Protein AF-A0A5T2INI8-F1 (afdb_monomer)

Secondary structure (DSSP, 8-state):
-B-SEEE-PPPSSS-PPPPEEE--SSB--B-SEEE---SSS----EEEPPBPEEEESSS--BSEEEE-SSS-EEEEESSSSEEEEHHHHHHHHHTT--EEEE-BS--BSS----EEE-S-EEE-SSS-EEEEEE-SS-EEE-TT-EEEESSS-EEEEEEE-SS-TEEEEEEPTT-EEE-TT--EEEEESSTTSEEEEEESSS-EEEESSEEEE-TTEEEEBS-EEEESS-EEEES-EEEE--TT-EEEEEESSEEEEEESS-EEEEE---STT--EEEEEETTEEEEEETTS-EEEEES-TTT-EEEEEESSSEEEEEEE--SSS-SEEEESEEEEESSEEEEEEEESSSEEEEEES-EEEESSEEEEEEEEB-TTT-PBPPTT-EEEEEES-EEEESSS-EE-

Sequence (404 aa):
NFRGTVLAKGGAKSGDGGRVETSSHRNLQASGAVDASARAGHGGEWLLDPTDVTIVGAGADTGIDSATADGTDIFTPTASGGQILNSSIVNQLNAGTSVTVKTSGTDTDGETGNITVNANIIKTAGTDAKLTLLADNNISTGDNVSIGATTGKLNLDLLAGNTTNNASISLGKFINISLNGGDLLADAGNSASGVSLTFMNNGKIKGGNVTLNLSRGLGGYAYNVNADNDLTINGSVTGSTGWGAVLGFTAGGKLAMNSPGSISLQANDPGNGGGRVLISGDKGVTLNAAAGTVTLNAAKAATNGVNITSGNGAVSITNMVQDGSNGMTLTNANISSKDGIVLNGTTFWGQAVVMSGVNLTTGGDVDITGLAKNLTTGGLGAASSSGVQLSGSNISSTGGNITL

Radius of gyration: 24.48 Å; Cα contacts (8 Å, |Δi|>4): 1497; chains: 1; bounding box: 72×41×67 Å

Foldseek 3Di:
DAAEEAEQEADPVGGFFEEAEDADQAWDDHNHYYFRYYPHYHGYYYHAQWAEEEEDADDAQDQWDQCPDPLAGETEGNEHPGYDYLVVVLVCVQQVRAHEYFIGDHHHNRHRFEYEYEAENEHEHDEEYEYEYATLAEYEYEALYEYEYDPYFYAYEAAHNLPHQEHEYEYYHAYHYYGPQHEYEYYHNDPNHAYEYEYAEEYEHEHAEYAAQHQVEYEYELYEYEHQAEYEHEEEYEYEYFQAGEPYYEHQAEYEYHYCEEHAYEQAYQPNQTYEYYAEHQAEYEAEGPEYAYHDYGNDLVRYEYEYEHNAYEYEYEFEYEDQDEHYAAESYEHEYAAEYHAYFEYAHEEGEEYYNYEYEYQEEYAHWFAHADPVPRDGHDPHYYGYHYYNYYHDYPHYYYHD

Solvent-accessible surface area (backbone atoms only — not comparable to full-atom values): 17055 Å² total; per-residue (Å²): 102,44,67,55,77,48,78,33,52,17,38,90,83,43,45,48,18,36,76,43,77,58,73,50,79,30,63,34,46,78,75,40,50,78,43,21,51,26,82,61,36,54,63,31,47,78,47,56,34,18,15,28,35,35,33,29,78,73,89,66,71,35,37,51,44,73,51,79,81,80,84,58,41,41,41,31,28,73,39,54,75,8,28,40,35,27,64,63,56,27,52,42,29,26,72,31,40,48,40,33,44,35,37,30,54,50,12,34,67,58,37,62,2,32,33,37,36,63,33,54,38,60,26,66,37,48,50,56,25,37,44,34,43,41,11,27,18,30,32,38,36,34,65,63,26,36,42,30,25,81,30,42,30,27,28,39,36,45,20,17,3,45,78,28,58,79,17,35,36,41,37,20,36,50,22,39,34,37,11,56,62,12,36,35,41,36,34,34,51,24,90,90,26,32,15,26,37,35,31,68,32,39,26,38,41,37,20,15,37,31,40,38,47,16,74,66,14,38,40,36,31,26,32,32,45,36,12,62,29,37,24,40,34,38,22,25,37,41,37,37,22,32,63,58,32,50,26,34,38,36,13,58,22,38,25,38,37,47,11,66,30,34,34,39,44,33,6,61,37,68,54,72,61,0,4,28,35,40,38,33,4,30,56,13,31,38,42,36,9,69,54,14,28,34,38,41,38,16,66,38,68,93,44,10,28,30,39,38,39,10,72,68,11,34,31,38,40,36,20,25,33,73,86,54,53,55,2,26,39,38,24,25,26,42,40,36,18,37,52,15,39,38,40,40,14,29,5,16,42,14,34,0,26,37,35,36,44,25,38,40,41,24,41,15,37,35,42,42,44,33,40,30,34,32,85,89,77,69,40,75,30,44,98,81,29,36,24,71,46,82,38,81,52,49,81,46,51,78,68,39,53,81,47,114

Mean predicted aligned error: 7.31 Å

Organism: Salmonella enterica (NCBI:txid28901)

Structure (mmCIF, N/CA/C/O backbone):
data_AF-A0A5T2INI8-F1
#
_entry.id   AF-A0A5T2INI8-F1
#
loop_
_atom_site.group_PDB
_atom_site.id
_atom_site.type_symbol
_atom_site.label_atom_id
_atom_site.label_alt_id
_atom_site.label_comp_id
_atom_site.label_asym_id
_atom_site.label_entity_id
_atom_site.label_seq_id
_atom_site.pdbx_PDB_ins_code
_atom_site.Cartn_x
_atom_site.Cartn_y
_atom_site.Cartn_z
_atom_site.occupancy
_atom_site.B_iso_or_equiv
_atom_site.auth_seq_id
_atom_site.auth_comp_id
_atom_site.auth_asym_id
_atom_site.auth_atom_id
_atom_site.pdbx_PDB_model_num
ATOM 1 N N . ASN A 1 1 ? 29.746 19.424 -16.973 1.00 63.38 1 ASN A N 1
ATOM 2 C CA . ASN A 1 1 ? 30.992 18.636 -17.142 1.00 63.38 1 ASN A CA 1
ATOM 3 C C . ASN A 1 1 ? 31.840 18.659 -15.889 1.00 63.38 1 ASN A C 1
ATOM 5 O O . ASN A 1 1 ? 32.485 19.662 -15.617 1.00 63.38 1 ASN A O 1
ATOM 9 N N . PHE A 1 2 ? 31.866 17.550 -15.157 1.00 71.94 2 PHE A N 1
ATOM 10 C CA . PHE A 1 2 ? 32.804 17.287 -14.075 1.00 71.94 2 PHE A CA 1
ATOM 11 C C . PHE A 1 2 ? 33.940 16.397 -14.601 1.00 71.94 2 PHE A C 1
ATOM 13 O O . PHE A 1 2 ? 33.707 15.276 -15.043 1.00 71.94 2 PHE A O 1
ATOM 20 N N . ARG A 1 3 ? 35.173 16.910 -14.586 1.00 82.06 3 ARG A N 1
ATOM 21 C CA . ARG A 1 3 ? 36.396 16.174 -14.976 1.00 82.06 3 ARG A CA 1
ATOM 22 C C . ARG A 1 3 ? 37.491 16.228 -13.905 1.00 82.06 3 ARG A C 1
ATOM 24 O O . ARG A 1 3 ? 38.622 15.836 -14.164 1.00 82.06 3 ARG A O 1
ATOM 31 N N . GLY A 1 4 ? 37.171 16.802 -12.746 1.00 76.38 4 GLY A N 1
ATOM 32 C CA . GLY A 1 4 ? 38.117 17.014 -11.655 1.00 76.38 4 GLY A CA 1
ATOM 33 C C . GLY A 1 4 ? 38.231 15.800 -10.738 1.00 76.38 4 GLY A C 1
ATOM 34 O O . GLY A 1 4 ? 37.638 14.756 -10.997 1.00 76.38 4 GLY A O 1
ATOM 35 N N . THR A 1 5 ? 38.964 15.969 -9.642 1.00 86.19 5 THR A N 1
ATOM 36 C CA . THR A 1 5 ? 39.042 14.972 -8.571 1.00 86.19 5 THR A CA 1
ATOM 37 C C . THR A 1 5 ? 38.392 15.524 -7.309 1.00 86.19 5 THR A C 1
ATOM 39 O O . THR A 1 5 ? 38.742 16.625 -6.885 1.00 86.19 5 THR A O 1
ATOM 42 N N . VAL A 1 6 ? 37.481 14.770 -6.691 1.00 84.00 6 VAL A N 1
ATOM 43 C CA . VAL A 1 6 ? 36.931 15.074 -5.360 1.00 84.00 6 VAL A CA 1
ATOM 44 C C . VAL A 1 6 ? 37.390 14.004 -4.377 1.00 84.00 6 VAL A C 1
ATOM 46 O O . VAL A 1 6 ? 37.266 12.812 -4.645 1.00 84.00 6 VAL A O 1
ATOM 49 N N . LEU A 1 7 ? 37.923 14.429 -3.232 1.00 90.31 7 LEU A N 1
ATOM 50 C CA . LEU A 1 7 ? 38.338 13.545 -2.145 1.00 90.31 7 LEU A CA 1
ATOM 51 C C . LEU A 1 7 ? 37.466 13.845 -0.922 1.00 90.31 7 LEU A C 1
ATOM 53 O O . LEU A 1 7 ? 37.620 14.891 -0.296 1.00 90.31 7 LEU A O 1
ATOM 57 N N . ALA A 1 8 ? 36.570 12.926 -0.581 1.00 87.25 8 ALA A N 1
ATOM 58 C CA . ALA A 1 8 ? 35.713 12.987 0.601 1.00 87.25 8 ALA A CA 1
ATOM 59 C C . ALA A 1 8 ? 36.031 11.800 1.519 1.00 87.25 8 ALA A C 1
ATOM 61 O O . ALA A 1 8 ? 35.170 11.000 1.865 1.00 87.25 8 ALA A O 1
ATOM 62 N N . LYS A 1 9 ? 37.310 11.623 1.851 1.00 89.19 9 LYS A N 1
ATOM 63 C CA . LYS A 1 9 ? 37.784 10.425 2.547 1.00 89.19 9 LYS A CA 1
ATOM 64 C C . LYS A 1 9 ? 37.523 10.480 4.047 1.00 89.19 9 LYS A C 1
ATOM 66 O O . LYS A 1 9 ? 37.694 11.527 4.671 1.00 89.19 9 LYS A O 1
ATOM 71 N N . GLY A 1 10 ? 37.240 9.318 4.628 1.00 85.44 10 GLY A N 1
ATOM 72 C CA . GLY A 1 10 ? 37.276 9.133 6.075 1.00 85.44 10 GLY A CA 1
ATOM 73 C C . GLY A 1 10 ? 38.692 9.318 6.629 1.00 85.44 10 GLY A C 1
ATOM 74 O O . GLY A 1 10 ? 39.694 9.073 5.945 1.00 85.44 10 GLY A O 1
ATOM 75 N N . GLY A 1 11 ? 38.792 9.762 7.883 1.00 87.06 11 GLY A N 1
ATOM 76 C CA . GLY A 1 11 ? 40.072 10.017 8.537 1.00 87.06 11 GLY A CA 1
ATOM 77 C C . GLY A 1 11 ? 40.933 8.755 8.669 1.00 87.06 11 GLY A C 1
ATOM 78 O O . GLY A 1 11 ? 40.449 7.632 8.789 1.00 87.06 11 GLY A O 1
ATOM 79 N N . ALA A 1 12 ? 42.259 8.926 8.698 1.00 83.69 12 ALA A N 1
ATOM 80 C CA . ALA A 1 12 ? 43.192 7.793 8.714 1.00 83.69 12 ALA A CA 1
ATOM 81 C C . ALA A 1 12 ? 43.083 6.898 9.969 1.00 83.69 12 ALA A C 1
ATOM 83 O O . ALA A 1 12 ? 43.508 5.739 9.928 1.00 83.69 12 ALA A O 1
ATOM 84 N N . LYS A 1 13 ? 42.571 7.440 11.082 1.00 84.88 13 LYS A N 1
ATOM 85 C CA . LYS A 1 13 ? 42.410 6.737 12.367 1.00 84.88 13 LYS A CA 1
ATOM 86 C C . LYS A 1 13 ? 40.954 6.371 12.680 1.00 84.88 13 LYS A C 1
ATOM 88 O O . LYS A 1 13 ? 40.739 5.385 13.372 1.00 84.88 13 LYS A O 1
ATOM 93 N N . SER A 1 14 ? 39.990 7.154 12.201 1.00 84.38 14 SER A N 1
ATOM 94 C CA . SER A 1 14 ? 38.549 6.964 12.403 1.00 84.38 14 SER A CA 1
ATOM 95 C C . SER A 1 14 ? 37.756 7.885 11.463 1.00 84.38 14 SER A C 1
ATOM 97 O O . SER A 1 14 ? 38.319 8.838 10.917 1.00 84.38 14 SER A O 1
ATOM 99 N N . GLY A 1 15 ? 36.455 7.622 11.319 1.00 83.44 15 GLY A N 1
ATOM 100 C CA . GLY A 1 15 ? 35.514 8.430 10.537 1.00 83.44 15 GLY A CA 1
ATOM 101 C C . GLY A 1 15 ? 35.145 7.793 9.197 1.00 83.44 15 GLY A C 1
ATOM 102 O O . GLY A 1 15 ? 35.990 7.177 8.545 1.00 83.44 15 GLY A O 1
ATOM 103 N N . ASP A 1 16 ? 33.883 7.964 8.811 1.00 82.56 16 ASP A N 1
ATOM 104 C CA . ASP A 1 16 ? 33.320 7.480 7.550 1.00 82.56 16 ASP A CA 1
ATOM 105 C C . ASP A 1 16 ? 33.692 8.403 6.385 1.00 82.56 16 ASP A C 1
ATOM 107 O O . ASP A 1 16 ? 34.094 9.556 6.571 1.00 82.56 16 ASP A O 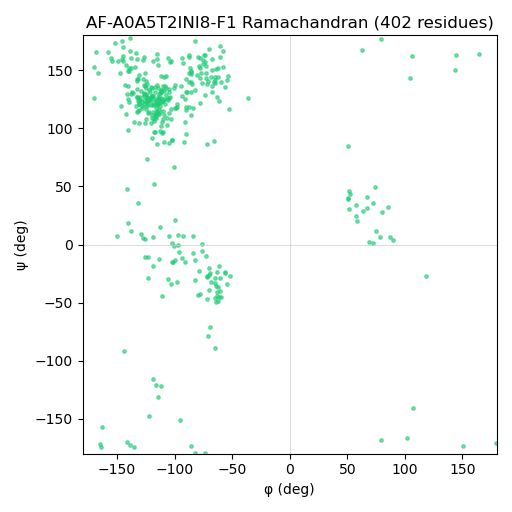1
ATOM 111 N N . GLY A 1 17 ? 33.581 7.881 5.169 1.00 84.12 17 GLY A N 1
ATOM 112 C CA . GLY A 1 17 ? 33.712 8.665 3.955 1.00 84.12 17 GLY A CA 1
ATOM 113 C C . GLY A 1 17 ? 32.540 9.626 3.807 1.00 84.12 17 GLY A C 1
ATOM 114 O O . GLY A 1 17 ? 31.408 9.316 4.169 1.00 84.12 17 GLY A O 1
ATOM 115 N N . GLY A 1 18 ? 32.815 10.813 3.281 1.00 78.38 18 GLY A N 1
ATOM 116 C CA . GLY A 1 18 ? 31.804 11.823 3.006 1.00 78.38 18 GLY A CA 1
ATOM 117 C C . GLY A 1 18 ? 31.013 11.524 1.736 1.00 78.38 18 GLY A C 1
ATOM 118 O O . GLY A 1 18 ? 31.456 10.788 0.857 1.00 78.38 18 GLY A O 1
ATOM 119 N N . ARG A 1 19 ? 29.840 12.144 1.623 1.00 82.38 19 ARG A N 1
ATOM 120 C CA . ARG A 1 19 ? 29.010 12.100 0.419 1.00 82.38 19 ARG A CA 1
ATOM 121 C C . ARG A 1 19 ? 29.448 13.182 -0.566 1.00 82.38 19 ARG A C 1
ATOM 123 O O . ARG A 1 19 ? 29.603 14.344 -0.193 1.00 82.38 19 ARG A O 1
ATOM 130 N N . VAL A 1 20 ? 29.629 12.795 -1.821 1.00 69.25 20 VAL A N 1
ATOM 131 C CA . VAL A 1 20 ? 29.893 13.678 -2.957 1.00 69.25 20 VAL A CA 1
ATOM 132 C C . VAL A 1 20 ? 28.682 13.632 -3.866 1.00 69.25 20 VAL A C 1
ATOM 134 O O . VAL A 1 20 ? 28.215 12.558 -4.219 1.00 69.25 20 VAL A O 1
ATOM 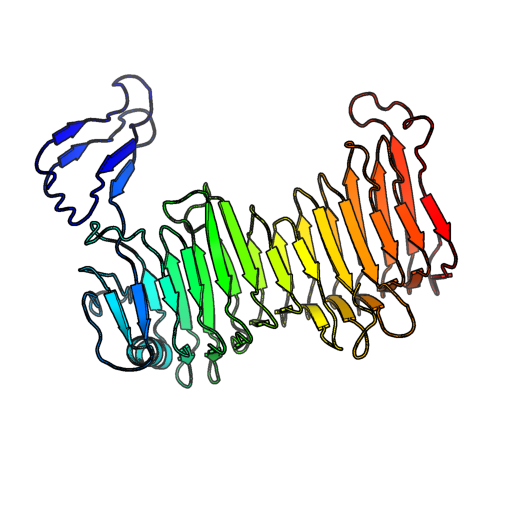137 N N . GLU A 1 21 ? 28.181 14.791 -4.262 1.00 73.06 21 GLU A N 1
ATOM 138 C CA . GLU A 1 21 ? 27.075 14.897 -5.206 1.00 73.06 21 GLU A CA 1
ATOM 139 C C . GLU A 1 21 ? 27.538 15.756 -6.374 1.00 73.06 21 GLU A C 1
ATOM 141 O O . GLU A 1 21 ? 28.037 16.869 -6.182 1.00 73.06 21 GLU A O 1
ATOM 146 N N . THR A 1 22 ? 27.449 15.209 -7.582 1.00 67.19 22 THR A N 1
ATOM 147 C CA . THR A 1 22 ? 27.710 15.967 -8.803 1.00 67.19 22 THR A CA 1
ATOM 148 C C . THR A 1 22 ? 26.433 16.018 -9.610 1.00 67.19 22 THR A C 1
ATOM 150 O O . THR A 1 22 ? 26.007 15.000 -10.148 1.00 67.19 22 THR A O 1
ATOM 153 N N . SER A 1 23 ? 25.880 17.220 -9.693 1.00 65.31 23 SER A N 1
ATOM 154 C CA . SER A 1 23 ? 24.626 17.533 -10.361 1.00 65.31 23 SER A CA 1
ATOM 155 C C . SER A 1 23 ? 24.831 18.464 -11.556 1.00 65.31 23 SER A C 1
ATOM 157 O O . SER A 1 23 ? 25.891 19.088 -11.720 1.00 65.31 23 SER A O 1
ATOM 159 N N . SER A 1 24 ? 23.829 18.553 -12.426 1.00 58.59 24 SER A N 1
ATOM 160 C CA . SER A 1 24 ? 23.754 19.555 -13.492 1.00 58.59 24 SER A CA 1
ATOM 161 C C . SER A 1 24 ? 22.359 20.172 -13.524 1.00 58.59 24 SER A C 1
ATOM 163 O O . SER A 1 24 ? 21.434 19.705 -12.886 1.00 58.59 24 SER A O 1
ATOM 165 N N . HIS A 1 25 ? 22.215 21.297 -14.221 1.00 46.22 25 HIS A N 1
ATOM 166 C CA . HIS A 1 25 ? 20.890 21.842 -14.545 1.00 46.22 25 HIS A CA 1
ATOM 167 C C . HIS A 1 25 ? 20.395 21.300 -15.901 1.00 46.22 25 HIS A C 1
ATOM 169 O O . HIS A 1 25 ? 19.252 21.520 -16.298 1.00 46.22 25 HIS A O 1
ATOM 175 N N . ARG A 1 26 ? 21.303 20.719 -16.693 1.00 52.56 26 ARG A N 1
ATOM 176 C CA . ARG A 1 26 ? 21.019 20.205 -18.032 1.00 52.56 26 ARG A CA 1
ATOM 177 C C . ARG A 1 26 ? 21.843 18.956 -18.261 1.00 52.56 26 ARG A C 1
ATOM 179 O O . ARG A 1 26 ? 21.432 17.885 -17.896 1.00 52.56 26 ARG A O 1
ATOM 186 N N . ASN A 1 27 ? 23.036 19.069 -18.825 1.00 51.56 27 ASN A N 1
ATOM 187 C CA . ASN A 1 27 ? 23.853 17.899 -19.130 1.00 51.56 27 ASN A CA 1
ATOM 188 C C . ASN A 1 27 ? 24.979 17.744 -18.099 1.00 51.56 27 ASN A C 1
ATOM 190 O O . ASN A 1 27 ? 25.852 18.616 -17.972 1.00 51.56 27 ASN A O 1
ATOM 194 N N . LEU A 1 28 ? 24.959 16.659 -17.339 1.00 59.94 28 LEU A N 1
ATOM 195 C CA . LEU A 1 28 ? 26.044 16.186 -16.508 1.00 59.94 28 LEU A CA 1
ATOM 196 C C . LEU A 1 28 ? 26.910 15.246 -17.356 1.00 59.94 28 LEU A C 1
ATOM 198 O O . LEU A 1 28 ? 26.498 14.173 -17.755 1.00 59.94 28 LEU A O 1
ATOM 202 N N . GLN A 1 29 ? 28.163 15.620 -17.604 1.00 62.94 29 GLN A N 1
ATOM 203 C CA . GLN A 1 29 ? 29.185 14.662 -18.042 1.00 62.94 29 GLN A CA 1
ATOM 204 C C . GLN A 1 29 ? 30.189 14.536 -16.908 1.00 62.94 29 GLN A C 1
ATOM 206 O O . GLN A 1 29 ? 30.992 15.452 -16.702 1.00 62.94 29 GLN A O 1
ATOM 211 N N . ALA A 1 30 ? 30.100 13.454 -16.141 1.00 64.06 30 ALA A N 1
ATOM 212 C CA . ALA A 1 30 ? 30.966 13.179 -15.003 1.00 64.06 30 ALA A CA 1
ATOM 213 C C . ALA A 1 30 ? 32.034 12.146 -15.391 1.00 64.06 30 ALA A C 1
ATOM 215 O O . ALA A 1 30 ? 31.837 10.947 -15.264 1.00 64.06 30 ALA A O 1
ATOM 216 N N . SER A 1 31 ? 33.178 12.622 -15.884 1.00 72.88 31 SER A N 1
ATOM 217 C CA . SER A 1 31 ? 34.347 11.792 -16.215 1.00 72.88 31 SER A CA 1
ATOM 218 C C . SER A 1 31 ? 35.539 12.062 -15.285 1.00 72.88 31 SER A C 1
ATOM 220 O O . SER A 1 31 ? 36.681 11.771 -15.637 1.00 72.88 31 SER A O 1
ATOM 222 N N . GLY A 1 32 ? 35.293 12.735 -14.159 1.00 66.94 32 GLY A N 1
ATOM 223 C CA . GLY A 1 32 ? 36.270 12.969 -13.099 1.00 66.94 32 GLY A CA 1
ATOM 224 C C . GLY A 1 32 ? 36.396 11.773 -12.152 1.00 66.94 32 GLY A C 1
ATOM 225 O O . GLY A 1 32 ? 35.721 10.763 -12.326 1.00 66.94 32 GLY A O 1
ATOM 226 N N . ALA A 1 33 ? 37.247 11.893 -11.136 1.00 72.38 33 ALA A N 1
ATOM 227 C CA . ALA A 1 33 ? 37.454 10.856 -10.126 1.00 72.38 33 ALA A CA 1
ATOM 228 C C . ALA A 1 33 ? 36.893 11.294 -8.768 1.00 72.38 33 ALA A C 1
ATOM 230 O O . ALA A 1 33 ? 37.129 12.418 -8.328 1.00 72.38 33 ALA A O 1
ATOM 231 N N . VAL A 1 34 ? 36.194 10.402 -8.071 1.00 74.56 34 VAL A N 1
ATOM 232 C CA . VAL A 1 34 ? 35.739 10.643 -6.697 1.00 74.56 34 VAL A CA 1
ATOM 233 C C . VAL A 1 34 ? 36.268 9.547 -5.782 1.00 74.56 34 VAL A C 1
ATOM 235 O O . VAL A 1 34 ? 36.074 8.365 -6.048 1.00 74.56 34 VAL A O 1
ATOM 238 N N . ASP A 1 35 ? 36.946 9.943 -4.705 1.00 80.94 35 ASP A N 1
ATOM 239 C CA . ASP A 1 35 ? 37.414 9.046 -3.646 1.00 80.94 35 ASP A CA 1
ATOM 240 C C . ASP A 1 35 ? 36.737 9.429 -2.327 1.00 80.94 35 ASP A C 1
ATOM 242 O O . ASP A 1 35 ? 37.168 10.342 -1.617 1.00 80.94 35 ASP A O 1
ATOM 246 N N . ALA A 1 36 ? 35.660 8.713 -2.019 1.00 83.94 36 ALA A N 1
ATOM 247 C CA . ALA A 1 36 ? 34.943 8.786 -0.753 1.00 83.94 36 ALA A CA 1
ATOM 248 C C . ALA A 1 36 ? 35.331 7.632 0.193 1.00 83.94 36 ALA A C 1
ATOM 250 O O . ALA A 1 36 ? 34.578 7.267 1.086 1.00 83.94 36 ALA A O 1
ATOM 251 N N . SER A 1 37 ? 36.487 6.988 0.002 1.00 76.62 37 SER A N 1
ATOM 252 C CA . SER A 1 37 ? 36.865 5.828 0.818 1.00 76.62 37 SER A CA 1
ATOM 253 C C . SER A 1 37 ? 37.140 6.195 2.280 1.00 76.62 37 SER A C 1
ATOM 255 O O . SER A 1 37 ? 37.652 7.269 2.596 1.00 76.62 37 SER A O 1
ATOM 257 N N . ALA A 1 38 ? 36.880 5.257 3.188 1.00 85.38 38 ALA A N 1
ATOM 258 C CA . ALA A 1 38 ? 37.316 5.328 4.577 1.00 85.38 38 ALA A CA 1
ATOM 259 C C . ALA A 1 38 ? 38.102 4.071 4.937 1.00 85.38 38 ALA A C 1
ATOM 261 O O . ALA A 1 38 ? 37.720 2.961 4.581 1.00 85.38 38 ALA A O 1
ATOM 262 N N . ARG A 1 39 ? 39.224 4.242 5.645 1.00 82.88 39 ARG A N 1
ATOM 263 C CA . ARG A 1 39 ? 40.089 3.114 6.030 1.00 82.88 39 ARG A CA 1
ATOM 264 C C . ARG A 1 39 ? 39.600 2.386 7.284 1.00 82.88 39 ARG A C 1
ATOM 266 O O . ARG A 1 39 ? 39.884 1.206 7.445 1.00 82.88 39 ARG A O 1
ATOM 273 N N . ALA A 1 40 ? 38.939 3.108 8.187 1.00 77.12 40 ALA A N 1
ATOM 274 C CA . ALA A 1 40 ? 38.518 2.622 9.503 1.00 77.12 40 ALA A CA 1
ATOM 275 C C . ALA A 1 40 ? 37.024 2.880 9.795 1.00 77.12 40 ALA A C 1
ATOM 277 O O . ALA A 1 40 ? 36.592 2.696 10.928 1.00 77.12 40 ALA A O 1
ATOM 278 N N . GLY A 1 41 ? 36.264 3.323 8.789 1.00 75.19 41 GLY A N 1
ATOM 279 C CA . GLY A 1 41 ? 34.823 3.584 8.834 1.00 75.19 41 GLY A CA 1
ATOM 280 C C . GLY A 1 41 ? 34.147 3.085 7.554 1.00 75.19 41 GLY A C 1
ATOM 281 O O . GLY A 1 41 ? 34.794 2.442 6.723 1.00 75.19 41 GLY A O 1
ATOM 282 N N . HIS A 1 42 ? 32.867 3.383 7.374 1.00 73.12 42 HIS A N 1
ATOM 283 C CA . HIS A 1 42 ? 32.129 3.079 6.151 1.00 73.12 42 HIS A CA 1
ATOM 284 C C . HIS A 1 42 ? 32.583 3.982 4.998 1.00 73.12 42 HIS A C 1
ATOM 286 O O . HIS A 1 42 ? 32.866 5.163 5.192 1.00 73.12 42 HIS A O 1
ATOM 292 N N . GLY A 1 43 ? 32.684 3.429 3.786 1.00 70.19 43 GLY A N 1
ATOM 293 C CA . GLY A 1 43 ? 32.910 4.242 2.589 1.00 70.19 43 GLY A CA 1
ATOM 294 C C . GLY A 1 43 ? 31.749 5.213 2.365 1.00 70.19 43 GLY A C 1
ATOM 295 O O . GLY A 1 43 ? 30.604 4.875 2.649 1.00 70.19 43 GLY A O 1
ATOM 296 N N . GLY A 1 44 ? 32.060 6.412 1.884 1.00 72.81 44 GLY A N 1
ATOM 297 C CA . GLY A 1 44 ? 31.079 7.420 1.506 1.00 72.81 44 GLY A CA 1
ATOM 298 C C . GLY A 1 44 ? 30.517 7.188 0.106 1.00 72.81 44 GLY A C 1
ATOM 299 O O . GLY A 1 44 ? 30.948 6.297 -0.627 1.00 72.81 44 GLY A O 1
ATOM 300 N N . GLU A 1 45 ? 29.548 8.014 -0.270 1.00 69.31 45 GLU A N 1
ATOM 301 C CA . GLU A 1 45 ? 28.758 7.851 -1.491 1.00 69.31 45 GLU A CA 1
ATOM 302 C C . GLU A 1 45 ? 29.140 8.897 -2.540 1.00 69.31 45 GLU A C 1
ATOM 304 O O . GLU A 1 45 ? 29.412 10.048 -2.202 1.00 69.31 45 GLU A O 1
ATOM 309 N N . TRP A 1 46 ? 29.116 8.522 -3.819 1.00 74.25 46 TRP A N 1
ATOM 310 C CA . TRP A 1 46 ? 29.122 9.478 -4.922 1.00 74.25 46 TRP A CA 1
ATOM 311 C C . TRP A 1 46 ? 27.799 9.379 -5.671 1.00 74.25 46 TRP A C 1
ATOM 313 O O . TRP A 1 46 ? 27.516 8.359 -6.298 1.00 74.25 46 TRP A O 1
ATOM 323 N N . LEU A 1 47 ? 26.991 10.431 -5.581 1.00 66.31 47 LEU A N 1
ATOM 324 C CA . LEU A 1 47 ? 25.702 10.522 -6.243 1.00 66.31 47 LEU A CA 1
ATOM 325 C C . LEU A 1 47 ? 25.803 11.367 -7.510 1.00 66.31 47 LEU A C 1
ATOM 327 O O . LEU A 1 47 ? 26.397 12.451 -7.526 1.00 66.31 47 LEU A O 1
ATOM 331 N N . LEU A 1 48 ? 25.200 10.830 -8.561 1.00 63.62 48 LEU A N 1
ATOM 332 C CA . LEU A 1 48 ? 24.949 11.497 -9.827 1.00 63.62 48 LEU A CA 1
ATOM 333 C C . LEU A 1 48 ? 23.449 11.749 -9.926 1.00 63.62 48 LEU A C 1
ATOM 335 O O . LEU A 1 48 ? 22.659 10.912 -9.485 1.00 63.62 48 LEU A O 1
ATOM 339 N N . ASP A 1 49 ? 23.079 12.882 -10.513 1.00 64.75 49 ASP A N 1
ATOM 340 C CA . ASP A 1 49 ? 21.691 13.145 -10.878 1.00 64.75 49 ASP A CA 1
ATOM 341 C C . ASP A 1 49 ? 21.211 12.089 -11.898 1.00 64.75 49 ASP A C 1
ATOM 343 O O . ASP A 1 49 ? 21.846 11.947 -12.948 1.00 64.75 49 ASP A O 1
ATOM 347 N N . PRO A 1 50 ? 20.130 11.346 -11.615 1.00 70.94 50 PRO A N 1
ATOM 348 C CA . PRO A 1 50 ? 19.672 10.246 -12.457 1.00 70.94 50 PRO A CA 1
ATOM 349 C C . PRO A 1 50 ? 18.747 10.687 -13.597 1.00 70.94 50 PRO A C 1
ATOM 351 O O . PRO A 1 50 ? 17.999 11.653 -13.477 1.00 70.94 50 PRO A O 1
ATOM 354 N N . THR A 1 51 ? 18.764 9.926 -14.691 1.00 84.12 51 THR A N 1
ATOM 355 C CA . THR A 1 51 ? 17.941 10.138 -15.892 1.00 84.12 51 THR A CA 1
ATOM 356 C C . THR A 1 51 ? 16.566 9.469 -15.729 1.00 84.12 51 THR A C 1
ATOM 358 O O . THR A 1 51 ? 16.456 8.368 -15.174 1.00 84.12 51 THR A O 1
ATOM 361 N N . ASP A 1 52 ? 15.507 10.133 -16.193 1.00 89.50 52 ASP A N 1
ATOM 362 C CA . ASP A 1 52 ? 14.118 9.670 -16.138 1.00 89.50 52 ASP A CA 1
ATOM 363 C C . ASP A 1 52 ? 13.870 8.533 -17.154 1.00 89.50 52 ASP A C 1
ATOM 365 O O . ASP A 1 52 ? 14.503 8.436 -18.207 1.00 89.50 52 ASP A O 1
ATOM 369 N N . VAL A 1 53 ? 12.892 7.672 -16.858 1.00 91.06 53 VAL A N 1
ATOM 370 C CA . VAL A 1 53 ? 12.436 6.596 -17.748 1.00 91.06 53 VAL A CA 1
ATOM 371 C C . VAL A 1 53 ? 10.930 6.676 -17.945 1.00 91.06 53 VAL A C 1
ATOM 373 O O . VAL A 1 53 ? 10.161 6.695 -16.984 1.00 91.06 53 VAL A O 1
ATOM 376 N N . THR A 1 54 ? 10.481 6.638 -19.197 1.00 94.62 54 THR A N 1
ATOM 377 C CA . THR A 1 54 ? 9.061 6.538 -19.545 1.00 94.62 54 THR A CA 1
ATOM 378 C C . THR A 1 54 ? 8.769 5.231 -20.273 1.00 94.62 54 THR A C 1
ATOM 380 O O . THR A 1 54 ? 9.310 4.964 -21.342 1.00 94.62 54 THR A O 1
ATOM 383 N N . ILE A 1 55 ? 7.854 4.428 -19.734 1.00 95.06 55 ILE A N 1
ATOM 384 C CA . ILE A 1 55 ? 7.326 3.244 -20.411 1.00 95.06 55 ILE A CA 1
ATOM 385 C C . ILE A 1 55 ? 6.137 3.664 -21.279 1.00 95.06 55 ILE A C 1
ATOM 387 O O . ILE A 1 55 ? 5.128 4.160 -20.768 1.00 95.06 55 ILE A O 1
ATOM 391 N N . VAL A 1 56 ? 6.249 3.458 -22.589 1.00 96.19 56 VAL A N 1
ATOM 392 C CA . VAL A 1 56 ? 5.296 3.913 -23.611 1.00 96.19 56 VAL A CA 1
ATOM 393 C C . VAL A 1 56 ? 4.685 2.742 -24.382 1.00 96.19 56 VAL A C 1
ATOM 395 O O . VAL A 1 56 ? 5.218 1.636 -24.401 1.00 96.19 56 VAL A O 1
ATOM 398 N N . GLY A 1 57 ? 3.522 2.969 -24.996 1.00 93.00 57 GLY A N 1
ATOM 399 C CA . GLY A 1 57 ? 2.759 1.925 -25.699 1.00 93.00 57 GLY A CA 1
ATOM 400 C C . GLY A 1 57 ? 2.991 1.870 -27.210 1.00 93.00 57 GLY A C 1
ATOM 401 O O . GLY A 1 57 ? 2.449 0.994 -27.877 1.00 93.00 57 GLY A O 1
ATOM 402 N N . ALA A 1 58 ? 3.732 2.831 -27.761 1.00 90.62 58 ALA A N 1
ATOM 403 C CA . ALA A 1 58 ? 4.028 2.956 -29.184 1.00 90.62 58 ALA A CA 1
ATOM 404 C C . ALA A 1 58 ? 5.332 3.741 -29.381 1.00 90.62 58 ALA A C 1
ATOM 406 O O . ALA A 1 58 ? 5.745 4.480 -28.488 1.00 90.62 58 ALA A O 1
ATOM 407 N N . GLY A 1 59 ? 5.945 3.609 -30.559 1.00 89.50 59 GLY A N 1
ATOM 408 C CA . GLY A 1 59 ? 7.238 4.218 -30.876 1.00 89.50 59 GLY A CA 1
ATOM 409 C C . GLY A 1 59 ? 8.352 3.176 -30.920 1.00 89.50 59 GLY A C 1
ATOM 410 O O . GLY A 1 59 ? 8.137 2.076 -31.424 1.00 89.50 59 GLY A O 1
ATOM 411 N N . ALA A 1 60 ? 9.525 3.536 -30.410 1.00 81.75 60 ALA A N 1
ATOM 412 C CA . ALA A 1 60 ? 10.693 2.671 -30.298 1.00 81.75 60 ALA A CA 1
ATOM 413 C C . ALA A 1 60 ? 11.358 2.881 -28.934 1.00 81.75 60 ALA A C 1
ATOM 415 O O . ALA A 1 60 ? 11.154 3.921 -28.309 1.00 81.75 60 ALA A O 1
ATOM 416 N N . ASP A 1 61 ? 12.169 1.916 -28.505 1.00 82.56 61 ASP A N 1
ATOM 417 C CA . ASP A 1 61 ? 13.087 2.125 -27.387 1.00 82.56 61 ASP A CA 1
ATOM 418 C C . ASP A 1 61 ? 14.097 3.221 -27.778 1.00 82.56 61 ASP A C 1
ATOM 420 O O . ASP A 1 61 ? 14.723 3.144 -28.841 1.00 82.56 61 ASP A O 1
ATOM 424 N N . THR A 1 62 ? 14.250 4.261 -26.955 1.00 84.19 62 THR A N 1
ATOM 425 C CA . THR A 1 62 ? 15.169 5.382 -27.227 1.00 84.19 62 THR A CA 1
ATOM 426 C C . THR A 1 62 ? 15.878 5.827 -25.965 1.00 84.19 62 THR A C 1
ATOM 428 O O . THR A 1 62 ? 15.236 5.985 -24.935 1.00 84.19 62 THR A O 1
ATOM 431 N N . GLY A 1 63 ? 17.185 6.088 -26.038 1.00 78.75 63 GLY A N 1
ATOM 432 C CA . GLY A 1 63 ? 17.938 6.571 -24.876 1.00 78.75 63 GLY A CA 1
ATOM 433 C C . GLY A 1 63 ? 17.982 5.564 -23.725 1.00 78.75 63 GLY A C 1
ATOM 434 O O . GLY A 1 63 ? 18.061 5.973 -22.575 1.00 78.75 63 GLY A O 1
ATOM 435 N N . ILE A 1 64 ? 17.909 4.263 -24.026 1.00 78.12 64 ILE A N 1
ATOM 436 C CA . ILE A 1 64 ? 17.973 3.155 -23.067 1.00 78.12 64 ILE A CA 1
ATOM 437 C C . ILE A 1 64 ? 19.062 2.180 -23.526 1.00 78.12 64 ILE A C 1
ATOM 439 O O . ILE A 1 64 ? 19.154 1.881 -24.716 1.00 78.12 64 ILE A O 1
ATOM 443 N N . ASP A 1 65 ? 19.878 1.692 -22.595 1.00 72.69 65 ASP A N 1
ATOM 444 C CA . ASP A 1 65 ? 20.681 0.487 -22.793 1.00 72.69 65 ASP A CA 1
ATOM 445 C C . ASP A 1 65 ? 19.871 -0.732 -22.354 1.00 72.69 65 ASP A C 1
ATOM 447 O O . ASP A 1 65 ? 19.280 -0.756 -21.268 1.00 72.69 65 ASP A O 1
ATOM 451 N N . SER A 1 66 ? 19.848 -1.739 -23.217 1.00 62.28 66 SER A N 1
ATOM 452 C CA . SER A 1 66 ? 19.307 -3.056 -22.923 1.00 62.28 66 SER A CA 1
ATOM 453 C C . SER A 1 66 ? 20.488 -4.016 -22.839 1.00 62.28 66 SER A C 1
ATOM 455 O O . SER A 1 66 ? 20.875 -4.626 -23.840 1.00 62.28 66 SER A O 1
ATOM 457 N N . ALA A 1 67 ? 21.085 -4.152 -21.657 1.00 52.72 67 ALA A N 1
ATOM 458 C CA . ALA A 1 67 ? 22.071 -5.197 -21.430 1.00 52.72 67 ALA A CA 1
ATOM 459 C C . ALA A 1 67 ? 21.338 -6.548 -21.371 1.00 52.72 67 ALA A C 1
ATOM 461 O O . ALA A 1 67 ? 20.936 -7.017 -20.317 1.00 52.72 67 ALA A O 1
ATOM 462 N N . THR A 1 68 ? 21.127 -7.180 -22.527 1.00 45.88 68 THR A N 1
ATOM 463 C CA . THR A 1 68 ? 20.529 -8.525 -22.630 1.00 45.88 68 THR A CA 1
ATOM 464 C C . THR A 1 68 ? 21.568 -9.643 -22.445 1.00 45.88 68 THR A C 1
ATOM 466 O O . THR A 1 68 ? 21.284 -10.803 -22.734 1.00 45.88 68 THR A O 1
ATOM 469 N N . ALA A 1 69 ? 22.812 -9.309 -22.080 1.00 34.50 69 ALA A N 1
ATOM 470 C CA . ALA A 1 69 ? 23.973 -10.181 -22.288 1.00 34.50 69 ALA A CA 1
ATOM 471 C C . ALA A 1 69 ? 24.473 -10.932 -21.038 1.00 34.50 69 ALA A C 1
ATOM 473 O O . ALA A 1 69 ? 25.223 -11.893 -21.194 1.00 34.50 69 ALA A O 1
ATOM 474 N N . ASP A 1 70 ? 24.071 -10.550 -19.823 1.00 37.19 70 ASP A N 1
ATOM 475 C CA . ASP A 1 70 ? 24.586 -11.136 -18.571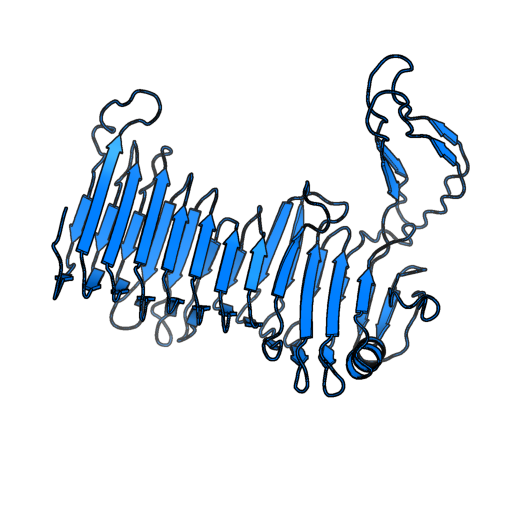 1.00 37.19 70 ASP A CA 1
ATOM 476 C C . ASP A 1 70 ? 23.522 -11.834 -17.703 1.00 37.19 70 ASP A C 1
ATOM 478 O O . ASP A 1 70 ? 23.820 -12.301 -16.603 1.00 37.19 70 ASP A O 1
ATOM 482 N N . GLY A 1 71 ? 22.292 -11.972 -18.208 1.00 39.47 71 GLY A N 1
ATOM 483 C CA . GLY A 1 71 ? 21.201 -12.634 -17.487 1.00 39.47 71 GLY A CA 1
ATOM 484 C C . GLY A 1 71 ? 20.600 -11.788 -16.359 1.00 39.47 71 GLY A C 1
ATOM 485 O O . GLY A 1 71 ? 19.811 -12.308 -15.568 1.00 39.47 71 GLY A O 1
ATOM 486 N N . THR A 1 72 ? 20.943 -10.498 -16.295 1.00 46.06 72 THR A N 1
ATOM 487 C CA . THR A 1 72 ? 20.287 -9.505 -15.443 1.00 46.06 72 THR A CA 1
ATOM 488 C C . THR A 1 72 ? 19.609 -8.464 -16.330 1.00 46.06 72 THR A C 1
ATOM 490 O O . THR A 1 72 ? 20.204 -7.456 -16.680 1.00 46.06 72 THR A O 1
ATOM 493 N N . ASP A 1 73 ? 18.368 -8.718 -16.755 1.00 52.50 73 ASP A N 1
ATOM 494 C CA . ASP A 1 73 ? 17.633 -7.829 -17.669 1.00 52.50 73 ASP A CA 1
ATOM 495 C C . ASP A 1 73 ? 17.336 -6.470 -17.001 1.00 52.50 73 ASP A C 1
ATOM 497 O O . ASP A 1 73 ? 16.296 -6.282 -16.358 1.00 52.50 73 ASP A O 1
ATOM 501 N N . ILE A 1 74 ? 18.272 -5.526 -17.140 1.00 66.06 74 ILE A N 1
ATOM 502 C CA . ILE A 1 74 ? 18.201 -4.160 -16.620 1.00 66.06 74 ILE A CA 1
ATOM 503 C C . ILE A 1 74 ? 18.011 -3.201 -17.803 1.00 66.06 74 ILE A C 1
ATOM 505 O O . ILE A 1 74 ? 18.928 -2.994 -18.597 1.00 66.06 74 ILE A O 1
ATOM 509 N N . PHE A 1 75 ? 16.837 -2.573 -17.895 1.00 70.00 75 PHE A N 1
ATOM 510 C CA . PHE A 1 75 ? 16.647 -1.397 -18.744 1.00 70.00 75 PHE A CA 1
ATOM 511 C C . PHE A 1 75 ? 17.099 -0.161 -17.978 1.00 70.00 75 PHE A C 1
ATOM 513 O O . PHE A 1 75 ? 16.522 0.174 -16.939 1.00 70.00 75 PHE A O 1
ATOM 520 N N . THR A 1 76 ? 18.119 0.506 -18.508 1.00 76.88 76 THR A N 1
ATOM 521 C CA . THR A 1 76 ? 18.725 1.684 -17.888 1.00 76.88 76 THR A CA 1
ATOM 522 C C . THR A 1 76 ? 18.811 2.819 -18.898 1.00 76.88 76 THR A C 1
ATOM 524 O O . THR A 1 76 ? 19.293 2.588 -20.007 1.00 76.88 76 THR A O 1
ATOM 527 N N . PRO A 1 77 ? 18.396 4.048 -18.561 1.00 75.69 77 PRO A N 1
ATOM 528 C CA . PRO A 1 77 ? 18.539 5.168 -19.472 1.00 75.69 77 PRO A CA 1
ATOM 529 C C . PRO A 1 77 ? 20.013 5.518 -19.719 1.00 75.69 77 PRO A C 1
ATOM 531 O O . PRO A 1 77 ? 20.844 5.481 -18.813 1.00 75.69 77 PRO A O 1
ATOM 534 N N . THR A 1 78 ? 20.330 5.843 -20.971 1.00 74.62 78 THR A N 1
ATOM 535 C CA . THR A 1 78 ? 21.654 6.284 -21.450 1.00 74.62 78 THR A CA 1
ATOM 536 C C . THR A 1 78 ? 21.673 7.734 -21.922 1.00 74.62 78 THR A C 1
ATOM 538 O O . THR A 1 78 ? 22.750 8.285 -22.151 1.00 74.62 78 THR A O 1
ATOM 541 N N . ALA A 1 79 ? 20.501 8.346 -22.091 1.00 73.50 79 ALA A N 1
ATOM 542 C CA . ALA A 1 79 ? 20.321 9.736 -22.487 1.00 73.50 79 ALA A CA 1
ATOM 543 C C . ALA A 1 79 ? 18.933 10.235 -22.051 1.00 73.50 79 ALA A C 1
ATOM 545 O O . ALA A 1 79 ? 18.058 9.425 -21.745 1.00 73.50 79 ALA A O 1
ATOM 546 N N . SER A 1 80 ? 18.739 11.557 -22.084 1.00 79.56 80 SER A N 1
ATOM 547 C CA . SER A 1 80 ? 17.480 12.228 -21.731 1.00 79.56 80 SER A CA 1
ATOM 548 C C . SER A 1 80 ? 16.312 11.661 -22.512 1.00 79.56 80 SER A C 1
ATOM 550 O O . SER A 1 80 ? 16.441 11.326 -23.695 1.00 79.56 80 SER A O 1
ATOM 552 N N . GLY A 1 81 ? 15.159 11.608 -21.852 1.00 77.19 81 GLY A N 1
ATOM 553 C CA . GLY A 1 81 ? 13.938 11.105 -22.448 1.00 77.19 81 GLY A CA 1
ATOM 554 C C . GLY A 1 81 ? 14.040 9.615 -22.740 1.00 77.19 81 GLY A C 1
ATOM 555 O O . GLY A 1 81 ? 13.586 9.175 -23.794 1.00 77.19 81 GLY A O 1
ATOM 556 N N . GLY A 1 82 ? 14.635 8.845 -21.823 1.00 85.81 82 GLY A N 1
ATOM 557 C CA . GLY A 1 82 ? 14.674 7.392 -21.902 1.00 85.81 82 GLY A CA 1
ATOM 558 C C . GLY A 1 82 ? 13.264 6.829 -22.084 1.00 85.81 82 GLY A C 1
ATOM 559 O O . GLY A 1 82 ? 12.403 6.993 -21.217 1.00 85.81 82 GLY A O 1
ATOM 560 N N . GLN A 1 83 ? 13.008 6.172 -23.213 1.00 89.44 83 GLN A N 1
ATOM 561 C CA . GLN A 1 83 ? 11.731 5.533 -23.521 1.00 89.44 83 GLN A CA 1
ATOM 562 C C . GLN A 1 83 ? 11.916 4.034 -23.673 1.00 89.44 83 GLN A C 1
ATOM 564 O O . GLN A 1 83 ? 12.790 3.583 -24.411 1.00 89.44 83 GLN A O 1
ATOM 569 N N . ILE A 1 84 ? 11.051 3.279 -22.999 1.00 87.69 84 ILE A N 1
ATOM 570 C CA . ILE A 1 84 ? 10.957 1.827 -23.129 1.00 87.69 84 ILE A CA 1
ATOM 571 C C . ILE A 1 84 ? 9.564 1.488 -23.644 1.00 87.69 84 ILE A C 1
ATOM 573 O O . ILE A 1 84 ? 8.556 1.883 -23.059 1.00 87.69 84 ILE A O 1
ATOM 577 N N . LEU A 1 85 ? 9.478 0.712 -24.708 1.00 89.56 85 LEU A N 1
ATOM 578 C CA . LEU A 1 85 ? 8.238 0.111 -25.150 1.00 89.56 85 LEU A CA 1
ATOM 579 C C . LEU A 1 85 ? 7.778 -0.938 -24.143 1.00 89.56 85 LEU A C 1
ATOM 581 O O . LEU A 1 85 ? 8.507 -1.864 -23.778 1.00 89.56 85 LEU A O 1
ATOM 585 N N . ASN A 1 86 ? 6.506 -0.865 -23.763 1.00 90.56 86 ASN A N 1
ATOM 586 C CA . ASN A 1 86 ? 5.875 -1.891 -22.941 1.00 90.56 86 ASN A CA 1
ATOM 587 C C . ASN A 1 86 ? 6.014 -3.296 -23.557 1.00 90.56 86 ASN A C 1
ATOM 589 O O . ASN A 1 86 ? 6.162 -4.269 -22.822 1.00 90.56 86 ASN A O 1
ATOM 593 N N . SER A 1 87 ? 6.007 -3.411 -24.890 1.00 88.06 87 SER A N 1
ATOM 594 C CA . SER A 1 87 ? 6.208 -4.677 -25.597 1.00 88.06 87 SER A CA 1
ATOM 595 C C . SER A 1 87 ? 7.596 -5.266 -25.363 1.00 88.06 87 SER A C 1
ATOM 597 O O . SER A 1 87 ? 7.704 -6.482 -25.239 1.00 88.06 87 SER A O 1
ATOM 599 N N . SER A 1 88 ? 8.639 -4.437 -25.250 1.00 85.56 88 SER A N 1
ATOM 600 C CA . SER A 1 88 ? 9.999 -4.902 -24.949 1.00 85.56 88 SER A CA 1
ATOM 601 C C . SER A 1 88 ? 10.041 -5.563 -23.568 1.00 85.56 88 SER A C 1
ATOM 603 O O . SER A 1 88 ? 10.529 -6.681 -23.431 1.00 85.56 88 SER A O 1
ATOM 605 N N . ILE A 1 89 ? 9.401 -4.948 -22.569 1.00 86.44 89 ILE A N 1
ATOM 606 C CA . ILE A 1 89 ? 9.256 -5.523 -21.221 1.00 86.44 89 ILE A CA 1
ATOM 607 C C . ILE A 1 89 ? 8.428 -6.814 -21.260 1.00 86.44 89 ILE A C 1
ATOM 609 O O . ILE A 1 89 ? 8.834 -7.839 -20.715 1.00 86.44 89 ILE A O 1
ATOM 613 N N . VAL A 1 90 ? 7.263 -6.785 -21.914 1.00 88.94 90 VAL A N 1
ATOM 614 C CA . VAL A 1 90 ? 6.347 -7.935 -21.982 1.00 88.94 90 VAL A CA 1
ATOM 615 C C . VAL A 1 90 ? 6.990 -9.132 -22.682 1.00 88.94 90 VAL A C 1
ATOM 617 O O . VAL A 1 90 ? 6.766 -10.260 -22.250 1.00 88.94 90 VAL A O 1
ATOM 620 N N . ASN A 1 91 ? 7.810 -8.918 -23.713 1.00 83.00 91 ASN A N 1
ATOM 621 C CA . ASN A 1 91 ? 8.527 -9.993 -24.400 1.00 83.00 91 ASN A CA 1
ATOM 622 C C . ASN A 1 91 ? 9.491 -10.726 -23.458 1.00 83.00 91 ASN A C 1
ATOM 624 O O . ASN A 1 91 ? 9.460 -11.957 -23.412 1.00 83.00 91 ASN A O 1
ATOM 628 N N . GLN A 1 92 ? 10.265 -9.991 -22.653 1.00 83.81 92 GLN A N 1
ATOM 629 C CA . GLN A 1 92 ? 11.172 -10.590 -21.667 1.00 83.81 92 GLN A CA 1
ATOM 630 C C . GLN A 1 92 ? 10.401 -11.347 -20.580 1.00 83.81 92 GLN A C 1
ATOM 632 O O . GLN A 1 92 ? 10.695 -12.510 -20.299 1.00 83.81 92 GLN A O 1
ATOM 637 N N . LEU A 1 93 ? 9.338 -10.741 -20.039 1.00 85.69 93 LEU A N 1
ATOM 638 C CA . LEU A 1 93 ? 8.480 -11.396 -19.047 1.00 85.69 93 LEU A CA 1
ATOM 639 C C . LEU A 1 93 ? 7.830 -12.672 -19.610 1.00 85.69 93 LEU A C 1
ATOM 641 O O . LEU A 1 93 ? 7.738 -13.683 -18.916 1.00 85.69 93 LEU A O 1
ATOM 645 N N . ASN A 1 94 ? 7.397 -12.655 -20.874 1.00 82.88 94 ASN A N 1
ATOM 646 C CA . ASN A 1 94 ? 6.807 -13.812 -21.550 1.00 82.88 94 ASN A CA 1
ATOM 647 C C . ASN A 1 94 ? 7.819 -14.928 -21.839 1.00 82.88 94 ASN A C 1
ATOM 649 O O . ASN A 1 94 ? 7.421 -16.090 -21.931 1.00 82.88 94 ASN A O 1
ATOM 653 N N . ALA A 1 95 ? 9.108 -14.596 -21.942 1.00 80.81 95 ALA A N 1
ATOM 654 C CA . ALA A 1 95 ? 10.197 -15.568 -22.004 1.00 80.81 95 ALA A CA 1
ATOM 655 C C . ALA A 1 95 ? 10.528 -16.185 -20.629 1.00 80.81 95 ALA A C 1
ATOM 657 O O . ALA A 1 95 ? 11.317 -17.124 -20.556 1.00 80.81 95 ALA A O 1
ATOM 658 N N . GLY A 1 96 ? 9.899 -15.701 -19.550 1.00 78.69 96 GLY A N 1
ATOM 659 C CA . GLY A 1 96 ? 10.166 -16.121 -18.174 1.00 78.69 96 GLY A CA 1
ATOM 660 C C . GLY A 1 96 ? 11.301 -15.346 -17.504 1.00 78.69 96 GLY A C 1
ATOM 661 O O . GLY A 1 96 ? 11.676 -15.678 -16.381 1.00 78.69 96 GLY A O 1
ATOM 662 N N . THR A 1 97 ? 11.841 -14.312 -18.155 1.00 82.25 97 THR A N 1
ATOM 663 C CA . THR A 1 97 ? 12.907 -13.493 -17.578 1.00 82.25 97 THR A CA 1
ATOM 664 C C . THR A 1 97 ? 12.326 -12.403 -16.689 1.00 82.25 97 THR A C 1
ATOM 666 O O . THR A 1 97 ? 11.315 -11.779 -17.013 1.00 82.25 97 THR A O 1
ATOM 669 N N . SER A 1 98 ? 12.959 -12.176 -15.540 1.00 85.81 98 SER A N 1
ATOM 670 C CA . SER A 1 98 ? 12.597 -11.070 -14.655 1.00 85.81 98 SER A CA 1
ATOM 671 C C . SER A 1 98 ? 13.253 -9.782 -15.130 1.00 85.81 98 SER A C 1
ATOM 673 O O . SER A 1 98 ? 14.449 -9.770 -15.393 1.00 85.81 98 SER A O 1
ATOM 675 N N . VAL A 1 99 ? 12.476 -8.707 -15.196 1.00 83.38 99 VAL A N 1
ATOM 676 C CA . VAL A 1 99 ? 12.884 -7.408 -15.729 1.00 83.38 99 VAL A CA 1
ATOM 677 C C . VAL A 1 99 ? 13.056 -6.410 -14.595 1.00 83.38 99 VAL A C 1
ATOM 679 O O . VAL A 1 99 ? 12.182 -6.280 -13.739 1.00 83.38 99 VAL A O 1
ATOM 682 N N . THR A 1 100 ? 14.143 -5.649 -14.626 1.00 88.75 100 THR A N 1
ATOM 683 C CA . THR A 1 100 ? 14.316 -4.448 -13.808 1.00 88.75 100 THR A CA 1
ATOM 684 C C . THR A 1 100 ? 14.381 -3.224 -14.710 1.00 88.75 100 THR A C 1
ATOM 686 O O . THR A 1 100 ? 15.251 -3.117 -15.565 1.00 88.75 100 THR A O 1
ATOM 689 N N . VAL A 1 101 ? 13.468 -2.279 -14.515 1.00 87.44 101 VAL A N 1
ATOM 690 C CA . VAL A 1 101 ? 13.564 -0.935 -15.085 1.00 87.44 101 VAL A CA 1
ATOM 691 C C . VAL A 1 101 ? 14.136 -0.042 -14.004 1.00 87.44 101 VAL A C 1
ATOM 693 O O . VAL A 1 101 ? 13.541 0.092 -12.934 1.00 87.44 101 VAL A O 1
ATOM 696 N N . LYS A 1 102 ? 15.300 0.538 -14.269 1.00 89.38 102 LYS A N 1
ATOM 697 C CA . LYS A 1 102 ? 16.032 1.334 -13.295 1.00 89.38 102 LYS A CA 1
ATOM 698 C C . LYS A 1 102 ? 16.322 2.715 -13.866 1.00 89.38 102 LYS A C 1
ATOM 700 O O . LYS A 1 102 ? 16.786 2.823 -14.996 1.00 89.38 102 LYS A O 1
ATOM 705 N N . THR A 1 103 ? 16.104 3.761 -13.076 1.00 87.94 103 THR A N 1
ATOM 706 C CA . THR A 1 103 ? 16.690 5.075 -13.377 1.00 87.94 103 THR A CA 1
ATOM 707 C C . THR A 1 103 ? 18.159 5.045 -12.997 1.00 87.94 103 THR A C 1
ATOM 709 O O . THR A 1 103 ? 18.565 4.420 -12.016 1.00 87.94 103 THR A O 1
ATOM 712 N N . SER A 1 104 ? 18.994 5.643 -13.827 1.00 73.25 104 SER A N 1
ATOM 713 C CA . SER A 1 104 ? 20.412 5.793 -13.535 1.00 73.25 104 SER A CA 1
ATOM 714 C C . SER A 1 104 ? 20.984 6.840 -14.481 1.00 73.25 104 SER A C 1
ATOM 716 O O . SER A 1 104 ? 20.243 7.442 -15.251 1.00 73.25 104 SER A O 1
ATOM 718 N N . GLY A 1 105 ? 22.294 7.033 -14.453 1.00 60.66 105 GLY A N 1
ATOM 719 C CA . GLY A 1 105 ? 22.980 7.848 -15.436 1.00 60.66 105 GLY A CA 1
ATOM 720 C C . GLY A 1 105 ? 23.321 9.219 -14.892 1.00 60.66 105 GLY A C 1
ATOM 721 O O . GLY A 1 105 ? 23.364 9.448 -13.686 1.00 60.66 105 GLY A O 1
ATOM 722 N N . THR A 1 106 ? 23.678 10.086 -15.821 1.00 53.41 106 THR A N 1
ATOM 723 C CA . THR A 1 106 ? 24.073 11.460 -15.569 1.00 53.41 106 THR A CA 1
ATOM 724 C C . THR A 1 106 ? 22.995 12.360 -16.148 1.00 53.41 106 THR A C 1
ATOM 726 O O . THR A 1 106 ? 22.709 12.200 -17.334 1.00 53.41 106 THR A O 1
ATOM 729 N N . ASP A 1 107 ? 22.439 13.278 -15.345 1.00 56.31 107 ASP A N 1
ATOM 730 C CA . ASP A 1 107 ? 21.404 14.240 -15.757 1.00 56.31 107 ASP A CA 1
ATOM 731 C C . ASP A 1 107 ? 21.621 14.715 -17.181 1.00 56.31 107 ASP A C 1
ATOM 733 O O . ASP A 1 107 ? 22.691 15.202 -17.548 1.00 56.31 107 ASP A O 1
ATOM 737 N N . THR A 1 108 ? 20.584 14.578 -17.976 1.00 56.25 108 THR A N 1
ATOM 738 C CA . THR A 1 108 ? 20.487 15.232 -19.261 1.00 56.25 108 THR A CA 1
ATOM 739 C C . THR A 1 108 ? 19.115 15.885 -19.255 1.00 56.25 108 THR A C 1
ATOM 741 O O . THR A 1 108 ? 18.107 15.209 -19.377 1.00 56.25 108 THR A O 1
ATOM 744 N N . ASP A 1 109 ? 19.113 17.198 -19.076 1.00 64.31 109 ASP A N 1
ATOM 745 C CA . ASP A 1 109 ? 18.006 18.142 -19.182 1.00 64.31 109 ASP A CA 1
ATOM 746 C C . ASP A 1 109 ? 17.110 18.357 -17.944 1.00 64.31 109 ASP A C 1
ATOM 748 O O . ASP A 1 109 ? 15.959 18.772 -18.081 1.00 64.31 109 ASP A O 1
ATOM 752 N N . GLY A 1 110 ? 17.669 18.246 -16.732 1.00 69.94 110 GLY A N 1
ATOM 753 C CA . GLY A 1 110 ? 16.977 18.570 -15.475 1.00 69.94 110 GLY A CA 1
ATOM 754 C C . GLY A 1 110 ? 16.050 17.452 -15.000 1.00 69.94 110 GLY A C 1
ATOM 755 O O . GLY A 1 110 ? 15.031 17.709 -14.352 1.00 69.94 110 GLY A O 1
ATOM 756 N N . GLU A 1 111 ? 16.386 16.222 -15.372 1.00 81.50 111 GLU A N 1
ATOM 757 C CA . GLU A 1 111 ? 15.682 15.014 -14.966 1.00 81.50 111 GLU A CA 1
ATOM 758 C C . GLU A 1 111 ? 16.022 14.667 -13.512 1.00 81.50 111 GLU A C 1
ATOM 760 O O . GLU A 1 111 ? 17.003 15.145 -12.944 1.00 81.50 111 GLU A O 1
ATOM 765 N N . THR A 1 112 ? 15.159 13.887 -12.859 1.00 85.44 112 THR A N 1
ATOM 766 C CA . THR A 1 112 ? 15.293 13.627 -11.411 1.00 85.44 112 THR A CA 1
ATOM 767 C C . THR A 1 112 ? 15.331 12.142 -11.071 1.00 85.44 112 THR A C 1
ATOM 769 O O . THR A 1 112 ? 15.337 11.790 -9.896 1.00 85.44 112 THR A O 1
ATOM 772 N N . GLY A 1 113 ? 15.335 11.265 -12.073 1.00 90.38 113 GLY A N 1
ATOM 773 C CA . GLY A 1 113 ? 15.246 9.816 -11.933 1.00 90.38 113 GLY A CA 1
ATOM 774 C C . GLY A 1 113 ? 13.848 9.345 -11.564 1.00 90.38 113 GLY A C 1
ATOM 775 O O . GLY A 1 113 ? 13.676 8.566 -10.624 1.00 90.38 113 GLY A O 1
ATOM 776 N N . ASN A 1 114 ? 12.835 9.818 -12.286 1.00 94.31 114 ASN A N 1
ATOM 777 C CA . ASN A 1 114 ? 11.483 9.278 -12.198 1.00 94.31 114 ASN A CA 1
ATOM 778 C C . ASN A 1 114 ? 11.284 8.103 -13.160 1.00 94.31 114 ASN A C 1
ATOM 780 O O . ASN A 1 114 ? 11.790 8.111 -14.279 1.00 94.31 114 ASN A O 1
ATOM 784 N N . ILE A 1 115 ? 10.444 7.145 -12.771 1.00 96.56 115 ILE A N 1
ATOM 785 C CA . ILE A 1 115 ? 9.861 6.163 -13.691 1.00 96.56 115 ILE A CA 1
ATOM 786 C C . ILE A 1 115 ? 8.392 6.516 -13.917 1.00 96.56 115 ILE A C 1
ATOM 788 O O . ILE A 1 115 ? 7.612 6.592 -12.969 1.00 96.56 115 ILE A O 1
ATOM 792 N N . THR A 1 116 ? 7.990 6.683 -15.174 1.00 98.00 116 THR A N 1
ATOM 793 C CA . THR A 1 116 ? 6.596 6.929 -15.568 1.00 98.00 116 THR A CA 1
ATOM 794 C C . THR A 1 116 ? 6.076 5.786 -16.429 1.00 98.00 116 THR A C 1
ATOM 796 O O . THR A 1 116 ? 6.643 5.485 -17.474 1.00 98.00 116 THR A O 1
ATOM 799 N N . VAL A 1 117 ? 4.971 5.157 -16.032 1.00 98.38 117 VAL A N 1
ATOM 800 C CA . VAL A 1 117 ? 4.342 4.051 -16.769 1.00 98.38 117 VAL A CA 1
ATOM 801 C C . VAL A 1 117 ? 3.068 4.536 -17.450 1.00 98.38 117 VAL A C 1
ATOM 803 O O . VAL A 1 117 ? 2.030 4.672 -16.809 1.00 98.38 117 VAL A O 1
ATOM 806 N N . ASN A 1 118 ? 3.124 4.767 -18.761 1.00 97.62 118 ASN A N 1
ATOM 807 C CA . ASN A 1 118 ? 1.996 5.275 -19.553 1.00 97.62 118 ASN A CA 1
ATOM 808 C C . ASN A 1 118 ? 1.333 4.202 -20.425 1.00 97.62 118 ASN A C 1
ATOM 810 O O . ASN A 1 118 ? 0.478 4.511 -21.254 1.00 97.62 118 ASN A O 1
ATOM 814 N N . ALA A 1 119 ? 1.734 2.942 -20.269 1.00 96.81 119 ALA A N 1
ATOM 815 C CA . ALA A 1 119 ? 1.241 1.839 -21.074 1.00 96.81 119 ALA A CA 1
ATOM 816 C C . ALA A 1 119 ? 1.074 0.563 -20.254 1.00 96.81 119 ALA A C 1
ATOM 818 O O . ALA A 1 119 ? 1.743 0.351 -19.245 1.00 96.81 119 ALA A O 1
ATOM 819 N N . ASN A 1 120 ? 0.174 -0.300 -20.723 1.00 98.50 120 ASN A N 1
ATOM 820 C CA . ASN A 1 120 ? -0.126 -1.562 -20.060 1.00 98.50 120 ASN A CA 1
ATOM 821 C C . ASN A 1 120 ? 1.064 -2.523 -20.136 1.00 98.50 120 ASN A C 1
ATOM 823 O O . ASN A 1 120 ? 1.622 -2.722 -21.211 1.00 98.50 120 ASN A O 1
ATOM 827 N N . ILE A 1 121 ? 1.386 -3.192 -19.033 1.00 98.12 121 ILE A N 1
ATOM 828 C CA . ILE A 1 121 ? 2.416 -4.235 -18.972 1.00 98.12 121 ILE A CA 1
ATOM 829 C C . ILE A 1 121 ? 1.733 -5.527 -18.533 1.00 98.12 121 ILE A C 1
ATOM 831 O O . ILE A 1 121 ? 1.559 -5.775 -17.340 1.00 98.12 121 ILE A O 1
ATOM 835 N N . ILE A 1 122 ? 1.291 -6.330 -19.503 1.00 98.19 122 ILE A N 1
ATOM 836 C CA . ILE A 1 122 ? 0.557 -7.574 -19.248 1.00 98.19 122 ILE A CA 1
ATOM 837 C C . ILE A 1 122 ? 1.372 -8.764 -19.742 1.00 98.19 122 ILE A C 1
ATOM 839 O O . ILE A 1 122 ? 1.515 -8.969 -20.945 1.00 98.19 122 ILE A O 1
ATOM 843 N N . LYS A 1 123 ? 1.869 -9.573 -18.808 1.00 94.81 123 LYS A N 1
ATOM 844 C CA . LYS A 1 123 ? 2.500 -10.864 -19.088 1.00 94.81 123 LYS A CA 1
ATOM 845 C C . LYS A 1 123 ? 1.429 -11.898 -19.464 1.00 94.81 123 LYS A C 1
ATOM 847 O O . LYS A 1 123 ? 0.443 -12.086 -18.751 1.00 94.81 123 LYS A O 1
ATOM 852 N N . THR A 1 124 ? 1.604 -12.593 -20.579 1.00 97.69 124 THR A N 1
ATOM 853 C CA . THR A 1 124 ? 0.598 -13.495 -21.170 1.00 97.69 124 THR A CA 1
ATOM 854 C C . THR A 1 124 ? 1.089 -14.916 -21.440 1.00 97.69 124 THR A C 1
ATOM 856 O O . THR A 1 124 ? 0.271 -15.791 -21.719 1.00 97.69 124 THR A O 1
ATOM 859 N N . ALA A 1 125 ? 2.390 -15.184 -21.337 1.00 88.56 125 ALA A N 1
ATOM 860 C CA . ALA A 1 125 ? 2.994 -16.496 -21.579 1.00 88.56 125 ALA A CA 1
ATOM 861 C C . ALA A 1 125 ? 4.198 -16.736 -20.653 1.00 88.56 125 ALA A C 1
ATOM 863 O O . ALA A 1 125 ? 4.581 -15.839 -19.909 1.00 88.56 125 ALA A O 1
ATOM 864 N N . GLY A 1 126 ? 4.787 -17.932 -20.693 1.00 88.56 126 GLY A N 1
ATOM 865 C CA . GLY A 1 126 ? 5.989 -18.277 -19.924 1.00 88.56 126 GLY A CA 1
ATOM 866 C C . GLY A 1 126 ? 5.734 -18.607 -18.451 1.00 88.56 126 GLY A C 1
ATOM 867 O O . GLY A 1 126 ? 4.606 -18.528 -17.956 1.00 88.56 126 GLY A O 1
ATOM 868 N N . THR A 1 127 ? 6.802 -18.982 -17.748 1.00 88.75 127 THR A N 1
ATOM 869 C CA . THR A 1 127 ? 6.798 -19.289 -16.307 1.00 88.75 127 THR A CA 1
ATOM 870 C C . THR A 1 127 ? 6.677 -18.026 -15.459 1.00 88.75 127 THR A C 1
ATOM 872 O O . THR A 1 127 ? 6.560 -16.925 -15.992 1.00 88.75 127 THR A O 1
ATOM 875 N N . ASP A 1 128 ? 6.682 -18.172 -14.137 1.00 92.31 128 ASP A N 1
ATOM 876 C CA . ASP A 1 128 ? 6.690 -17.044 -13.206 1.00 92.31 128 ASP A CA 1
ATOM 877 C C . ASP A 1 128 ? 7.863 -16.088 -13.492 1.00 92.31 128 ASP A C 1
ATOM 879 O O . ASP A 1 128 ? 8.961 -16.532 -13.830 1.00 92.31 128 ASP A O 1
ATOM 883 N N . ALA A 1 129 ? 7.623 -14.783 -13.361 1.00 89.12 129 ALA A N 1
ATOM 884 C CA . ALA A 1 129 ? 8.624 -13.734 -13.566 1.00 89.12 129 ALA A CA 1
ATOM 885 C C . ALA A 1 129 ? 8.398 -12.566 -12.595 1.00 89.12 129 ALA A C 1
ATOM 887 O O . ALA A 1 129 ? 7.368 -12.492 -11.920 1.00 89.12 129 ALA A O 1
ATOM 888 N N . LYS A 1 130 ? 9.349 -11.634 -12.532 1.00 94.31 130 LYS A N 1
ATOM 889 C CA . LYS A 1 130 ? 9.263 -10.417 -11.721 1.00 94.31 130 LYS A CA 1
ATOM 890 C C . LYS A 1 130 ? 9.481 -9.172 -12.574 1.00 94.31 130 LYS A C 1
ATOM 892 O O . LYS A 1 130 ? 10.353 -9.170 -13.435 1.00 94.31 130 LYS A O 1
ATOM 897 N N . LEU A 1 131 ? 8.719 -8.117 -12.304 1.00 96.19 131 LEU A N 1
ATOM 898 C CA . LEU A 1 131 ? 8.998 -6.763 -12.766 1.00 96.19 131 LEU A CA 1
ATOM 899 C C . LEU A 1 131 ? 9.406 -5.907 -11.565 1.00 96.19 131 LEU A C 1
ATOM 901 O O . LEU A 1 131 ? 8.651 -5.795 -10.605 1.00 96.19 131 LEU A O 1
ATOM 905 N N . THR A 1 132 ? 10.573 -5.282 -11.637 1.00 97.44 132 THR A N 1
ATOM 906 C CA . THR A 1 132 ? 11.042 -4.301 -10.655 1.00 97.44 132 THR A CA 1
ATOM 907 C C . THR A 1 132 ? 11.103 -2.933 -11.319 1.00 97.44 132 THR A C 1
ATOM 909 O O . THR A 1 132 ? 11.781 -2.778 -12.331 1.00 97.44 132 THR A O 1
ATOM 912 N N . LEU A 1 133 ? 10.429 -1.937 -10.751 1.00 97.50 133 LEU A N 1
ATOM 913 C CA . LEU A 1 133 ? 10.624 -0.528 -11.088 1.00 97.50 133 LEU A CA 1
ATOM 914 C C . LEU A 1 133 ? 11.447 0.104 -9.965 1.00 97.50 133 LEU A C 1
ATOM 916 O O . LEU A 1 133 ? 10.937 0.261 -8.859 1.00 97.50 133 LEU A O 1
ATOM 920 N N . LEU A 1 134 ? 12.712 0.423 -10.235 1.00 95.06 134 LEU A N 1
ATOM 921 C CA . LEU A 1 134 ? 13.646 1.011 -9.275 1.00 95.06 134 LEU A CA 1
ATOM 922 C C . LEU A 1 134 ? 13.961 2.456 -9.673 1.00 95.06 134 LEU A C 1
ATOM 924 O O . LEU A 1 134 ? 14.824 2.700 -10.516 1.00 95.06 134 LEU A O 1
ATOM 928 N N . ALA A 1 135 ? 13.240 3.400 -9.075 1.00 94.12 135 ALA A N 1
ATOM 929 C CA . ALA A 1 135 ? 13.402 4.827 -9.314 1.00 94.12 135 ALA A CA 1
ATOM 930 C C . ALA A 1 135 ? 14.245 5.483 -8.214 1.00 94.12 135 ALA A C 1
ATOM 932 O O . ALA A 1 135 ? 14.042 5.260 -7.018 1.00 94.12 135 ALA A O 1
ATOM 933 N N . ASP A 1 136 ? 15.153 6.359 -8.618 1.00 91.69 136 ASP A N 1
ATOM 934 C CA . ASP A 1 136 ? 15.928 7.220 -7.729 1.00 91.69 136 ASP A CA 1
ATOM 935 C C . ASP A 1 136 ? 15.060 8.280 -7.051 1.00 91.69 136 ASP A C 1
ATOM 937 O O . ASP A 1 136 ? 15.277 8.599 -5.875 1.00 91.69 136 ASP A O 1
ATOM 941 N N . ASN A 1 137 ? 14.022 8.737 -7.753 1.00 94.31 137 ASN A N 1
ATOM 942 C CA . ASN A 1 137 ? 12.987 9.629 -7.255 1.00 94.31 137 ASN A CA 1
ATOM 943 C C . ASN A 1 137 ? 11.609 8.952 -7.326 1.00 94.31 137 ASN A C 1
ATOM 945 O O . ASN A 1 137 ? 11.388 7.975 -6.613 1.00 94.31 137 ASN A O 1
ATOM 949 N N . ASN A 1 138 ? 10.659 9.445 -8.125 1.00 97.62 138 ASN A N 1
ATOM 950 C CA . ASN A 1 138 ? 9.270 8.982 -8.063 1.00 97.62 138 ASN A CA 1
ATOM 951 C C . ASN A 1 138 ? 8.962 7.852 -9.044 1.00 97.62 138 ASN A C 1
ATOM 953 O O . ASN A 1 138 ? 9.560 7.743 -10.112 1.00 97.62 138 ASN A O 1
ATOM 957 N N . ILE A 1 139 ? 7.930 7.076 -8.721 1.00 98.69 139 ILE A N 1
ATOM 958 C CA . ILE A 1 139 ? 7.252 6.209 -9.685 1.00 98.69 139 ILE A CA 1
ATOM 959 C C . ILE A 1 139 ? 5.859 6.781 -9.922 1.00 98.69 139 ILE A C 1
ATOM 961 O O . ILE A 1 139 ? 5.139 7.093 -8.973 1.00 98.69 139 ILE A O 1
ATOM 965 N N . SER A 1 140 ? 5.443 6.898 -11.177 1.00 98.69 140 SER A N 1
ATOM 966 C CA . SER A 1 140 ? 4.079 7.291 -11.522 1.00 98.69 140 SER A CA 1
ATOM 967 C C . SER A 1 140 ? 3.487 6.402 -12.608 1.00 98.69 140 SER A C 1
ATOM 969 O O . SER A 1 140 ? 4.206 5.820 -13.418 1.00 98.69 140 SER A O 1
ATOM 971 N N . THR A 1 141 ? 2.163 6.271 -12.621 1.00 98.75 141 THR A N 1
ATOM 972 C CA . THR A 1 141 ? 1.428 5.575 -13.685 1.00 98.75 141 THR A CA 1
ATOM 973 C C . THR A 1 141 ? 0.358 6.492 -14.267 1.00 98.75 141 THR A C 1
ATOM 975 O O . THR A 1 141 ? -0.215 7.315 -13.549 1.00 98.75 141 THR A O 1
ATOM 978 N N . GLY A 1 142 ? 0.081 6.346 -15.561 1.00 98.38 142 GLY A N 1
ATOM 979 C CA . GLY A 1 142 ? -1.026 7.026 -16.224 1.00 98.38 142 GLY A CA 1
ATOM 980 C C . GLY A 1 142 ? -2.400 6.498 -15.793 1.00 98.38 142 GLY A C 1
ATOM 981 O O . GLY A 1 142 ? -2.531 5.441 -15.172 1.00 98.38 142 GLY A O 1
ATOM 982 N N . ASP A 1 143 ? -3.449 7.232 -16.163 1.00 98.50 143 ASP A N 1
ATOM 983 C CA . ASP A 1 143 ? -4.834 6.794 -15.968 1.00 98.50 143 ASP A CA 1
ATOM 984 C C . ASP A 1 143 ? -5.132 5.541 -16.820 1.00 98.50 143 ASP A C 1
ATOM 986 O O . ASP A 1 143 ? -4.685 5.425 -17.960 1.00 98.50 143 ASP A O 1
ATOM 990 N N . ASN A 1 144 ? -5.942 4.620 -16.293 1.00 98.19 144 ASN A N 1
ATOM 991 C CA . ASN A 1 144 ? -6.376 3.369 -16.931 1.00 98.19 144 ASN A CA 1
ATOM 992 C C . ASN A 1 144 ? -5.236 2.418 -17.339 1.00 98.19 144 ASN A C 1
ATOM 994 O O . ASN A 1 144 ? -5.432 1.531 -18.174 1.00 98.19 144 ASN A O 1
ATOM 998 N N . VAL A 1 145 ? -4.048 2.574 -16.751 1.00 98.50 145 VAL A N 1
ATOM 999 C CA . VAL A 1 145 ? -2.938 1.643 -16.961 1.00 98.50 145 VAL A CA 1
ATOM 1000 C C . VAL A 1 145 ? -3.216 0.324 -16.236 1.00 98.50 145 VAL A C 1
ATOM 1002 O O . VAL A 1 145 ? -3.793 0.281 -15.148 1.00 98.50 145 VAL A O 1
ATOM 1005 N N . SER A 1 146 ? -2.810 -0.784 -16.847 1.00 98.75 146 SER A N 1
ATOM 1006 C CA . SER A 1 146 ? -2.869 -2.116 -16.252 1.00 98.75 146 SER A CA 1
ATOM 1007 C C . SER A 1 146 ? -1.487 -2.759 -16.191 1.00 98.75 146 SER A C 1
ATOM 1009 O O . SER A 1 146 ? -0.784 -2.810 -17.199 1.00 98.75 146 SER A O 1
ATOM 1011 N N . ILE A 1 147 ? -1.115 -3.297 -15.029 1.00 98.88 147 ILE A N 1
ATOM 1012 C CA . ILE A 1 147 ? 0.118 -4.075 -14.828 1.00 98.88 147 ILE A CA 1
ATOM 1013 C C . ILE A 1 147 ? -0.283 -5.445 -14.290 1.00 98.88 147 ILE A C 1
ATOM 1015 O O . ILE A 1 147 ? -0.972 -5.541 -13.276 1.00 98.88 147 ILE A O 1
ATOM 1019 N N . GLY A 1 148 ? 0.099 -6.532 -14.950 1.00 98.50 148 GLY A N 1
ATOM 1020 C CA . GLY A 1 148 ? -0.382 -7.832 -14.506 1.00 98.50 148 GLY A CA 1
ATOM 1021 C C . GLY A 1 148 ? 0.064 -9.029 -15.315 1.00 98.50 148 GLY A C 1
ATOM 1022 O O . GLY A 1 148 ? 0.911 -8.936 -16.200 1.00 98.50 148 GLY A O 1
ATOM 1023 N N . ALA A 1 149 ? -0.544 -10.168 -14.998 1.00 98.12 149 ALA A N 1
ATOM 1024 C CA . ALA A 1 149 ? -0.326 -11.426 -15.690 1.00 98.12 149 ALA A CA 1
ATOM 1025 C C . ALA A 1 149 ? -1.631 -12.188 -15.935 1.00 98.12 149 ALA A C 1
ATOM 1027 O O . ALA A 1 149 ? -2.592 -12.076 -15.174 1.00 98.12 149 ALA A O 1
ATOM 1028 N N . THR A 1 150 ? -1.636 -12.993 -16.997 1.00 97.81 150 THR A N 1
ATOM 1029 C CA . THR A 1 150 ? -2.697 -13.971 -17.310 1.00 97.81 150 THR A CA 1
ATOM 1030 C C . THR A 1 150 ? -2.185 -15.415 -17.347 1.00 97.81 150 THR A C 1
ATOM 1032 O O . THR A 1 150 ? -2.976 -16.339 -17.185 1.00 97.81 150 THR A O 1
ATOM 1035 N N . THR A 1 151 ? -0.867 -15.611 -17.480 1.00 92.94 151 THR A N 1
ATOM 1036 C CA . THR A 1 151 ? -0.189 -16.919 -17.452 1.00 92.94 151 THR A CA 1
ATOM 1037 C C . THR A 1 151 ? 1.078 -16.824 -16.608 1.00 92.94 151 THR A C 1
ATOM 1039 O O . THR A 1 151 ? 1.886 -15.908 -16.801 1.00 92.94 151 THR A O 1
ATOM 1042 N N . GLY A 1 152 ? 1.263 -17.775 -15.687 1.00 92.56 152 GLY A N 1
ATOM 1043 C CA . GLY A 1 152 ? 2.296 -17.689 -14.652 1.00 92.56 152 GLY A CA 1
ATOM 1044 C C . GLY A 1 152 ? 2.068 -16.499 -13.714 1.00 92.56 152 GLY A C 1
ATOM 1045 O O . GLY A 1 152 ? 1.242 -15.620 -13.977 1.00 92.56 152 GLY A O 1
ATOM 1046 N N . LYS A 1 153 ? 2.782 -16.472 -12.597 1.00 96.81 153 LYS A N 1
ATOM 1047 C CA . LYS A 1 153 ? 2.762 -15.342 -11.666 1.00 96.81 153 LYS A CA 1
ATOM 1048 C C . LYS A 1 153 ? 3.611 -14.194 -12.207 1.00 96.81 153 LYS A C 1
ATOM 1050 O O . LYS A 1 153 ? 4.632 -14.420 -12.860 1.00 96.81 153 LYS A O 1
ATOM 1055 N N . LEU A 1 154 ? 3.214 -12.963 -11.899 1.00 98.12 154 LEU A N 1
ATOM 1056 C CA . LEU A 1 154 ? 4.086 -11.797 -12.019 1.00 98.12 154 LEU A CA 1
ATOM 1057 C C . LEU A 1 154 ? 4.297 -11.207 -10.632 1.00 98.12 154 LEU A C 1
ATOM 1059 O O . LEU A 1 154 ? 3.358 -10.678 -10.057 1.00 98.12 154 LEU A O 1
ATOM 1063 N N . ASN A 1 155 ? 5.514 -11.266 -10.108 1.00 98.31 155 ASN A N 1
ATOM 1064 C CA . ASN A 1 155 ? 5.864 -10.472 -8.933 1.00 98.31 155 ASN A CA 1
ATOM 1065 C C . ASN A 1 155 ? 6.123 -9.023 -9.368 1.00 98.31 155 ASN A C 1
ATOM 1067 O O . ASN A 1 155 ? 6.676 -8.799 -10.448 1.00 98.31 155 ASN A O 1
ATOM 1071 N N . LEU A 1 156 ? 5.735 -8.050 -8.550 1.00 98.81 156 LEU A N 1
ATOM 1072 C CA . LEU A 1 156 ? 5.907 -6.631 -8.850 1.00 98.81 156 LEU A CA 1
ATOM 1073 C C . LEU A 1 156 ? 6.536 -5.898 -7.671 1.00 98.81 156 LEU A C 1
ATOM 1075 O O . LEU A 1 156 ? 5.935 -5.817 -6.603 1.00 98.81 156 LEU A O 1
ATOM 1079 N N . ASP A 1 157 ? 7.683 -5.281 -7.921 1.00 98.75 157 ASP A N 1
ATOM 1080 C CA . ASP A 1 157 ? 8.336 -4.380 -6.982 1.00 98.75 157 ASP A CA 1
ATOM 1081 C C . ASP A 1 157 ? 8.253 -2.941 -7.507 1.00 98.75 157 ASP A C 1
ATOM 1083 O O . ASP A 1 157 ? 8.703 -2.642 -8.615 1.00 98.75 157 ASP A O 1
ATOM 1087 N N . LEU A 1 158 ? 7.686 -2.046 -6.700 1.00 98.81 158 LEU A N 1
ATOM 1088 C CA . LEU A 1 158 ? 7.653 -0.602 -6.917 1.00 98.81 158 LEU A CA 1
ATOM 1089 C C . LEU A 1 158 ? 8.572 0.048 -5.877 1.00 98.81 158 LEU A C 1
ATOM 1091 O O . LEU A 1 158 ? 8.171 0.242 -4.730 1.00 98.81 158 LEU A O 1
ATOM 1095 N N . LEU A 1 159 ? 9.808 0.343 -6.274 1.00 98.12 159 LEU A N 1
ATOM 1096 C CA . LEU A 1 159 ? 10.874 0.822 -5.399 1.00 98.12 159 LEU A CA 1
ATOM 1097 C C . LEU A 1 159 ? 11.224 2.270 -5.755 1.00 98.12 159 LEU A C 1
ATOM 1099 O O . LEU A 1 159 ? 11.965 2.516 -6.703 1.00 98.12 159 LEU A O 1
ATOM 1103 N N . ALA A 1 160 ? 10.673 3.233 -5.019 1.00 97.94 160 ALA A N 1
ATOM 1104 C CA . ALA A 1 160 ? 10.896 4.663 -5.265 1.00 97.94 160 ALA A CA 1
ATOM 1105 C C . ALA A 1 160 ? 11.887 5.261 -4.254 1.00 97.94 160 ALA A C 1
ATOM 1107 O O . ALA A 1 160 ? 12.053 4.742 -3.155 1.00 97.94 160 ALA A O 1
ATOM 1108 N N . GLY A 1 161 ? 12.536 6.375 -4.577 1.00 95.31 161 GLY A N 1
ATOM 1109 C CA . GLY A 1 161 ? 13.425 7.062 -3.638 1.00 95.31 161 GLY A CA 1
ATOM 1110 C C . GLY A 1 161 ? 14.746 6.345 -3.386 1.00 95.31 161 GLY A C 1
ATOM 1111 O O . GLY A 1 161 ? 15.249 6.368 -2.263 1.00 95.31 161 GLY A O 1
ATOM 1112 N N . ASN A 1 162 ? 15.323 5.703 -4.404 1.00 92.38 162 ASN A N 1
ATOM 1113 C CA . ASN A 1 162 ? 16.637 5.071 -4.279 1.00 92.38 162 ASN A CA 1
ATOM 1114 C C . ASN A 1 162 ? 17.756 6.078 -3.914 1.00 92.38 162 ASN A C 1
ATOM 1116 O O . ASN A 1 162 ? 18.683 5.720 -3.189 1.00 92.38 162 ASN A O 1
ATOM 1120 N N . THR A 1 163 ? 17.635 7.354 -4.296 1.00 88.69 163 THR A N 1
ATOM 1121 C CA . THR A 1 163 ? 18.539 8.432 -3.836 1.00 88.69 163 THR A CA 1
ATOM 1122 C C . THR A 1 163 ? 17.811 9.588 -3.143 1.00 88.69 163 THR A C 1
ATOM 1124 O O . THR A 1 163 ? 18.452 10.430 -2.509 1.00 88.69 163 THR A O 1
ATOM 1127 N N . THR A 1 164 ? 16.473 9.620 -3.209 1.00 87.06 164 THR A N 1
ATOM 1128 C CA . THR A 1 164 ? 15.641 10.711 -2.679 1.00 87.06 164 THR A CA 1
ATOM 1129 C C . THR A 1 164 ? 14.796 10.285 -1.473 1.00 87.06 164 THR A C 1
ATOM 1131 O O . THR A 1 164 ? 13.925 9.427 -1.575 1.00 87.06 164 THR A O 1
ATOM 1134 N N . ASN A 1 165 ? 14.959 10.980 -0.339 1.00 87.31 165 ASN A N 1
ATOM 1135 C CA . ASN A 1 165 ? 14.269 10.684 0.933 1.00 87.31 165 ASN A CA 1
ATOM 1136 C C . ASN A 1 165 ? 12.780 11.121 0.987 1.00 87.31 165 ASN A C 1
ATOM 1138 O O . ASN A 1 165 ? 12.105 10.971 2.000 1.00 87.31 165 ASN A O 1
ATOM 1142 N N . ASN A 1 166 ? 12.253 11.707 -0.087 1.00 89.88 166 ASN A N 1
ATOM 1143 C CA . ASN A 1 166 ? 10.885 12.230 -0.163 1.00 89.88 166 ASN A CA 1
ATOM 1144 C C . ASN A 1 166 ? 10.160 11.773 -1.434 1.00 89.88 166 ASN A C 1
ATOM 1146 O O . ASN A 1 166 ? 9.335 12.507 -1.985 1.00 89.88 166 ASN A O 1
ATOM 1150 N N . ALA A 1 167 ? 10.434 10.550 -1.872 1.00 96.19 167 ALA A N 1
ATOM 1151 C CA . ALA A 1 167 ? 9.820 9.980 -3.057 1.00 96.19 167 ALA A CA 1
ATOM 1152 C C . ALA A 1 167 ? 8.360 9.567 -2.836 1.00 96.19 167 ALA A C 1
ATOM 1154 O O . ALA A 1 167 ? 7.869 9.419 -1.709 1.00 96.19 167 ALA A O 1
ATOM 1155 N N . SER A 1 168 ? 7.661 9.377 -3.946 1.00 98.00 168 SER A N 1
ATOM 1156 C CA . SER A 1 168 ? 6.274 8.942 -3.987 1.00 98.00 168 SER A CA 1
ATOM 1157 C C . SER A 1 168 ? 6.032 7.950 -5.121 1.00 98.00 168 SER A C 1
ATOM 1159 O O . SER A 1 168 ? 6.666 8.004 -6.176 1.00 98.00 168 SER A O 1
ATOM 1161 N N . ILE A 1 169 ? 5.080 7.052 -4.885 1.00 98.81 169 ILE A N 1
ATOM 1162 C CA . ILE A 1 169 ? 4.480 6.166 -5.875 1.00 98.81 169 ILE A CA 1
ATOM 1163 C C . ILE A 1 169 ? 3.069 6.700 -6.143 1.00 98.81 169 ILE A C 1
ATOM 1165 O O . ILE A 1 169 ? 2.189 6.611 -5.286 1.00 98.81 169 ILE A O 1
ATOM 1169 N N . SER A 1 170 ? 2.845 7.285 -7.317 1.00 98.69 170 SER A N 1
ATOM 1170 C CA . SER A 1 170 ? 1.548 7.847 -7.709 1.00 98.69 170 SER A CA 1
ATOM 1171 C C . SER A 1 170 ? 0.852 6.943 -8.717 1.00 98.69 170 SER A C 1
ATOM 1173 O O . SER A 1 170 ? 1.311 6.765 -9.848 1.00 98.69 170 SER A O 1
ATOM 1175 N N . LEU A 1 171 ? -0.265 6.350 -8.311 1.00 98.75 171 LEU A N 1
ATOM 1176 C CA . LEU A 1 171 ? -1.041 5.474 -9.171 1.00 98.75 171 LEU A CA 1
ATOM 1177 C C . LEU A 1 171 ? -2.209 6.238 -9.797 1.00 98.75 171 LEU A C 1
ATOM 1179 O O . LEU A 1 171 ? -3.053 6.780 -9.076 1.00 98.75 171 LEU A O 1
ATOM 1183 N N . GLY A 1 172 ? -2.247 6.281 -11.132 1.00 98.50 172 GLY A N 1
ATOM 1184 C CA . GLY A 1 172 ? -3.247 6.997 -11.915 1.00 98.50 172 GLY A CA 1
ATOM 1185 C C . GLY A 1 172 ? -4.671 6.504 -11.662 1.00 98.50 172 GLY A C 1
ATOM 1186 O O . GLY A 1 172 ? -4.917 5.504 -10.978 1.00 98.50 172 GLY A O 1
ATOM 1187 N N . LYS A 1 173 ? -5.651 7.227 -12.201 1.00 98.62 173 LYS A N 1
ATOM 1188 C CA . LYS A 1 173 ? -7.061 6.871 -12.016 1.00 98.62 173 LYS A CA 1
ATOM 1189 C C . LYS A 1 173 ? -7.357 5.535 -12.678 1.00 98.62 173 LYS A C 1
ATOM 1191 O O . LYS A 1 173 ? -6.877 5.292 -13.779 1.00 98.62 173 LYS A O 1
ATOM 1196 N N . PHE A 1 174 ? -8.184 4.696 -12.064 1.00 98.38 174 PHE A N 1
ATOM 1197 C CA . PHE A 1 174 ? -8.600 3.411 -12.649 1.00 98.38 174 PHE A CA 1
ATOM 1198 C C . PHE A 1 174 ? -7.437 2.467 -12.987 1.00 98.38 174 PHE A C 1
ATOM 1200 O O . PHE A 1 174 ? -7.582 1.579 -13.825 1.00 98.38 174 PHE A O 1
ATOM 1207 N N . ILE A 1 175 ? -6.292 2.630 -12.315 1.00 98.62 175 ILE A N 1
ATOM 1208 C CA . ILE A 1 175 ? -5.173 1.689 -12.379 1.00 98.62 175 ILE A CA 1
ATOM 1209 C C . ILE A 1 175 ? -5.632 0.281 -11.974 1.00 98.62 175 ILE A C 1
ATOM 1211 O O . ILE A 1 175 ? -6.329 0.097 -10.968 1.00 98.62 175 ILE A O 1
ATOM 1215 N N . ASN A 1 176 ? -5.206 -0.726 -12.732 1.00 98.69 176 ASN A N 1
ATOM 1216 C CA . ASN A 1 176 ? -5.483 -2.126 -12.430 1.00 98.69 176 ASN A CA 1
ATOM 1217 C C . ASN A 1 176 ? -4.189 -2.943 -12.364 1.00 98.69 176 ASN A C 1
ATOM 1219 O O . ASN A 1 176 ? -3.605 -3.303 -13.384 1.00 98.69 176 ASN A O 1
ATOM 1223 N N . ILE A 1 177 ? -3.766 -3.280 -11.150 1.00 98.88 177 ILE A N 1
ATOM 1224 C CA . ILE A 1 177 ? -2.654 -4.193 -10.900 1.00 98.88 177 ILE A CA 1
ATOM 1225 C C . ILE A 1 177 ? -3.229 -5.577 -10.576 1.00 98.88 177 ILE A C 1
ATOM 1227 O O . ILE A 1 177 ? -3.948 -5.725 -9.590 1.00 98.88 177 ILE A O 1
ATOM 1231 N N . SER A 1 178 ? -2.940 -6.591 -11.396 1.00 98.62 178 SER A N 1
ATOM 1232 C CA . SER A 1 178 ? -3.457 -7.961 -11.228 1.00 98.62 178 SER A CA 1
ATOM 1233 C C . SER A 1 178 ? -2.390 -9.006 -11.545 1.00 98.62 178 SER A C 1
ATOM 1235 O O . SER A 1 178 ? -2.161 -9.358 -12.700 1.00 98.62 178 SER A O 1
ATOM 1237 N N . LEU A 1 179 ? -1.756 -9.534 -10.504 1.00 98.69 179 LEU A N 1
ATOM 1238 C CA . LEU A 1 179 ? -0.479 -10.251 -10.576 1.00 98.69 179 LEU A CA 1
ATOM 1239 C C . LEU A 1 179 ? -0.587 -11.775 -10.738 1.00 98.69 179 LEU A C 1
ATOM 1241 O O . LEU A 1 179 ? 0.418 -12.484 -10.668 1.00 98.69 179 LEU A O 1
ATOM 1245 N N . ASN A 1 180 ? -1.803 -12.288 -10.946 1.00 98.31 180 ASN A N 1
ATOM 1246 C CA . ASN A 1 180 ? -2.084 -13.722 -11.084 1.00 98.31 180 ASN A CA 1
ATOM 1247 C C . ASN A 1 180 ? -1.510 -14.566 -9.925 1.00 98.31 180 ASN A C 1
ATOM 1249 O O . ASN A 1 180 ? -0.887 -15.602 -10.140 1.00 98.31 180 ASN A O 1
ATOM 1253 N N . GLY A 1 181 ? -1.666 -14.080 -8.689 1.00 98.00 181 GLY A N 1
ATOM 1254 C CA . GLY A 1 181 ? -1.126 -14.718 -7.484 1.00 98.00 181 GLY A CA 1
ATOM 1255 C C . GLY A 1 181 ? 0.374 -14.495 -7.245 1.00 98.00 181 GLY A C 1
ATOM 1256 O O . GLY A 1 181 ? 0.926 -15.119 -6.340 1.00 98.00 181 GLY A O 1
ATOM 1257 N N . GLY A 1 182 ? 1.035 -13.652 -8.048 1.00 98.69 182 GLY A N 1
ATOM 1258 C CA . GLY A 1 182 ? 2.357 -13.097 -7.748 1.00 98.69 182 GLY A CA 1
ATOM 1259 C C . GLY A 1 182 ? 2.291 -11.990 -6.697 1.00 98.69 182 GLY A C 1
ATOM 1260 O O . GLY A 1 182 ? 1.246 -11.363 -6.506 1.00 98.69 182 GLY A O 1
ATOM 1261 N N . ASP A 1 183 ? 3.399 -11.776 -6.002 1.00 98.88 183 ASP A N 1
ATOM 1262 C CA . ASP A 1 183 ? 3.475 -10.883 -4.849 1.00 98.88 183 ASP A CA 1
ATOM 1263 C C . ASP A 1 183 ? 3.740 -9.433 -5.273 1.00 98.88 183 ASP A C 1
ATOM 1265 O O . ASP A 1 183 ? 4.405 -9.179 -6.280 1.00 98.88 183 ASP A O 1
ATOM 1269 N N . LEU A 1 184 ? 3.226 -8.479 -4.492 1.00 98.88 184 LEU A N 1
ATOM 1270 C CA . LEU A 1 184 ? 3.527 -7.057 -4.647 1.00 98.88 184 LEU A CA 1
ATOM 1271 C C . LEU A 1 184 ? 4.343 -6.540 -3.464 1.00 98.88 184 LEU A C 1
ATOM 1273 O O . LEU A 1 184 ? 3.931 -6.700 -2.312 1.00 98.88 184 LEU A O 1
ATOM 1277 N N . LEU A 1 185 ? 5.425 -5.827 -3.766 1.00 98.88 185 LEU A N 1
ATOM 1278 C CA . LEU A 1 185 ? 6.157 -4.984 -2.830 1.00 98.88 185 LEU A CA 1
ATOM 1279 C C . LEU A 1 185 ? 6.115 -3.530 -3.313 1.00 98.88 185 LEU A C 1
ATOM 1281 O O . LEU A 1 185 ? 6.518 -3.230 -4.432 1.00 98.88 185 LEU A O 1
ATOM 1285 N N . ALA A 1 186 ? 5.656 -2.615 -2.463 1.00 98.88 186 ALA A N 1
ATOM 1286 C CA . ALA A 1 186 ? 5.912 -1.187 -2.622 1.00 98.88 186 ALA A CA 1
ATO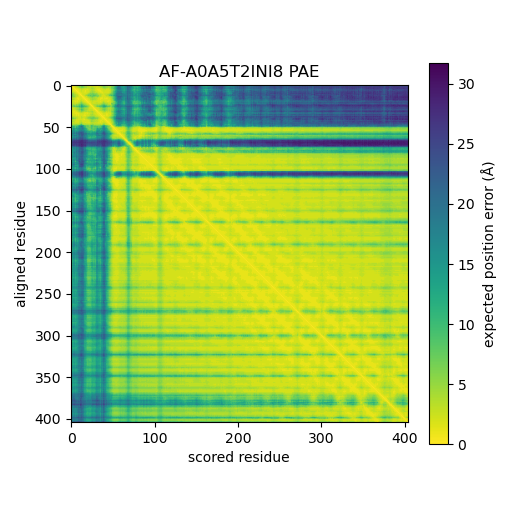M 1287 C C . ALA A 1 186 ? 6.790 -0.732 -1.459 1.00 98.88 186 ALA A C 1
ATOM 1289 O O . ALA A 1 186 ? 6.393 -0.904 -0.307 1.00 98.88 186 ALA A O 1
ATOM 1290 N N . ASP A 1 187 ? 7.969 -0.193 -1.753 1.00 98.62 187 ASP A N 1
ATOM 1291 C CA . ASP A 1 187 ? 8.967 0.168 -0.744 1.00 98.62 187 ASP A CA 1
ATOM 1292 C C . ASP A 1 187 ? 9.850 1.321 -1.231 1.00 98.62 187 ASP A C 1
ATOM 1294 O O . ASP A 1 187 ? 9.770 1.771 -2.379 1.00 98.62 187 ASP A O 1
ATOM 1298 N N . ALA A 1 188 ? 10.700 1.813 -0.342 1.00 97.44 188 ALA A N 1
ATOM 1299 C CA . ALA A 1 188 ? 11.797 2.670 -0.712 1.00 97.44 188 ALA A CA 1
ATOM 1300 C C . ALA A 1 188 ? 12.881 1.851 -1.438 1.00 97.44 188 ALA A C 1
ATOM 1302 O O . ALA A 1 188 ? 13.232 0.749 -1.019 1.00 97.44 188 ALA A O 1
ATOM 1303 N N . GLY A 1 189 ? 13.453 2.400 -2.511 1.00 93.62 189 GLY A N 1
ATOM 1304 C CA . GLY A 1 189 ? 14.616 1.803 -3.180 1.00 93.62 189 GLY A CA 1
ATOM 1305 C C . GLY A 1 189 ? 15.863 1.794 -2.292 1.00 93.62 189 GLY A C 1
ATOM 1306 O O . GLY A 1 189 ? 16.681 0.882 -2.380 1.00 93.62 189 GLY A O 1
ATOM 1307 N N . ASN A 1 190 ? 15.961 2.765 -1.379 1.00 92.88 190 ASN A N 1
ATOM 1308 C CA . ASN A 1 190 ? 16.950 2.821 -0.310 1.00 92.88 190 ASN A CA 1
ATOM 1309 C C . ASN A 1 190 ? 16.228 2.816 1.039 1.00 92.88 190 ASN A C 1
ATOM 1311 O O . ASN A 1 190 ? 15.366 3.655 1.282 1.00 92.88 190 ASN A O 1
ATOM 1315 N N . SER A 1 191 ? 16.606 1.913 1.944 1.00 90.44 191 SER A N 1
ATOM 1316 C CA . SER A 1 191 ? 15.954 1.745 3.250 1.00 90.44 191 SER A CA 1
ATOM 1317 C C . SER A 1 191 ? 16.008 2.978 4.160 1.00 90.44 191 SER A C 1
ATOM 1319 O O . SER A 1 191 ? 15.253 3.054 5.126 1.00 90.44 191 SER A O 1
ATOM 1321 N N . ALA A 1 192 ? 16.910 3.929 3.896 1.00 89.88 192 ALA A N 1
ATOM 1322 C CA . ALA A 1 192 ? 16.974 5.199 4.616 1.00 89.88 192 ALA A CA 1
ATOM 1323 C C . ALA A 1 192 ? 15.975 6.247 4.089 1.00 89.88 192 ALA A C 1
ATOM 1325 O O . ALA A 1 192 ? 15.762 7.263 4.752 1.00 89.88 192 ALA A O 1
ATOM 1326 N N . SER A 1 193 ? 15.382 6.018 2.915 1.00 93.94 193 SER A N 1
ATOM 1327 C CA . SER A 1 193 ? 14.462 6.946 2.268 1.00 93.94 193 SER A CA 1
ATOM 1328 C C . SER A 1 193 ? 13.019 6.777 2.741 1.00 93.94 193 SER A C 1
ATOM 1330 O O . SER A 1 193 ? 12.542 5.680 3.035 1.00 93.94 193 SER A O 1
ATOM 1332 N N . GLY A 1 194 ? 12.282 7.884 2.757 1.00 94.94 194 GLY A N 1
ATOM 1333 C CA . GLY A 1 194 ? 10.846 7.899 2.952 1.00 94.94 194 GLY A CA 1
ATOM 1334 C C . GLY A 1 194 ? 10.073 7.801 1.639 1.00 94.94 194 GLY A C 1
ATOM 1335 O O . GLY A 1 194 ? 10.289 8.602 0.728 1.00 94.94 194 GLY A O 1
ATOM 1336 N N . VAL A 1 195 ? 9.090 6.898 1.579 1.00 98.06 195 VAL A N 1
ATOM 1337 C CA . VAL A 1 195 ? 8.193 6.746 0.423 1.00 98.06 195 VAL A CA 1
ATOM 1338 C C . VAL A 1 195 ? 6.721 6.790 0.837 1.00 98.06 195 VAL A C 1
ATOM 1340 O O . VAL A 1 195 ? 6.342 6.306 1.908 1.00 98.06 195 VAL A O 1
ATOM 1343 N N . SER A 1 196 ? 5.886 7.406 -0.000 1.00 98.56 196 SER A N 1
ATOM 1344 C CA . SER A 1 196 ? 4.422 7.334 0.083 1.00 98.56 196 SER A CA 1
ATOM 1345 C C . SER A 1 196 ? 3.840 6.629 -1.140 1.00 98.56 196 SER A C 1
ATOM 1347 O O . SER A 1 196 ? 4.470 6.588 -2.194 1.00 98.56 196 SER A O 1
ATOM 1349 N N . LEU A 1 197 ? 2.613 6.117 -1.024 1.00 98.88 197 LEU A N 1
ATOM 1350 C CA . LEU A 1 197 ? 1.837 5.635 -2.168 1.00 98.88 197 LEU A CA 1
ATOM 1351 C C . LEU A 1 197 ? 0.473 6.313 -2.184 1.00 98.88 197 LEU A C 1
ATOM 1353 O O . LEU A 1 197 ? -0.231 6.329 -1.175 1.00 98.88 197 LEU A O 1
ATOM 1357 N N . THR A 1 198 ? 0.090 6.867 -3.332 1.00 98.81 198 THR A N 1
ATOM 1358 C CA . THR A 1 198 ? -1.209 7.522 -3.511 1.00 98.81 198 THR A CA 1
ATOM 1359 C C . THR A 1 198 ? -1.959 6.924 -4.687 1.00 98.81 198 THR A C 1
ATOM 1361 O O . THR A 1 198 ? -1.437 6.860 -5.795 1.00 98.81 198 THR A O 1
ATOM 1364 N N . PHE A 1 199 ? -3.212 6.540 -4.460 1.00 98.69 199 PHE A N 1
ATOM 1365 C CA . PHE A 1 199 ? -4.163 6.256 -5.528 1.00 98.69 199 PHE A CA 1
ATOM 1366 C C . PHE A 1 199 ? -4.925 7.528 -5.888 1.00 98.69 199 PHE A C 1
ATOM 1368 O O . PHE A 1 199 ? -5.661 8.067 -5.058 1.00 98.69 199 PHE A O 1
ATOM 1375 N N . MET A 1 200 ? -4.792 7.987 -7.132 1.00 97.88 200 MET A N 1
ATOM 1376 C CA . MET A 1 200 ? -5.405 9.239 -7.581 1.00 97.88 200 MET A CA 1
ATOM 1377 C C . MET A 1 200 ? -6.934 9.199 -7.499 1.00 97.88 200 MET A C 1
ATOM 1379 O O . MET A 1 200 ? -7.551 10.123 -6.974 1.00 97.88 200 MET A O 1
ATOM 1383 N N . ASN A 1 201 ? -7.558 8.139 -8.016 1.00 97.25 201 ASN A N 1
ATOM 1384 C CA . ASN A 1 201 ? -8.999 7.899 -7.910 1.00 97.25 201 ASN A CA 1
ATOM 1385 C C . ASN A 1 201 ? -9.304 6.481 -8.388 1.00 97.25 201 ASN A C 1
ATOM 1387 O O . ASN A 1 201 ? -8.959 6.169 -9.524 1.00 97.25 201 ASN A O 1
ATOM 1391 N N . ASN A 1 202 ? -9.984 5.671 -7.572 1.00 95.50 202 ASN A N 1
ATOM 1392 C CA . ASN A 1 202 ? -10.446 4.337 -7.952 1.00 95.50 202 ASN A CA 1
ATOM 1393 C C . ASN A 1 202 ? -9.322 3.497 -8.563 1.00 95.50 202 ASN A C 1
ATOM 1395 O O . ASN A 1 202 ? -9.188 3.432 -9.771 1.00 95.50 202 ASN A O 1
ATOM 1399 N N . GLY A 1 203 ? -8.503 2.838 -7.757 1.00 97.88 203 GLY A N 1
ATOM 1400 C CA . GLY A 1 203 ? -7.487 1.912 -8.260 1.00 97.88 203 GLY A CA 1
ATOM 1401 C C . GLY A 1 203 ? -7.599 0.559 -7.594 1.00 97.88 203 GLY A C 1
ATOM 1402 O O . GLY A 1 203 ? -8.199 0.443 -6.523 1.00 97.88 203 GLY A O 1
ATOM 1403 N N . LYS A 1 204 ? -7.013 -0.464 -8.209 1.00 98.19 204 LYS A N 1
ATOM 1404 C CA . LYS A 1 204 ? -6.980 -1.808 -7.638 1.00 98.19 204 LYS A CA 1
ATOM 1405 C C . LYS A 1 204 ? -5.587 -2.415 -7.702 1.00 98.19 204 LYS A C 1
ATOM 1407 O O . LYS A 1 204 ? -4.960 -2.422 -8.755 1.00 98.19 204 LYS A O 1
ATOM 1412 N N . ILE A 1 205 ? -5.169 -3.004 -6.587 1.00 98.81 205 ILE A N 1
ATOM 1413 C CA . ILE A 1 205 ? -4.099 -3.997 -6.505 1.00 98.81 205 ILE A CA 1
ATOM 1414 C C . ILE A 1 205 ? -4.725 -5.357 -6.198 1.00 98.81 205 ILE A C 1
ATOM 1416 O O . ILE A 1 205 ? -5.541 -5.475 -5.284 1.00 98.81 205 ILE A O 1
ATOM 1420 N N . LYS A 1 206 ? -4.329 -6.384 -6.950 1.00 98.75 206 LYS A N 1
ATOM 1421 C CA . LYS A 1 206 ? -4.567 -7.795 -6.656 1.00 98.75 206 LYS A CA 1
ATOM 1422 C C . LYS A 1 206 ? -3.267 -8.588 -6.805 1.00 98.75 206 LYS A C 1
ATOM 1424 O O . LYS A 1 206 ? -2.764 -8.720 -7.920 1.00 98.75 206 LYS A O 1
ATOM 1429 N N . GLY A 1 207 ? -2.774 -9.143 -5.701 1.00 98.62 207 GLY A N 1
ATOM 1430 C CA . GLY A 1 207 ? -1.582 -9.996 -5.659 1.00 98.62 207 GLY A CA 1
ATOM 1431 C C . GLY A 1 207 ? -1.752 -11.203 -4.743 1.00 98.62 207 GLY A C 1
ATOM 1432 O O . GLY A 1 207 ? -2.798 -11.355 -4.119 1.00 98.62 207 GLY A O 1
ATOM 1433 N N . GLY A 1 208 ? -0.727 -12.052 -4.680 1.00 98.81 208 GLY A N 1
ATOM 1434 C CA . GLY A 1 208 ? -0.593 -13.138 -3.714 1.00 98.81 208 GLY A CA 1
ATOM 1435 C C . GLY A 1 208 ? -0.456 -12.562 -2.309 1.00 98.81 208 GLY A C 1
ATOM 1436 O O . GLY A 1 208 ? -1.454 -12.332 -1.632 1.00 98.81 208 GLY A O 1
ATOM 1437 N N . ASN A 1 209 ? 0.772 -12.286 -1.886 1.00 98.88 209 ASN A N 1
ATOM 1438 C CA . ASN A 1 209 ? 1.044 -11.372 -0.780 1.00 98.88 209 ASN A CA 1
ATOM 1439 C C . ASN A 1 209 ? 1.118 -9.931 -1.293 1.00 98.88 209 ASN A C 1
ATOM 1441 O O . ASN A 1 209 ? 1.589 -9.675 -2.403 1.00 98.88 209 ASN A O 1
ATOM 1445 N N . VAL A 1 210 ? 0.688 -8.978 -0.471 1.00 98.94 210 VAL A N 1
ATOM 1446 C CA . VAL A 1 210 ? 0.856 -7.550 -0.755 1.00 98.94 210 VAL A CA 1
ATOM 1447 C C . VAL A 1 210 ? 1.495 -6.874 0.450 1.00 98.94 210 VAL A C 1
ATOM 1449 O O . VAL A 1 210 ? 0.903 -6.826 1.528 1.00 98.94 210 VAL A O 1
ATOM 1452 N N . THR A 1 211 ? 2.686 -6.318 0.246 1.00 98.94 211 THR A N 1
ATOM 1453 C CA . THR A 1 211 ? 3.449 -5.595 1.266 1.00 98.94 211 THR A CA 1
ATOM 1454 C C . THR A 1 211 ? 3.662 -4.155 0.824 1.00 98.94 211 THR A C 1
ATOM 1456 O O . THR A 1 211 ? 4.260 -3.894 -0.218 1.00 98.94 211 THR A O 1
ATOM 1459 N N . LEU A 1 212 ? 3.169 -3.211 1.622 1.00 98.88 212 LEU A N 1
ATOM 1460 C CA . LEU A 1 212 ? 3.282 -1.777 1.379 1.00 98.88 212 LEU A CA 1
ATOM 1461 C C . LEU A 1 212 ? 4.098 -1.133 2.508 1.00 98.88 212 LEU A C 1
ATOM 1463 O O . LEU A 1 212 ? 3.555 -0.821 3.566 1.00 98.88 212 LEU A O 1
ATOM 1467 N N . ASN A 1 213 ? 5.392 -0.930 2.284 1.00 98.69 213 ASN A N 1
ATOM 1468 C CA . ASN A 1 213 ? 6.319 -0.260 3.193 1.00 98.69 213 ASN A CA 1
ATOM 1469 C C . ASN A 1 213 ? 6.382 1.235 2.855 1.00 98.69 213 ASN A C 1
ATOM 1471 O O . ASN A 1 213 ? 7.182 1.691 2.048 1.00 98.69 213 ASN A O 1
ATOM 1475 N N . LEU A 1 214 ? 5.480 2.007 3.453 1.00 98.31 214 LEU A N 1
ATOM 1476 C CA . LEU A 1 214 ? 5.184 3.390 3.090 1.00 98.31 214 LEU A CA 1
ATOM 1477 C C . LEU A 1 214 ? 5.354 4.298 4.306 1.00 98.31 214 LEU A C 1
ATOM 1479 O O . LEU A 1 214 ? 4.381 4.781 4.886 1.00 98.31 214 LEU A O 1
ATOM 1483 N N . SER A 1 215 ? 6.597 4.554 4.708 1.00 96.75 215 SER A N 1
ATOM 1484 C CA . SER A 1 215 ? 6.909 5.374 5.890 1.00 96.75 215 SER A CA 1
ATOM 1485 C C . SER A 1 215 ? 6.304 6.786 5.846 1.00 96.75 215 SER A C 1
ATOM 1487 O O . SER A 1 215 ? 6.037 7.367 6.898 1.00 96.75 215 SER A O 1
ATOM 1489 N N . ARG A 1 216 ? 6.014 7.318 4.650 1.00 97.75 216 ARG A N 1
ATOM 1490 C CA . ARG A 1 216 ? 5.325 8.608 4.442 1.00 97.75 216 ARG A CA 1
ATOM 1491 C C . ARG A 1 216 ? 3.820 8.471 4.180 1.00 97.75 216 ARG A C 1
ATOM 1493 O O . ARG A 1 216 ? 3.130 9.475 4.035 1.00 97.75 216 ARG A O 1
ATOM 1500 N N . GLY A 1 217 ? 3.308 7.246 4.168 1.00 98.31 217 GLY A N 1
ATOM 1501 C CA . GLY A 1 217 ? 1.890 6.919 4.211 1.00 98.31 217 GLY A CA 1
ATOM 1502 C C . GLY A 1 217 ? 1.278 6.434 2.897 1.00 98.31 217 GLY A C 1
ATOM 1503 O O . GLY A 1 217 ? 1.807 6.630 1.802 1.00 98.31 217 GLY A O 1
ATOM 1504 N N . LEU A 1 218 ? 0.122 5.796 3.047 1.00 98.88 218 LEU A N 1
ATOM 1505 C CA . LEU A 1 218 ? -0.791 5.354 2.003 1.00 98.88 218 LEU A CA 1
ATOM 1506 C C . LEU A 1 218 ? -2.005 6.290 1.954 1.00 98.88 218 LEU A C 1
ATOM 1508 O O . LEU A 1 218 ? -2.594 6.596 2.995 1.00 98.88 218 LEU A O 1
ATOM 1512 N N . GLY A 1 219 ? -2.396 6.719 0.756 1.00 98.62 219 GLY A N 1
ATOM 1513 C CA . GLY A 1 219 ? -3.491 7.665 0.552 1.00 98.62 219 GLY A CA 1
ATOM 1514 C C . GLY A 1 219 ? -4.318 7.409 -0.704 1.00 98.62 219 GLY A C 1
ATOM 1515 O O . GLY A 1 219 ? -3.869 6.746 -1.640 1.00 98.62 219 GLY A O 1
ATOM 1516 N N . GLY A 1 220 ? -5.518 7.990 -0.757 1.00 98.38 220 GLY A N 1
ATOM 1517 C CA . GLY A 1 220 ? -6.292 8.086 -1.995 1.00 98.38 220 GLY A CA 1
ATOM 1518 C C . GLY A 1 220 ? -7.808 8.110 -1.823 1.00 98.38 220 GLY A C 1
ATOM 1519 O O . GLY A 1 220 ? -8.345 8.151 -0.712 1.00 98.38 220 GLY A O 1
ATOM 1520 N N . TYR A 1 221 ? -8.503 8.058 -2.959 1.00 98.38 221 TYR A N 1
ATOM 1521 C CA . TYR A 1 221 ? -9.962 7.984 -3.034 1.00 98.38 221 TYR A CA 1
ATOM 1522 C C . TYR A 1 221 ? -10.418 6.651 -3.642 1.00 98.38 221 TYR A C 1
ATOM 1524 O O . TYR A 1 221 ? -9.978 6.290 -4.735 1.00 98.38 221 TYR A O 1
ATOM 1532 N N . ALA A 1 222 ? -11.309 5.942 -2.940 1.00 97.75 222 ALA A N 1
ATOM 1533 C CA . ALA A 1 222 ? -12.001 4.730 -3.395 1.00 97.75 222 ALA A CA 1
ATOM 1534 C C . ALA A 1 222 ? -11.093 3.625 -3.986 1.00 97.75 222 ALA A C 1
ATOM 1536 O O . ALA A 1 222 ? -11.427 2.978 -4.976 1.00 97.75 222 ALA A O 1
ATOM 1537 N N . TYR A 1 223 ? -9.914 3.407 -3.404 1.00 98.69 223 TYR A N 1
ATOM 1538 C CA . TYR A 1 223 ? -8.965 2.402 -3.887 1.00 98.69 223 TYR A CA 1
ATOM 1539 C C . TYR A 1 223 ? -9.115 1.052 -3.180 1.00 98.69 223 TYR A C 1
ATOM 1541 O O . TYR A 1 223 ? -9.706 0.947 -2.108 1.00 98.69 223 TYR A O 1
ATOM 1549 N N . ASN A 1 224 ? -8.589 0.001 -3.805 1.00 98.75 224 ASN A N 1
ATOM 1550 C CA . ASN A 1 224 ? -8.722 -1.377 -3.356 1.00 98.75 224 ASN A CA 1
ATOM 1551 C C . ASN A 1 224 ? -7.353 -2.064 -3.327 1.00 98.75 224 ASN A C 1
ATOM 1553 O O . ASN A 1 224 ? -6.649 -2.091 -4.336 1.00 98.75 224 ASN A O 1
ATOM 1557 N N . VAL A 1 225 ? -6.994 -2.663 -2.194 1.00 98.88 225 VAL A N 1
ATOM 1558 C CA . VAL A 1 225 ? -5.792 -3.488 -2.038 1.00 98.88 225 VAL A CA 1
ATOM 1559 C C . VAL A 1 225 ? -6.218 -4.892 -1.622 1.00 98.88 225 VAL A C 1
ATOM 1561 O O . VAL A 1 225 ? -6.696 -5.093 -0.509 1.00 98.88 225 VAL A O 1
ATOM 1564 N N . ASN A 1 226 ? -6.079 -5.854 -2.532 1.00 98.75 226 ASN A N 1
ATOM 1565 C CA . ASN A 1 226 ? -6.476 -7.244 -2.335 1.00 98.75 226 ASN A CA 1
ATOM 1566 C C . ASN A 1 226 ? -5.262 -8.179 -2.385 1.00 98.75 226 ASN A C 1
ATOM 1568 O O . ASN A 1 226 ? -4.609 -8.288 -3.423 1.00 98.75 226 ASN A O 1
ATOM 1572 N N . ALA A 1 227 ? -5.027 -8.906 -1.302 1.00 98.88 227 ALA A N 1
ATOM 1573 C CA . ALA A 1 227 ? -4.091 -10.017 -1.235 1.00 98.88 227 ALA A CA 1
ATOM 1574 C C . ALA A 1 227 ? -4.865 -11.343 -1.222 1.00 98.88 227 ALA A C 1
ATOM 1576 O O . ALA A 1 227 ? -5.808 -11.516 -0.452 1.00 98.88 227 ALA A O 1
ATOM 1577 N N . ASP A 1 228 ? -4.469 -12.293 -2.062 1.00 98.81 228 ASP A N 1
ATOM 1578 C CA . ASP A 1 228 ? -4.985 -13.662 -1.993 1.00 98.81 228 ASP A CA 1
ATOM 1579 C C . ASP A 1 228 ? -4.458 -14.376 -0.725 1.00 98.81 228 ASP A C 1
ATOM 1581 O O . ASP A 1 228 ? -5.129 -15.248 -0.180 1.00 98.81 228 ASP A O 1
ATOM 1585 N N . ASN A 1 229 ? -3.293 -13.953 -0.219 1.00 98.81 229 ASN A N 1
ATOM 1586 C CA . ASN A 1 229 ? -2.663 -14.384 1.029 1.00 98.81 229 ASN A CA 1
ATOM 1587 C C . ASN A 1 229 ? -2.662 -13.216 2.040 1.00 98.81 229 ASN A C 1
ATOM 1589 O O . ASN A 1 229 ? -3.727 -12.697 2.374 1.00 98.81 229 ASN A O 1
ATOM 1593 N N . ASP A 1 230 ? -1.495 -12.785 2.526 1.00 98.94 230 ASP A N 1
ATOM 1594 C CA . ASP A 1 230 ? -1.381 -11.747 3.549 1.00 98.94 230 ASP A CA 1
ATOM 1595 C C . ASP A 1 230 ? -1.285 -10.335 2.947 1.00 98.94 230 ASP A C 1
ATOM 1597 O O . ASP A 1 230 ? -0.616 -10.104 1.934 1.00 98.94 230 ASP A O 1
ATOM 1601 N N . LEU A 1 231 ? -1.926 -9.370 3.614 1.00 98.94 231 LEU A N 1
ATOM 1602 C CA . LEU A 1 231 ? -1.809 -7.937 3.333 1.00 98.94 231 LEU A CA 1
ATOM 1603 C C . LEU A 1 231 ? -1.124 -7.248 4.512 1.00 98.94 231 LEU A C 1
ATOM 1605 O O . LEU A 1 231 ? -1.685 -7.192 5.607 1.00 98.94 231 LEU A O 1
ATOM 1609 N N . THR A 1 232 ? 0.051 -6.672 4.275 1.00 98.94 232 THR A N 1
ATOM 1610 C CA . THR A 1 232 ? 0.789 -5.885 5.268 1.00 98.94 232 THR A CA 1
ATOM 1611 C C . THR A 1 232 ? 0.990 -4.461 4.772 1.00 98.94 232 THR A C 1
ATOM 1613 O O . THR A 1 232 ? 1.495 -4.239 3.676 1.00 98.94 232 THR A O 1
ATOM 1616 N N . ILE A 1 233 ? 0.618 -3.483 5.594 1.00 98.94 233 ILE A N 1
ATOM 1617 C CA . ILE A 1 233 ? 0.804 -2.057 5.320 1.00 98.94 233 ILE A CA 1
ATOM 1618 C C . ILE A 1 233 ? 1.574 -1.453 6.487 1.00 98.94 233 ILE A C 1
ATOM 1620 O O . ILE A 1 233 ? 1.074 -1.440 7.608 1.00 98.94 233 ILE A O 1
ATOM 1624 N N . ASN A 1 234 ? 2.775 -0.951 6.232 1.00 98.75 234 ASN A N 1
ATOM 1625 C CA . ASN A 1 234 ? 3.637 -0.309 7.215 1.00 98.75 234 ASN A CA 1
ATOM 1626 C C . ASN A 1 234 ? 3.716 1.183 6.891 1.00 98.75 234 ASN A C 1
ATOM 1628 O O . ASN A 1 234 ? 4.356 1.572 5.921 1.00 98.75 234 ASN A O 1
ATOM 1632 N N . GLY A 1 235 ? 3.038 2.020 7.673 1.00 98.44 235 GLY A N 1
ATOM 1633 C CA . GLY A 1 235 ? 2.863 3.438 7.361 1.00 98.44 235 GLY A CA 1
ATOM 1634 C C . GLY A 1 235 ? 1.505 3.982 7.783 1.00 98.44 235 GLY A C 1
ATOM 1635 O O . GLY A 1 235 ? 0.568 3.223 8.031 1.00 98.44 235 GLY A O 1
ATOM 1636 N N . SER A 1 236 ? 1.387 5.310 7.854 1.00 98.62 236 SER A N 1
ATOM 1637 C CA . SER A 1 236 ? 0.084 5.963 8.045 1.00 98.62 236 SER A CA 1
ATOM 1638 C C . SER A 1 236 ? -0.861 5.610 6.904 1.00 98.62 236 SER A C 1
ATOM 1640 O O . SER A 1 236 ? -0.443 5.589 5.752 1.00 98.62 236 SER A O 1
ATOM 1642 N N . VAL A 1 237 ? -2.134 5.358 7.200 1.00 98.88 237 VAL A N 1
ATOM 1643 C CA . VAL A 1 237 ? -3.122 4.992 6.174 1.00 98.88 237 VAL A CA 1
ATOM 1644 C C . VAL A 1 237 ? -4.249 6.005 6.176 1.00 98.88 237 VAL A C 1
ATOM 1646 O O . VAL A 1 237 ? -4.855 6.265 7.212 1.00 98.88 237 VAL A O 1
ATOM 1649 N N . THR A 1 238 ? -4.548 6.568 5.013 1.00 98.69 238 THR A N 1
ATOM 1650 C CA . THR A 1 238 ? -5.640 7.520 4.824 1.00 98.69 238 THR A CA 1
ATOM 1651 C C . THR A 1 238 ? -6.461 7.154 3.602 1.00 98.69 238 THR A C 1
ATOM 1653 O O . THR A 1 238 ? -5.922 6.748 2.580 1.00 98.69 238 THR A O 1
ATOM 1656 N N . GLY A 1 239 ? -7.774 7.324 3.666 1.00 98.56 239 GLY A N 1
ATOM 1657 C CA . GLY A 1 239 ? -8.600 7.142 2.485 1.00 98.56 239 GLY A CA 1
ATOM 1658 C C . GLY A 1 239 ? -10.024 7.613 2.683 1.00 98.56 239 GLY A C 1
ATOM 1659 O O . GLY A 1 239 ? -10.558 7.620 3.794 1.00 98.56 239 GLY A O 1
ATOM 1660 N N . SER A 1 240 ? -10.646 8.004 1.576 1.00 98.25 240 SER A N 1
ATOM 1661 C CA . SER A 1 240 ? -12.054 8.391 1.552 1.00 98.25 240 SER A CA 1
ATOM 1662 C C . SER A 1 240 ? -12.808 7.730 0.404 1.00 98.25 240 SER A C 1
ATOM 1664 O O . SER A 1 240 ? -12.202 7.248 -0.552 1.00 98.25 240 SER A O 1
ATOM 1666 N N . THR A 1 241 ? -14.133 7.663 0.514 1.00 98.12 241 THR A N 1
ATOM 1667 C CA . THR A 1 241 ? -14.996 7.088 -0.524 1.00 98.12 241 THR A CA 1
ATOM 1668 C C . THR A 1 241 ? -16.419 7.664 -0.493 1.00 98.12 241 THR A C 1
ATOM 1670 O O . THR A 1 241 ? -16.872 8.179 0.535 1.00 98.12 241 THR A O 1
ATOM 1673 N N . GLY A 1 242 ? -17.116 7.557 -1.625 1.00 96.62 242 GLY A N 1
ATOM 1674 C CA . GLY A 1 242 ? -18.488 8.000 -1.886 1.00 96.62 242 GLY A CA 1
ATOM 1675 C C . GLY A 1 242 ? -19.035 7.362 -3.168 1.00 96.62 242 GLY A C 1
ATOM 1676 O O . GLY A 1 242 ? -18.379 6.499 -3.747 1.00 96.62 242 GLY A O 1
ATOM 1677 N N . TRP A 1 243 ? -20.207 7.797 -3.639 1.00 95.69 243 TRP A N 1
ATOM 1678 C CA . TRP A 1 243 ? -20.758 7.410 -4.954 1.00 95.69 243 TRP A CA 1
ATOM 1679 C C . TRP A 1 243 ? -20.942 5.898 -5.191 1.00 95.69 243 TRP A C 1
ATOM 1681 O O . TRP A 1 243 ? -20.745 5.389 -6.291 1.00 95.69 243 TRP A O 1
ATOM 1691 N N . GLY A 1 244 ? -21.281 5.157 -4.144 1.00 93.88 244 GLY A N 1
ATOM 1692 C CA . GLY A 1 244 ? -21.389 3.701 -4.137 1.00 93.88 244 GLY A CA 1
ATOM 1693 C C . GLY A 1 244 ? -20.044 2.970 -4.202 1.00 93.88 244 GLY A C 1
ATOM 1694 O O . GLY A 1 244 ? -20.030 1.740 -4.216 1.00 93.88 244 GLY A O 1
ATOM 1695 N N . ALA A 1 245 ? -18.916 3.687 -4.230 1.00 95.81 245 ALA A N 1
ATOM 1696 C CA . ALA A 1 245 ? -17.598 3.090 -4.367 1.00 95.81 245 ALA A CA 1
ATOM 1697 C C . ALA A 1 245 ? -17.084 2.494 -3.045 1.00 95.81 245 ALA A C 1
ATOM 1699 O O . ALA A 1 245 ? -17.426 2.925 -1.932 1.00 95.81 245 ALA A O 1
ATOM 1700 N N . VAL A 1 246 ? -16.215 1.493 -3.177 1.00 97.44 246 VAL A N 1
ATOM 1701 C CA . VAL A 1 246 ? -15.591 0.794 -2.052 1.00 97.44 246 VAL A CA 1
ATOM 1702 C C . VAL A 1 246 ? -14.139 1.242 -1.909 1.00 97.44 246 VAL A C 1
ATOM 1704 O O . VAL A 1 246 ? -13.359 1.148 -2.853 1.00 97.44 246 VAL A O 1
ATOM 1707 N N . LEU A 1 247 ? -13.784 1.686 -0.705 1.00 98.81 247 LEU A N 1
ATOM 1708 C CA . LEU A 1 247 ? -12.409 1.747 -0.217 1.00 98.81 247 LEU A CA 1
ATOM 1709 C C . LEU A 1 247 ? -12.116 0.419 0.487 1.00 98.81 247 LEU A C 1
ATOM 1711 O O . LEU A 1 247 ? -12.657 0.158 1.564 1.00 98.81 247 LEU A O 1
ATOM 1715 N N . GLY A 1 248 ? -11.335 -0.441 -0.161 1.00 98.69 248 GLY A N 1
ATOM 1716 C CA . GLY A 1 248 ? -11.237 -1.859 0.176 1.00 98.69 248 GLY A CA 1
ATOM 1717 C C . GLY A 1 248 ? -9.830 -2.312 0.546 1.00 98.69 248 GLY A C 1
ATOM 1718 O O . GLY A 1 248 ? -8.868 -2.026 -0.160 1.00 98.69 248 GLY A O 1
ATOM 1719 N N . PHE A 1 249 ? -9.723 -3.094 1.612 1.00 98.94 249 PHE A N 1
ATOM 1720 C CA . PHE A 1 249 ? -8.517 -3.816 1.999 1.00 98.94 249 PHE A CA 1
ATOM 1721 C C . PHE A 1 249 ? -8.912 -5.251 2.323 1.00 98.94 249 PHE A C 1
ATOM 1723 O O . PHE A 1 249 ? -9.670 -5.482 3.265 1.00 98.94 249 PHE A O 1
ATOM 1730 N N . THR A 1 250 ? -8.452 -6.213 1.534 1.00 98.88 250 THR A N 1
ATOM 1731 C CA . THR A 1 250 ? -8.850 -7.616 1.684 1.00 98.88 250 THR A CA 1
ATOM 1732 C C . THR A 1 250 ? -7.640 -8.535 1.644 1.00 98.88 250 THR A C 1
ATOM 1734 O O . THR A 1 250 ? -6.716 -8.311 0.866 1.00 98.88 250 THR A O 1
ATOM 1737 N N . ALA A 1 251 ? -7.651 -9.563 2.485 1.00 98.88 251 ALA A N 1
ATOM 1738 C CA . ALA A 1 251 ? -6.624 -10.591 2.571 1.00 98.88 251 ALA A CA 1
ATOM 1739 C C . ALA A 1 251 ? -7.280 -11.970 2.724 1.00 98.88 251 ALA A C 1
ATOM 1741 O O . ALA A 1 251 ? -8.124 -12.161 3.602 1.00 98.88 251 ALA A O 1
ATOM 1742 N N . GLY A 1 252 ? -6.885 -12.946 1.905 1.00 98.75 252 GLY A N 1
ATOM 1743 C CA . GLY A 1 252 ? -7.239 -14.353 2.137 1.00 98.75 252 GLY A CA 1
ATOM 1744 C C . GLY A 1 252 ? -6.474 -14.983 3.311 1.00 98.75 252 GLY A C 1
ATOM 1745 O O . GLY A 1 252 ? -6.795 -16.084 3.744 1.00 98.75 252 GLY A O 1
ATOM 1746 N N . GLY A 1 253 ? -5.468 -14.286 3.840 1.00 98.75 253 GLY A N 1
ATOM 1747 C CA . GLY A 1 253 ? -4.742 -14.591 5.066 1.00 98.75 253 GLY A CA 1
ATOM 1748 C C . GLY A 1 253 ? -4.965 -13.519 6.133 1.00 98.75 253 GLY A C 1
ATOM 1749 O O . GLY A 1 253 ? -6.100 -13.160 6.445 1.00 98.75 253 GLY A O 1
ATOM 1750 N N . LYS A 1 254 ? -3.884 -13.029 6.739 1.00 98.69 254 LYS A N 1
ATOM 1751 C CA . LYS A 1 254 ? -3.926 -11.953 7.732 1.00 98.69 254 LYS A CA 1
ATOM 1752 C C . LYS A 1 254 ? -3.862 -10.587 7.048 1.00 98.69 254 LYS A C 1
ATOM 1754 O O . LYS A 1 254 ? -3.074 -10.370 6.131 1.00 98.69 254 LYS A O 1
ATOM 1759 N N . LEU A 1 255 ? -4.644 -9.641 7.559 1.00 98.94 255 LEU A N 1
ATOM 1760 C CA . LEU A 1 255 ? -4.526 -8.223 7.234 1.00 98.94 255 LEU A CA 1
ATOM 1761 C C . LEU A 1 255 ? -3.892 -7.480 8.413 1.00 98.94 255 LEU A C 1
ATOM 1763 O O . LEU A 1 255 ? -4.416 -7.527 9.526 1.00 98.94 255 LEU A O 1
ATOM 1767 N N . ALA A 1 256 ? -2.795 -6.764 8.174 1.00 98.94 256 ALA A N 1
ATOM 1768 C CA . ALA A 1 256 ? -2.130 -5.927 9.166 1.00 98.94 256 ALA A CA 1
ATOM 1769 C C . ALA A 1 256 ? -1.863 -4.515 8.624 1.00 98.94 256 ALA A C 1
ATOM 1771 O O . ALA A 1 256 ? -1.184 -4.345 7.614 1.00 98.94 256 ALA A O 1
ATOM 1772 N N . MET A 1 257 ? -2.357 -3.497 9.329 1.00 98.88 257 MET A N 1
ATOM 1773 C CA . MET A 1 257 ? -1.962 -2.099 9.153 1.00 98.88 257 MET A CA 1
ATOM 1774 C C . MET A 1 257 ? -1.154 -1.660 10.377 1.00 98.88 257 MET A C 1
ATOM 1776 O O . MET A 1 257 ? -1.712 -1.491 11.460 1.00 98.88 257 MET A O 1
ATOM 1780 N N . ASN A 1 258 ? 0.151 -1.482 10.201 1.00 98.75 258 ASN A N 1
ATOM 1781 C CA . ASN A 1 258 ? 1.100 -1.048 11.220 1.00 98.75 258 ASN A CA 1
ATOM 1782 C C . ASN A 1 258 ? 1.472 0.415 10.956 1.00 98.75 258 ASN A C 1
ATOM 1784 O O . ASN A 1 258 ? 2.430 0.723 10.245 1.00 98.75 258 ASN A O 1
ATOM 1788 N N . SER A 1 259 ? 0.687 1.331 11.506 1.00 98.44 259 SER A N 1
ATOM 1789 C CA . SER A 1 259 ? 0.906 2.761 11.350 1.00 98.44 259 SER A CA 1
ATOM 1790 C C . SER A 1 259 ? 1.783 3.305 12.480 1.00 98.44 259 SER A C 1
ATOM 1792 O O . SER A 1 259 ? 1.424 3.158 13.651 1.00 98.44 259 SER A O 1
ATOM 1794 N N . PRO A 1 260 ? 2.910 3.978 12.173 1.00 97.44 260 PRO A N 1
ATOM 1795 C CA . PRO A 1 260 ? 3.635 4.757 13.172 1.00 97.44 260 PRO A CA 1
ATOM 1796 C C . PRO A 1 260 ? 2.855 6.013 13.591 1.00 97.44 260 PRO A C 1
ATOM 1798 O O . PRO A 1 260 ? 3.115 6.555 14.657 1.00 97.44 260 PRO A O 1
ATOM 1801 N N . GLY A 1 261 ? 1.904 6.470 12.769 1.00 97.06 261 GLY A N 1
ATOM 1802 C CA . GLY A 1 261 ? 1.032 7.608 13.038 1.00 97.06 261 GLY A CA 1
ATOM 1803 C C . GLY A 1 261 ? -0.425 7.168 13.140 1.00 97.06 261 GLY A C 1
ATOM 1804 O O . GLY A 1 261 ? -0.780 6.354 13.987 1.00 97.06 261 GLY A O 1
ATOM 1805 N N . SER A 1 262 ? -1.281 7.718 12.275 1.00 98.25 262 SER A N 1
ATOM 1806 C CA . SER A 1 262 ? -2.730 7.473 12.305 1.00 98.25 262 SER A CA 1
ATOM 1807 C C . SER A 1 262 ? -3.213 6.537 11.190 1.00 98.25 262 SER A C 1
ATOM 1809 O O . SER A 1 262 ? -2.544 6.353 10.169 1.00 98.25 262 SER A O 1
ATOM 1811 N N . ILE A 1 263 ? -4.400 5.965 11.388 1.00 98.88 263 ILE A N 1
ATOM 1812 C CA . ILE A 1 263 ? -5.204 5.260 10.382 1.00 98.88 263 ILE A CA 1
ATOM 1813 C C . ILE A 1 263 ? -6.546 5.999 10.276 1.00 98.88 263 ILE A C 1
ATOM 1815 O O . ILE A 1 263 ? -7.265 6.112 11.265 1.00 98.88 263 ILE A O 1
ATOM 1819 N N . SER A 1 264 ? -6.899 6.514 9.098 1.00 98.75 264 SER A N 1
ATOM 1820 C CA . SER A 1 264 ? -8.130 7.283 8.869 1.00 98.75 264 SER A CA 1
ATOM 1821 C C . SER A 1 264 ? -8.830 6.841 7.585 1.00 98.75 264 SER A C 1
ATOM 1823 O O . SER A 1 264 ? -8.391 7.165 6.485 1.00 98.75 264 SER A O 1
ATOM 1825 N N . LEU A 1 265 ? -9.930 6.099 7.712 1.00 98.81 265 LEU A N 1
ATOM 1826 C CA . LEU A 1 265 ? -10.683 5.546 6.582 1.00 98.81 265 LEU A CA 1
ATOM 1827 C C . LEU A 1 265 ? -12.141 5.994 6.676 1.00 98.81 265 LEU A C 1
ATOM 1829 O O . LEU A 1 265 ? -12.827 5.718 7.662 1.00 98.81 265 LEU A O 1
ATOM 1833 N N . GLN A 1 266 ? -12.605 6.725 5.665 1.00 98.44 266 GLN A N 1
ATOM 1834 C CA . GLN A 1 266 ? -13.814 7.535 5.796 1.00 98.44 266 GLN A CA 1
ATOM 1835 C C . GLN A 1 266 ? -14.780 7.365 4.618 1.00 98.44 266 GLN A C 1
ATOM 1837 O O . GLN A 1 266 ? -14.496 7.719 3.478 1.00 98.44 266 GLN A O 1
ATOM 1842 N N . ALA A 1 267 ? -15.982 6.888 4.910 1.00 98.06 267 ALA A N 1
ATOM 1843 C CA . ALA A 1 267 ? -17.123 6.866 4.009 1.00 98.06 267 ALA A CA 1
ATOM 1844 C C . ALA A 1 267 ? -18.073 8.027 4.347 1.00 98.06 267 ALA A C 1
ATOM 1846 O O . ALA A 1 267 ? -19.186 7.811 4.832 1.00 98.06 267 ALA A O 1
ATOM 1847 N N . ASN A 1 268 ? -17.628 9.265 4.125 1.00 95.00 268 ASN A N 1
ATOM 1848 C CA . ASN A 1 268 ? -18.339 10.454 4.612 1.00 95.00 268 ASN A CA 1
ATOM 1849 C C . ASN A 1 268 ? -19.311 11.084 3.610 1.00 95.00 268 ASN A C 1
ATOM 1851 O O . ASN A 1 268 ? -20.087 11.945 4.010 1.00 95.00 268 ASN A O 1
ATOM 1855 N N . ASP A 1 269 ? -19.283 10.693 2.337 1.00 95.19 269 ASP A N 1
ATOM 1856 C CA . ASP A 1 269 ? -20.194 11.232 1.323 1.00 95.19 269 ASP A CA 1
ATOM 1857 C C . ASP A 1 269 ? -21.521 10.452 1.336 1.00 95.19 269 ASP A C 1
ATOM 1859 O O . ASP A 1 269 ? -21.504 9.268 0.996 1.00 95.19 269 ASP A O 1
ATOM 1863 N N . PRO A 1 270 ? -22.661 11.045 1.748 1.00 93.06 270 PRO A N 1
ATOM 1864 C CA . PRO A 1 270 ? -23.959 10.369 1.760 1.00 93.06 270 PRO A CA 1
ATOM 1865 C C . PRO A 1 270 ? -24.684 10.411 0.404 1.00 93.06 270 PRO A C 1
ATOM 1867 O O . PRO A 1 270 ? -25.752 9.809 0.265 1.00 93.06 270 PRO A O 1
ATOM 1870 N N . GLY A 1 271 ? -24.163 11.151 -0.579 1.00 92.56 271 GLY A N 1
ATOM 1871 C CA . GLY A 1 271 ? -24.748 11.268 -1.908 1.00 92.56 271 GLY A CA 1
ATOM 1872 C C . GLY A 1 271 ? -24.556 10.004 -2.745 1.00 92.56 271 GLY A C 1
ATOM 1873 O O . GLY A 1 271 ? -23.713 9.161 -2.448 1.00 92.56 271 GLY A O 1
ATOM 1874 N N . ASN A 1 272 ? -25.344 9.872 -3.817 1.00 92.12 272 ASN A N 1
ATOM 1875 C CA . ASN A 1 272 ? -25.129 8.883 -4.885 1.00 92.12 272 ASN A CA 1
ATOM 1876 C C . ASN A 1 272 ? -24.923 7.4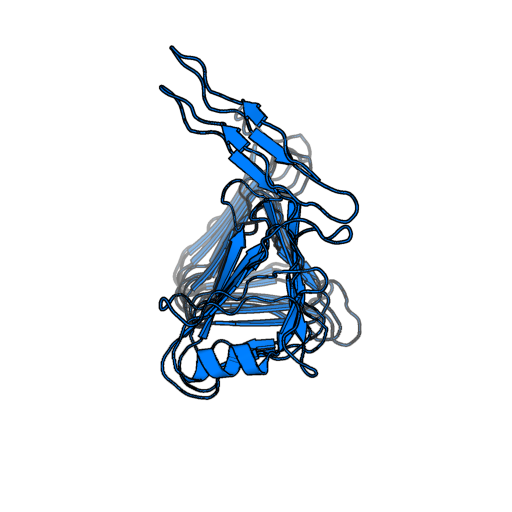32 -4.395 1.00 92.12 272 ASN A C 1
ATOM 1878 O O . ASN A 1 272 ? -24.078 6.709 -4.913 1.00 92.12 272 ASN A O 1
ATOM 1882 N N . GLY A 1 273 ? -25.685 7.007 -3.382 1.00 90.88 273 GLY A N 1
ATOM 1883 C CA . GLY A 1 273 ? -25.583 5.659 -2.807 1.00 90.88 273 GLY A CA 1
ATOM 1884 C C . GLY A 1 273 ? -24.586 5.514 -1.653 1.00 90.88 273 GLY A C 1
ATOM 1885 O O . GLY A 1 273 ? -24.437 4.410 -1.140 1.00 90.88 273 GLY A O 1
ATOM 1886 N N . GLY A 1 274 ? -23.958 6.604 -1.203 1.00 94.75 274 GLY A N 1
ATOM 1887 C CA . GLY A 1 274 ? -23.036 6.625 -0.068 1.00 94.75 274 GLY A CA 1
ATOM 1888 C C . GLY A 1 274 ? -21.633 6.124 -0.414 1.00 94.75 274 GLY A C 1
ATOM 1889 O O . GLY A 1 274 ? -21.296 5.949 -1.572 1.00 94.75 274 GLY A O 1
ATOM 1890 N N . GLY A 1 275 ? -20.785 5.873 0.577 1.00 96.38 275 GLY A N 1
ATOM 1891 C CA . GLY A 1 275 ? -19.472 5.245 0.401 1.00 96.38 275 GLY A CA 1
ATOM 1892 C C . GLY A 1 275 ? -19.307 4.042 1.325 1.00 96.38 275 GLY A C 1
ATOM 1893 O O . GLY A 1 275 ? -19.993 3.942 2.346 1.00 96.38 275 GLY A O 1
ATOM 1894 N N . ARG A 1 276 ? -18.399 3.116 1.004 1.00 97.56 276 ARG A N 1
ATOM 1895 C CA . ARG A 1 276 ? -18.162 1.926 1.837 1.00 97.56 276 ARG A CA 1
ATOM 1896 C C . ARG A 1 276 ? -16.684 1.697 2.112 1.00 97.56 276 ARG A C 1
ATOM 1898 O O . ARG A 1 276 ? -15.899 1.574 1.182 1.00 97.56 276 ARG A O 1
ATOM 1905 N N . VAL A 1 277 ? -16.324 1.581 3.387 1.00 98.75 277 VAL A N 1
ATOM 1906 C CA . VAL A 1 277 ? -15.019 1.048 3.796 1.00 98.75 277 VAL A CA 1
ATOM 1907 C C . VAL A 1 277 ? -15.183 -0.447 4.058 1.00 98.75 277 VAL A C 1
ATOM 1909 O O . VAL A 1 277 ? -16.080 -0.850 4.805 1.00 98.75 277 VAL A O 1
ATOM 1912 N N . LEU A 1 278 ? -14.336 -1.264 3.439 1.00 98.75 278 LEU A N 1
ATOM 1913 C CA . LEU A 1 278 ? -14.289 -2.712 3.625 1.00 98.75 278 LEU A CA 1
ATOM 1914 C C . LEU A 1 278 ? -12.880 -3.123 4.048 1.00 98.75 278 LEU A C 1
ATOM 1916 O O . LEU A 1 278 ? -11.921 -2.857 3.333 1.00 98.75 278 LEU A O 1
ATOM 1920 N N . ILE A 1 279 ? -12.763 -3.788 5.194 1.00 98.94 279 ILE A N 1
ATOM 1921 C CA . ILE A 1 279 ? -11.509 -4.332 5.717 1.00 98.94 279 ILE A CA 1
ATOM 1922 C C . ILE A 1 279 ? -11.757 -5.802 6.044 1.00 98.94 279 ILE A C 1
ATOM 1924 O O . ILE A 1 279 ? -12.616 -6.114 6.867 1.00 98.94 279 ILE A O 1
ATOM 1928 N N . SER A 1 280 ? -11.037 -6.722 5.412 1.00 98.88 280 SER A N 1
ATOM 1929 C CA . SER A 1 280 ? -11.229 -8.148 5.662 1.00 98.88 280 SER A CA 1
ATOM 1930 C C . SER A 1 280 ? -9.927 -8.930 5.623 1.00 98.88 280 SER A C 1
ATOM 1932 O O . SER A 1 280 ? -9.101 -8.718 4.744 1.00 98.88 280 SER A O 1
ATOM 1934 N N . GLY A 1 281 ? -9.756 -9.841 6.573 1.00 98.81 281 GLY A N 1
ATOM 1935 C CA . GLY A 1 281 ? -8.669 -10.815 6.590 1.00 98.81 281 GLY A CA 1
ATOM 1936 C C . GLY A 1 281 ? -9.207 -12.146 7.083 1.00 98.81 281 GLY A C 1
ATOM 1937 O O . GLY A 1 281 ? -9.803 -12.181 8.151 1.00 98.81 281 GLY A O 1
ATOM 1938 N N . ASP A 1 282 ? -9.037 -13.237 6.345 1.00 98.75 282 ASP A N 1
ATOM 1939 C CA . ASP A 1 282 ? -9.559 -14.541 6.771 1.00 98.75 282 ASP A CA 1
ATOM 1940 C C . ASP A 1 282 ? -8.982 -14.984 8.125 1.00 98.75 282 ASP A C 1
ATOM 1942 O O . ASP A 1 282 ? -9.721 -15.375 9.019 1.00 98.75 282 ASP A O 1
ATOM 1946 N N . LYS A 1 283 ? -7.667 -14.847 8.317 1.00 98.69 283 LYS A N 1
ATOM 1947 C CA . LYS A 1 283 ? -6.951 -15.342 9.509 1.00 98.69 283 LYS A CA 1
ATOM 1948 C C . LYS A 1 283 ? -6.722 -14.276 10.577 1.00 98.69 283 LYS A C 1
ATOM 1950 O O . LYS A 1 283 ? -5.973 -14.497 11.528 1.00 98.69 283 LYS A O 1
ATOM 1955 N N . GLY A 1 284 ? -7.310 -13.096 10.415 1.00 98.75 284 GLY A N 1
ATOM 1956 C CA . GLY A 1 284 ? -7.133 -11.994 11.350 1.00 98.75 284 GLY A CA 1
ATOM 1957 C C . GLY A 1 284 ? -7.079 -10.631 10.683 1.00 98.75 284 GLY A C 1
ATOM 1958 O O . GLY A 1 284 ? -6.573 -10.477 9.571 1.00 98.75 284 GLY A O 1
ATOM 1959 N N . VAL A 1 285 ? -7.532 -9.624 11.423 1.00 98.94 285 VAL A N 1
ATOM 1960 C CA . VAL A 1 285 ? -7.373 -8.210 11.077 1.00 98.94 285 VAL A CA 1
ATOM 1961 C C . VAL A 1 285 ? -6.691 -7.496 12.237 1.00 98.94 285 VAL A C 1
ATOM 1963 O O . VAL A 1 285 ? -7.122 -7.606 13.384 1.00 98.94 285 VAL A O 1
ATOM 1966 N N . THR A 1 286 ? -5.636 -6.740 11.951 1.00 98.88 286 THR A N 1
ATOM 1967 C CA . THR A 1 286 ? -4.957 -5.881 12.926 1.00 98.88 286 THR A CA 1
ATOM 1968 C C . THR A 1 286 ? -4.818 -4.472 12.368 1.00 98.88 286 THR A C 1
ATOM 1970 O O . THR A 1 286 ? -4.218 -4.286 11.313 1.00 98.88 286 THR A O 1
ATOM 1973 N N . LEU A 1 287 ? -5.345 -3.482 13.085 1.00 98.88 287 LEU A N 1
ATOM 1974 C CA . LEU A 1 287 ? -5.164 -2.060 12.805 1.00 98.88 287 LEU A CA 1
ATOM 1975 C C . LEU A 1 287 ? -4.447 -1.429 14.000 1.00 98.88 287 LEU A C 1
ATOM 1977 O O . LEU A 1 287 ? -5.052 -1.253 15.052 1.00 98.88 287 LEU A O 1
ATOM 1981 N N . ASN A 1 288 ? -3.167 -1.104 13.853 1.00 98.75 288 ASN A N 1
ATOM 1982 C CA . ASN A 1 288 ? -2.344 -0.569 14.930 1.00 98.75 288 ASN A CA 1
ATOM 1983 C C . ASN A 1 288 ? -1.834 0.832 14.578 1.00 98.75 288 ASN A C 1
ATOM 1985 O O . ASN A 1 288 ? -1.027 0.981 13.664 1.00 98.75 288 ASN A O 1
ATOM 1989 N N . ALA A 1 289 ? -2.282 1.845 15.318 1.00 98.50 289 ALA A N 1
ATOM 1990 C CA . ALA A 1 289 ? -1.770 3.213 15.274 1.00 98.50 289 ALA A CA 1
ATOM 1991 C C . ALA A 1 289 ? -0.855 3.463 16.487 1.00 98.50 289 ALA A C 1
ATOM 1993 O O . ALA A 1 289 ? -1.314 3.867 17.558 1.00 98.50 289 ALA A O 1
ATOM 1994 N N . ALA A 1 290 ? 0.442 3.190 16.330 1.00 97.44 290 ALA A N 1
ATOM 1995 C CA . ALA A 1 290 ? 1.401 3.127 17.435 1.00 97.44 290 ALA A CA 1
ATOM 1996 C C . ALA A 1 290 ? 1.620 4.472 18.148 1.00 97.44 290 ALA A C 1
ATOM 1998 O O . ALA A 1 290 ? 1.856 4.488 19.354 1.00 97.44 290 ALA A O 1
ATOM 1999 N N . ALA A 1 291 ? 1.539 5.584 17.415 1.00 95.69 291 ALA A N 1
ATOM 2000 C CA . ALA A 1 291 ? 1.607 6.941 17.955 1.00 95.69 291 ALA A CA 1
ATOM 2001 C C . ALA A 1 291 ? 0.624 7.872 17.224 1.00 95.69 291 ALA A C 1
ATOM 2003 O O . ALA A 1 291 ? 0.970 8.969 16.782 1.00 95.69 291 ALA A O 1
ATOM 2004 N N . GLY A 1 292 ? -0.618 7.419 17.065 1.00 97.06 292 GLY A N 1
ATOM 2005 C CA . GLY A 1 292 ? -1.678 8.229 16.489 1.00 97.06 292 GLY A CA 1
ATOM 2006 C C . GLY A 1 292 ? -3.074 7.694 16.768 1.00 97.06 292 GLY A C 1
ATOM 2007 O O . GLY A 1 292 ? -3.334 6.980 17.741 1.00 97.06 292 GLY A O 1
ATOM 2008 N N . THR A 1 293 ? -3.994 8.099 15.903 1.00 98.38 293 THR A N 1
ATOM 2009 C CA . THR A 1 293 ? -5.426 7.833 16.040 1.00 98.38 293 THR A CA 1
ATOM 2010 C C . THR A 1 293 ? -5.881 6.732 15.091 1.00 98.38 293 THR A C 1
ATOM 2012 O O . THR A 1 293 ? -5.273 6.503 14.043 1.00 98.38 293 THR A O 1
ATOM 2015 N N . VAL A 1 294 ? -6.992 6.079 15.427 1.00 98.81 294 VAL A N 1
ATOM 2016 C CA . VAL A 1 294 ? -7.755 5.259 14.480 1.00 98.81 294 VAL A CA 1
ATOM 2017 C C . VAL A 1 294 ? -9.122 5.898 14.282 1.00 98.81 294 VAL A C 1
ATOM 2019 O O . VAL A 1 294 ? -9.921 5.960 15.210 1.00 98.81 294 VAL A O 1
ATOM 2022 N N . THR A 1 295 ? -9.409 6.364 13.070 1.00 98.69 295 THR A N 1
ATOM 2023 C CA . THR A 1 295 ? -10.704 6.948 12.700 1.00 98.69 295 THR A CA 1
ATOM 2024 C C . THR A 1 295 ? -11.338 6.135 11.583 1.00 98.69 295 THR A C 1
ATOM 2026 O O . THR A 1 295 ? -10.862 6.156 10.449 1.00 98.69 295 THR A O 1
ATOM 2029 N N . LEU A 1 296 ? -12.434 5.448 11.893 1.00 98.75 296 LEU A N 1
ATOM 2030 C CA . LEU A 1 296 ? -13.238 4.703 10.931 1.00 98.75 296 LEU A CA 1
ATOM 2031 C C . LEU A 1 296 ? -14.656 5.266 10.950 1.00 98.75 296 LEU A C 1
ATOM 2033 O O . LEU A 1 296 ? -15.414 5.040 11.895 1.00 98.75 296 LEU A O 1
ATOM 2037 N N . ASN A 1 297 ? -14.997 6.037 9.921 1.00 97.75 297 ASN A N 1
ATOM 2038 C CA . ASN A 1 297 ? -16.226 6.824 9.907 1.00 97.75 297 ASN A CA 1
ATOM 2039 C C . ASN A 1 297 ? -17.095 6.495 8.694 1.00 97.75 297 ASN A C 1
ATOM 2041 O O . ASN A 1 297 ? -16.600 6.383 7.574 1.00 97.75 297 ASN A O 1
ATOM 2045 N N . ALA A 1 298 ? -18.401 6.397 8.915 1.00 97.31 298 ALA A N 1
ATOM 2046 C CA . ALA A 1 298 ? -19.409 6.376 7.871 1.00 97.31 298 ALA A CA 1
ATOM 2047 C C . ALA A 1 298 ? -20.519 7.376 8.216 1.00 97.31 298 ALA A C 1
ATOM 2049 O O . ALA A 1 298 ? -21.128 7.286 9.279 1.00 97.31 298 ALA A O 1
ATOM 2050 N N . ALA A 1 299 ? -20.812 8.316 7.311 1.00 93.75 299 ALA A N 1
ATOM 2051 C CA . ALA A 1 299 ? -21.686 9.457 7.615 1.00 93.75 299 ALA A CA 1
ATOM 2052 C C . ALA A 1 299 ? -23.134 9.073 7.963 1.00 93.75 299 ALA A C 1
ATOM 2054 O O . ALA A 1 299 ? -23.731 9.653 8.868 1.00 93.75 299 ALA A O 1
ATOM 2055 N N . LYS A 1 300 ? -23.719 8.108 7.245 1.00 91.50 300 LYS A N 1
ATOM 2056 C CA . LYS A 1 300 ? -25.118 7.699 7.421 1.00 91.50 300 LYS A CA 1
ATOM 2057 C C . LYS A 1 300 ? -25.255 6.192 7.261 1.00 91.50 300 LYS A C 1
ATOM 2059 O O . LYS A 1 300 ? -25.142 5.708 6.146 1.00 91.50 300 LYS A O 1
ATOM 2064 N N . ALA A 1 301 ? -25.579 5.466 8.332 1.00 85.25 301 ALA A N 1
ATOM 2065 C CA . ALA A 1 301 ? -25.658 3.995 8.332 1.00 85.25 301 ALA A CA 1
ATOM 2066 C C . ALA A 1 301 ? -26.535 3.379 7.217 1.00 85.25 301 ALA A C 1
ATOM 2068 O O . ALA A 1 301 ? -26.300 2.253 6.794 1.00 85.25 301 ALA A O 1
ATOM 2069 N N . ALA A 1 302 ? -27.546 4.107 6.726 1.00 89.38 302 ALA A N 1
ATOM 2070 C CA . ALA A 1 302 ? -28.430 3.631 5.660 1.00 89.38 302 ALA A CA 1
ATOM 2071 C C . ALA A 1 302 ? -27.763 3.568 4.271 1.00 89.38 302 ALA A C 1
ATOM 2073 O O . ALA A 1 302 ? -28.186 2.786 3.426 1.00 89.38 302 ALA A O 1
ATOM 2074 N N . THR A 1 303 ? -26.763 4.414 4.016 1.00 92.00 303 THR A N 1
ATOM 2075 C CA . THR A 1 303 ? -26.115 4.570 2.697 1.00 92.00 303 THR A CA 1
ATOM 2076 C C . THR A 1 303 ? -24.612 4.320 2.763 1.00 92.00 303 THR A C 1
ATOM 2078 O O . THR A 1 303 ? -24.000 3.864 1.806 1.00 92.00 303 THR A O 1
ATOM 2081 N N . ASN A 1 304 ? -24.009 4.582 3.914 1.00 96.19 304 ASN A N 1
ATOM 2082 C CA . ASN A 1 304 ? -22.588 4.481 4.175 1.00 96.19 304 ASN A CA 1
ATOM 2083 C C . ASN A 1 304 ? -22.334 3.382 5.195 1.00 96.19 304 ASN A C 1
ATOM 2085 O O . ASN A 1 304 ? -23.179 3.090 6.039 1.00 96.19 304 ASN A O 1
ATOM 2089 N N . GLY A 1 305 ? -21.138 2.812 5.173 1.00 95.31 305 GLY A N 1
ATOM 2090 C CA . GLY A 1 305 ? -20.776 1.838 6.189 1.00 95.31 305 GLY A CA 1
ATOM 2091 C C . GLY A 1 305 ? -19.298 1.528 6.211 1.00 95.31 305 GLY A C 1
ATOM 2092 O O . GLY A 1 305 ? -18.640 1.498 5.169 1.00 95.31 305 GLY A O 1
ATOM 2093 N N . VAL A 1 306 ? -18.813 1.235 7.409 1.00 98.62 306 VAL A N 1
ATOM 2094 C CA . VAL A 1 306 ? -17.521 0.594 7.630 1.00 98.62 306 VAL A CA 1
ATOM 2095 C C . VAL A 1 306 ? -17.790 -0.862 7.988 1.00 98.62 306 VAL A C 1
ATOM 2097 O O . VAL A 1 306 ? -18.586 -1.131 8.883 1.00 98.62 306 VAL A O 1
ATOM 2100 N N . ASN A 1 307 ? -17.161 -1.804 7.290 1.00 98.62 307 ASN A N 1
ATOM 2101 C CA . ASN A 1 307 ? -17.258 -3.227 7.612 1.00 98.62 307 ASN A CA 1
ATOM 2102 C C . ASN A 1 307 ? -15.859 -3.788 7.822 1.00 98.62 307 ASN A C 1
ATOM 2104 O O . ASN A 1 307 ? -15.000 -3.642 6.953 1.00 98.62 307 ASN A O 1
ATOM 2108 N N . ILE A 1 308 ? -15.657 -4.417 8.973 1.00 98.88 308 ILE A N 1
ATOM 2109 C CA . ILE A 1 308 ? -14.421 -5.093 9.347 1.00 98.88 308 ILE A CA 1
ATOM 2110 C C . ILE A 1 308 ? -14.768 -6.545 9.637 1.00 98.88 308 ILE A C 1
ATOM 2112 O O . ILE A 1 308 ? -15.688 -6.824 10.408 1.00 98.88 308 ILE A O 1
ATOM 2116 N N . THR A 1 309 ? -14.085 -7.484 8.996 1.00 98.81 309 THR A N 1
ATOM 2117 C CA . THR A 1 309 ? -14.430 -8.903 9.127 1.00 98.81 309 THR A CA 1
ATOM 2118 C C . THR A 1 309 ? -13.195 -9.776 9.173 1.00 98.81 309 THR A C 1
ATOM 2120 O O . THR A 1 309 ? -12.348 -9.705 8.283 1.00 98.81 309 THR A O 1
ATOM 2123 N N . SER A 1 310 ? -13.145 -10.640 10.182 1.00 98.69 310 SER A N 1
ATOM 2124 C CA . SER A 1 310 ? -12.207 -11.750 10.243 1.00 98.69 310 SER A CA 1
ATOM 2125 C C . SER A 1 310 ? -12.945 -13.084 10.191 1.00 98.69 310 SER A C 1
ATOM 2127 O O . SER A 1 310 ? -13.733 -13.385 11.086 1.00 98.69 310 S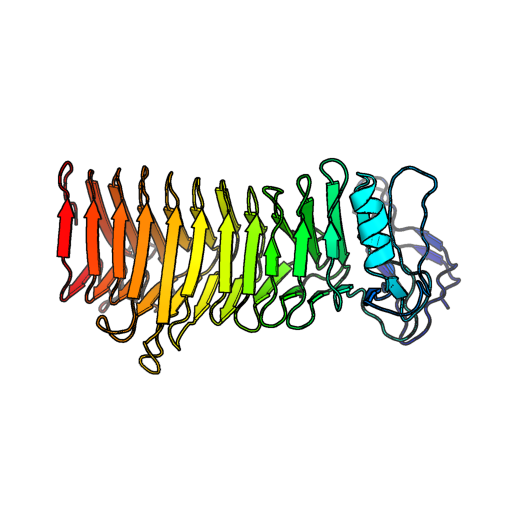ER A O 1
ATOM 2129 N N . GLY A 1 311 ? -12.742 -13.854 9.119 1.00 97.81 311 GLY A N 1
ATOM 2130 C CA . GLY A 1 311 ? -13.532 -15.062 8.838 1.00 97.81 311 GLY A CA 1
ATOM 2131 C C . GLY A 1 311 ? -13.253 -16.218 9.800 1.00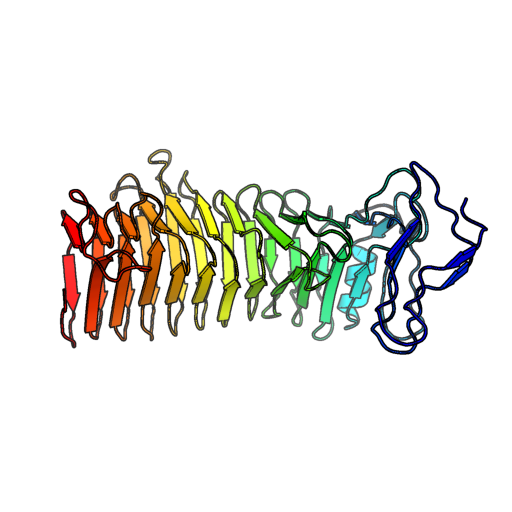 97.81 311 GLY A C 1
ATOM 2132 O O . GLY A 1 311 ? -14.172 -16.910 10.230 1.00 97.81 311 GLY A O 1
ATOM 2133 N N . ASN A 1 312 ? -11.985 -16.382 10.162 1.00 98.25 312 ASN A N 1
ATOM 2134 C CA . ASN A 1 312 ? -11.422 -17.481 10.943 1.00 98.25 312 ASN A CA 1
ATOM 2135 C C . ASN A 1 312 ? -10.361 -16.991 11.948 1.00 98.25 312 ASN A C 1
ATOM 2137 O O . ASN A 1 312 ? -9.532 -17.776 12.396 1.00 98.25 312 ASN A O 1
ATOM 2141 N N . GLY A 1 313 ? -10.345 -15.693 12.264 1.00 98.31 313 GLY A N 1
ATOM 2142 C CA . GLY A 1 313 ? -9.402 -15.100 13.210 1.00 98.31 313 GLY A CA 1
ATOM 2143 C C . GLY A 1 313 ? -10.032 -14.022 14.090 1.00 98.31 313 GLY A C 1
ATOM 2144 O O . GLY A 1 313 ? -11.244 -13.781 14.061 1.00 98.31 313 GLY A O 1
ATOM 2145 N N . ALA A 1 314 ? -9.186 -13.303 14.826 1.00 98.69 314 ALA A N 1
ATOM 2146 C CA . ALA A 1 314 ? -9.578 -12.148 15.634 1.00 98.69 314 ALA A CA 1
ATOM 2147 C C . ALA A 1 314 ? -9.565 -10.828 14.836 1.00 98.69 314 ALA A C 1
ATOM 2149 O O . ALA A 1 314 ? -8.933 -10.721 13.781 1.00 98.69 314 ALA A O 1
ATOM 2150 N N . VAL A 1 315 ? -10.231 -9.801 15.366 1.00 98.94 315 VAL A N 1
ATOM 2151 C CA . VAL A 1 315 ? -10.053 -8.401 14.950 1.00 98.94 315 VAL A CA 1
ATOM 2152 C C . VAL A 1 315 ? -9.433 -7.633 16.114 1.00 98.94 315 VAL A C 1
ATOM 2154 O O . VAL A 1 315 ? -9.974 -7.648 17.213 1.00 98.94 315 VAL A O 1
ATOM 2157 N N . SER A 1 316 ? -8.321 -6.941 15.882 1.00 98.88 316 SER A N 1
ATOM 2158 C CA . SER A 1 316 ? -7.671 -6.089 16.878 1.00 98.88 316 SER A CA 1
ATOM 2159 C C . SER A 1 316 ? -7.465 -4.684 16.325 1.00 98.88 316 SER A C 1
ATOM 2161 O O . SER A 1 316 ? -6.915 -4.515 15.236 1.00 98.88 316 SER A O 1
ATOM 2163 N N . ILE A 1 317 ? -7.919 -3.677 17.066 1.00 98.88 317 ILE A N 1
ATOM 2164 C CA . ILE A 1 317 ? -7.732 -2.264 16.748 1.00 98.88 317 ILE A CA 1
ATOM 2165 C C . ILE A 1 317 ? -7.080 -1.604 17.953 1.00 98.88 317 ILE A C 1
ATOM 2167 O O . ILE A 1 317 ? -7.621 -1.645 19.059 1.00 98.88 317 ILE A O 1
ATOM 2171 N N . THR A 1 318 ? -5.920 -0.996 17.742 1.00 98.81 318 THR A N 1
ATOM 2172 C CA . THR A 1 318 ? -5.144 -0.358 18.801 1.00 98.81 318 THR A CA 1
ATOM 2173 C C . THR A 1 318 ? -4.707 1.036 18.396 1.00 98.81 318 THR A C 1
ATOM 2175 O O . THR A 1 318 ? -4.354 1.282 17.241 1.00 98.81 318 THR A O 1
ATOM 2178 N N . ASN A 1 319 ? -4.714 1.960 19.351 1.00 98.25 319 ASN A N 1
ATOM 2179 C CA . ASN A 1 319 ? -4.203 3.303 19.131 1.00 98.25 319 ASN A CA 1
ATOM 2180 C C . ASN A 1 319 ? -3.529 3.866 20.390 1.00 98.25 319 ASN A C 1
ATOM 2182 O O . ASN A 1 319 ? -3.871 3.509 21.522 1.00 98.25 319 ASN A O 1
ATOM 2186 N N . MET A 1 320 ? -2.651 4.843 20.185 1.00 96.75 320 MET A N 1
ATOM 2187 C CA . MET A 1 320 ? -2.045 5.611 21.265 1.00 96.75 320 MET A CA 1
ATOM 2188 C C . MET A 1 320 ? -1.794 7.052 20.823 1.00 96.75 320 MET A C 1
ATOM 2190 O O . MET A 1 320 ? -1.036 7.292 19.893 1.00 96.75 320 MET A O 1
ATOM 2194 N N . VAL A 1 321 ? -2.408 8.024 21.500 1.00 95.38 321 VAL A N 1
ATOM 2195 C CA . VAL A 1 321 ? -2.255 9.453 21.174 1.00 95.38 321 VAL A CA 1
ATOM 2196 C C . VAL A 1 321 ? -2.140 10.296 22.447 1.00 95.38 321 VAL A C 1
ATOM 2198 O O . VAL A 1 321 ? -2.621 9.895 23.499 1.00 95.38 321 VAL A O 1
ATOM 2201 N N . GLN A 1 322 ? -1.465 11.445 22.411 1.00 93.56 322 GLN A N 1
ATOM 2202 C CA . GLN A 1 322 ? -1.281 12.321 23.586 1.00 93.56 322 GLN A CA 1
ATOM 2203 C C . GLN A 1 322 ? -1.461 13.815 23.245 1.00 93.56 322 GLN A C 1
ATOM 2205 O O . GLN A 1 322 ? -1.130 14.671 24.060 1.00 93.56 322 GLN A O 1
ATOM 2210 N N . ASP A 1 323 ? -1.972 14.144 22.054 1.00 88.69 323 ASP A N 1
ATOM 2211 C CA . ASP A 1 323 ? -1.902 15.488 21.452 1.00 88.69 323 ASP A CA 1
ATOM 2212 C C . ASP A 1 323 ? -3.178 16.343 21.577 1.00 88.69 323 ASP A C 1
ATOM 2214 O O . ASP A 1 323 ? -3.191 17.484 21.127 1.00 88.69 323 ASP A O 1
ATOM 2218 N N . GLY A 1 324 ? -4.249 15.815 22.177 1.00 82.44 324 GLY A N 1
ATOM 2219 C CA . GLY A 1 324 ? -5.563 16.477 22.181 1.00 82.44 324 GLY A CA 1
ATOM 2220 C C . GLY A 1 324 ? -6.655 15.660 21.500 1.00 82.44 324 GLY A C 1
ATOM 2221 O O . GLY A 1 324 ? -7.824 15.777 21.859 1.00 82.44 324 GLY A O 1
ATOM 2222 N N . SER A 1 325 ? -6.276 14.811 20.548 1.00 92.44 325 SER A N 1
ATOM 2223 C CA . SER A 1 325 ? -7.213 14.065 19.714 1.00 92.44 325 SER A CA 1
ATOM 2224 C C . SER A 1 325 ? -7.896 12.921 20.466 1.00 92.44 325 SER A C 1
ATOM 2226 O O . SER A 1 325 ? -7.372 12.357 21.438 1.00 92.44 325 SER A O 1
ATOM 2228 N N . ASN A 1 326 ? -9.065 12.523 19.963 1.00 95.06 326 ASN A N 1
ATOM 2229 C CA . ASN A 1 326 ? -9.650 11.234 20.307 1.00 95.06 326 ASN A CA 1
ATOM 2230 C C . ASN A 1 326 ? -8.763 10.111 19.776 1.00 95.06 326 ASN A C 1
ATOM 2232 O O . ASN A 1 326 ? -8.256 10.190 18.660 1.00 95.06 326 ASN A O 1
ATOM 2236 N N . GLY A 1 327 ? -8.586 9.072 20.584 1.00 96.62 327 GLY A N 1
ATOM 2237 C CA . GLY A 1 327 ? -7.739 7.943 20.253 1.00 96.62 327 GLY A CA 1
ATOM 2238 C C . GLY A 1 327 ? -8.323 7.097 19.130 1.00 96.62 327 GLY A C 1
ATOM 2239 O O . GLY A 1 327 ? -7.831 7.109 18.001 1.00 96.62 327 GLY A O 1
ATOM 2240 N N . MET A 1 328 ? -9.392 6.376 19.443 1.00 98.38 328 MET A N 1
ATOM 2241 C CA . MET A 1 328 ? -10.146 5.569 18.497 1.00 98.38 328 MET A CA 1
ATOM 2242 C C . MET A 1 328 ? -11.543 6.154 18.332 1.00 98.38 328 MET A C 1
ATOM 2244 O O . MET A 1 328 ? -12.265 6.320 19.310 1.00 98.38 328 MET A O 1
ATOM 2248 N N . THR A 1 329 ? -11.938 6.442 17.094 1.00 98.44 329 THR A N 1
ATOM 2249 C CA . THR A 1 329 ? -13.289 6.885 16.741 1.00 98.44 329 THR A CA 1
ATOM 2250 C C . THR A 1 329 ? -13.878 5.942 15.702 1.00 98.44 329 THR A C 1
ATOM 2252 O O . THR A 1 329 ? -13.414 5.891 14.562 1.00 98.44 329 THR A O 1
ATOM 2255 N N . LEU A 1 330 ? -14.915 5.208 16.098 1.00 98.62 330 LEU A N 1
ATOM 2256 C CA . LEU A 1 330 ? -15.666 4.280 15.260 1.00 98.62 330 LEU A CA 1
ATOM 2257 C C . LEU A 1 330 ? -17.099 4.793 15.118 1.00 98.62 330 LEU A C 1
ATOM 2259 O O . LEU A 1 330 ? -17.796 4.995 16.113 1.00 98.62 330 LEU A O 1
ATOM 2263 N N . THR A 1 331 ? -17.551 5.026 13.889 1.00 98.38 331 THR A N 1
ATOM 2264 C CA . THR A 1 331 ? -18.905 5.529 13.619 1.00 98.38 331 THR A CA 1
ATOM 2265 C C . THR A 1 331 ? -19.575 4.723 12.517 1.00 98.38 331 THR A C 1
ATOM 2267 O O . THR A 1 331 ? -19.019 4.588 11.428 1.00 98.38 331 THR A O 1
ATOM 2270 N N . ASN A 1 332 ? -20.779 4.208 12.796 1.00 97.56 332 ASN A N 1
ATOM 2271 C CA . ASN A 1 332 ? -21.571 3.381 11.879 1.00 97.56 332 ASN A CA 1
ATOM 2272 C C . ASN A 1 332 ? -20.757 2.202 11.303 1.00 97.56 332 ASN A C 1
ATOM 2274 O O . ASN A 1 332 ? -20.740 1.954 10.091 1.00 97.56 332 ASN A O 1
ATOM 2278 N N . ALA A 1 333 ? -20.033 1.509 12.188 1.00 98.25 333 ALA A N 1
ATOM 2279 C CA . ALA A 1 333 ? -19.130 0.418 11.846 1.00 98.25 333 ALA A CA 1
ATOM 2280 C C . ALA A 1 333 ? -19.693 -0.941 12.277 1.00 98.25 333 ALA A C 1
ATOM 2282 O O . ALA A 1 333 ? -20.168 -1.093 13.399 1.00 98.25 333 ALA A O 1
ATOM 2283 N N . ASN A 1 334 ? -19.583 -1.943 11.408 1.00 98.50 334 ASN A N 1
ATOM 2284 C CA . ASN A 1 334 ? -19.868 -3.338 11.729 1.00 98.50 334 ASN A CA 1
ATOM 2285 C C . ASN A 1 334 ? -18.547 -4.103 11.794 1.00 98.50 334 ASN A C 1
ATOM 2287 O O . ASN A 1 334 ? -17.806 -4.141 10.811 1.00 98.50 334 ASN A O 1
ATOM 2291 N N . ILE A 1 335 ? -18.253 -4.706 12.939 1.00 98.81 335 ILE A N 1
ATOM 2292 C CA . ILE A 1 335 ? -17.034 -5.474 13.177 1.00 98.81 335 ILE A CA 1
ATOM 2293 C C . ILE A 1 335 ? -17.437 -6.891 13.552 1.00 98.81 335 ILE A C 1
ATOM 2295 O O . ILE A 1 335 ? -18.176 -7.098 14.514 1.00 98.81 335 ILE A O 1
ATOM 2299 N N . SER A 1 336 ? -16.939 -7.865 12.797 1.00 98.75 336 SER A N 1
ATOM 2300 C CA . SER A 1 336 ? -17.167 -9.276 13.084 1.00 98.75 336 SER A CA 1
ATOM 2301 C C . SER A 1 336 ? -15.889 -10.095 13.065 1.00 98.75 336 SER A C 1
ATOM 2303 O O . SER A 1 336 ? -14.961 -9.813 12.303 1.00 98.75 336 SER A O 1
ATOM 2305 N N . SER A 1 337 ? -15.831 -11.106 13.924 1.00 98.62 337 SER A N 1
ATOM 2306 C CA . SER A 1 337 ? -14.699 -12.024 13.992 1.00 98.62 337 SER A CA 1
ATOM 2307 C C . SER A 1 337 ? -15.127 -13.415 14.442 1.00 98.62 337 SER A C 1
ATOM 2309 O O . SER A 1 337 ? -16.157 -13.576 15.102 1.00 98.62 337 SER A O 1
ATOM 2311 N N . LYS A 1 338 ? -14.326 -14.430 14.117 1.00 98.06 338 LYS A N 1
ATOM 2312 C CA . LYS A 1 338 ? -14.546 -15.784 14.632 1.00 98.06 338 LYS A CA 1
ATOM 2313 C C . LYS A 1 338 ? -14.024 -15.947 16.060 1.00 98.06 338 LYS A C 1
ATOM 2315 O O . LYS A 1 338 ? -14.745 -16.507 16.883 1.00 98.06 338 LYS A O 1
ATOM 2320 N N . ASP A 1 339 ? -12.827 -15.426 16.338 1.00 97.25 339 ASP A N 1
ATOM 2321 C CA . ASP A 1 339 ? -12.085 -15.740 17.571 1.00 97.25 339 ASP A CA 1
ATOM 2322 C C . ASP A 1 339 ? -12.230 -14.700 18.684 1.00 97.25 339 ASP A C 1
ATOM 2324 O O . ASP A 1 339 ? -12.159 -15.046 19.856 1.00 97.25 339 ASP A O 1
ATOM 2328 N N . GLY A 1 340 ? -12.393 -13.423 18.341 1.00 98.38 340 GLY A N 1
ATOM 2329 C CA . GLY A 1 340 ? -12.495 -12.348 19.332 1.00 98.38 340 GLY A CA 1
ATOM 2330 C C . GLY A 1 340 ? -12.303 -10.953 18.746 1.00 98.38 340 GLY A C 1
ATOM 2331 O O . GLY A 1 340 ? -11.860 -10.798 17.599 1.00 98.38 340 GLY A O 1
ATOM 2332 N N . ILE A 1 341 ? -12.692 -9.927 19.494 1.00 98.88 341 ILE A N 1
ATOM 2333 C CA . ILE A 1 341 ? -12.557 -8.517 19.118 1.00 98.88 341 ILE A CA 1
ATOM 2334 C C . ILE A 1 341 ? -11.834 -7.781 20.242 1.00 98.88 341 ILE A C 1
ATOM 2336 O O . ILE A 1 341 ? -12.305 -7.775 21.371 1.00 98.88 341 ILE A O 1
ATOM 2340 N N . VAL A 1 342 ? -10.729 -7.112 19.917 1.00 98.75 342 VAL A N 1
ATOM 2341 C CA . VAL A 1 342 ? -9.977 -6.270 20.856 1.00 98.75 342 VAL A CA 1
ATOM 2342 C C . VAL A 1 342 ? -9.980 -4.831 20.360 1.00 98.75 342 VAL A C 1
ATOM 2344 O O . VAL A 1 342 ? -9.472 -4.555 19.273 1.00 98.75 342 VAL A O 1
ATOM 2347 N N . LEU A 1 343 ? -10.503 -3.909 21.166 1.00 98.75 343 LEU A N 1
ATOM 2348 C CA . LEU A 1 343 ? -10.433 -2.466 20.938 1.00 98.75 343 LEU A CA 1
ATOM 2349 C C . LEU A 1 343 ? -9.650 -1.828 22.088 1.00 98.75 343 LEU A C 1
ATOM 2351 O O . LEU A 1 343 ? -10.161 -1.740 23.198 1.00 98.75 343 LEU A O 1
ATOM 2355 N N . ASN A 1 344 ? -8.418 -1.380 21.845 1.00 98.25 344 ASN A N 1
ATOM 2356 C CA . ASN A 1 344 ? -7.567 -0.811 22.893 1.00 98.25 344 ASN A CA 1
ATOM 2357 C C . ASN A 1 344 ? -7.077 0.590 22.518 1.00 98.25 344 ASN A C 1
ATOM 2359 O O . ASN A 1 344 ? -6.220 0.751 21.649 1.00 98.25 344 ASN A O 1
ATOM 2363 N N . GLY A 1 345 ? -7.617 1.601 23.190 1.00 97.44 345 GLY A N 1
ATOM 2364 C CA . GLY A 1 345 ? -7.231 2.988 22.995 1.00 97.44 345 GLY A CA 1
ATOM 2365 C C . GLY A 1 345 ? -6.583 3.587 24.229 1.00 97.44 345 GLY A C 1
ATOM 2366 O O . GLY A 1 345 ? -7.060 3.427 25.352 1.00 97.44 345 GLY A O 1
ATOM 2367 N N . THR A 1 346 ? -5.507 4.342 24.020 1.00 96.50 346 THR A N 1
ATOM 2368 C CA . THR A 1 346 ? -4.918 5.203 25.051 1.00 96.50 346 THR A CA 1
ATOM 2369 C C . THR A 1 346 ? -4.864 6.655 24.578 1.00 96.50 346 THR A C 1
ATOM 2371 O O . THR A 1 346 ? -4.426 6.939 23.462 1.00 96.50 346 THR A O 1
ATOM 2374 N N . THR A 1 347 ? -5.294 7.583 25.436 1.00 95.00 347 THR A N 1
ATOM 2375 C CA . THR A 1 347 ? -5.209 9.039 25.227 1.00 95.00 347 THR A CA 1
ATOM 2376 C C . THR A 1 347 ? -4.804 9.765 26.512 1.00 95.00 347 THR A C 1
ATOM 2378 O O . THR A 1 347 ? -4.862 9.170 27.583 1.00 95.00 347 THR A O 1
ATOM 2381 N N . PHE A 1 348 ? -4.425 11.044 26.434 1.00 92.62 348 PHE A N 1
ATOM 2382 C CA . PHE A 1 348 ? -4.252 11.903 27.619 1.00 92.62 348 PHE A CA 1
ATOM 2383 C C . PHE A 1 348 ? -5.311 13.004 27.719 1.00 92.62 348 PHE A C 1
ATOM 2385 O O . PHE A 1 348 ? -5.863 13.226 28.794 1.00 92.62 348 PHE A O 1
ATOM 2392 N N . TRP A 1 349 ? -5.615 13.672 26.608 1.00 89.31 349 TRP A N 1
ATOM 2393 C CA . TRP A 1 349 ? -6.523 14.825 26.586 1.00 89.31 349 TRP A CA 1
ATOM 2394 C C . TRP A 1 349 ? -7.915 14.497 26.041 1.00 89.31 349 TRP A C 1
ATOM 2396 O O . TRP A 1 349 ? -8.897 15.093 26.480 1.00 89.31 349 TRP A O 1
ATOM 2406 N N . GLY A 1 350 ? -7.989 13.577 25.076 1.00 91.44 350 GLY A N 1
ATOM 2407 C CA . GLY A 1 350 ? -9.214 13.253 24.357 1.00 91.44 350 GLY A CA 1
ATOM 2408 C C . GLY A 1 350 ? -9.951 12.058 24.947 1.00 91.44 350 GLY A C 1
ATOM 2409 O O . GLY A 1 350 ? -9.886 11.762 26.141 1.00 91.44 350 GLY A O 1
ATOM 2410 N N . GLN A 1 351 ? -10.663 11.351 24.080 1.00 94.75 351 GLN A N 1
ATOM 2411 C CA . GLN A 1 351 ? -11.457 10.178 24.438 1.00 94.75 351 GLN A CA 1
ATOM 2412 C C . GLN A 1 351 ? -10.775 8.942 23.859 1.00 94.75 351 GLN A C 1
ATOM 2414 O O . GLN A 1 351 ? -10.443 8.932 22.674 1.00 94.75 351 GLN A O 1
ATOM 2419 N N . ALA A 1 352 ? -10.481 7.942 24.690 1.00 96.38 352 ALA A N 1
ATOM 2420 C CA . ALA A 1 352 ? -9.576 6.868 24.293 1.00 96.38 352 ALA A CA 1
ATOM 2421 C C . ALA A 1 352 ? -10.234 5.947 23.257 1.00 96.38 352 ALA A C 1
ATOM 2423 O O . ALA A 1 352 ? -9.639 5.693 22.213 1.00 96.38 352 ALA A O 1
ATOM 2424 N N . VAL A 1 353 ? -11.480 5.535 23.507 1.00 98.00 353 VAL A N 1
ATOM 2425 C CA . VAL A 1 353 ? -12.323 4.779 22.573 1.00 98.00 353 VAL A CA 1
ATOM 2426 C C . VAL A 1 353 ? -13.710 5.415 22.495 1.00 98.00 353 VAL A C 1
ATOM 2428 O O . VAL A 1 353 ? -14.397 5.561 23.505 1.00 98.00 353 VAL A O 1
ATOM 2431 N N . VAL A 1 354 ? -14.136 5.783 21.289 1.00 98.00 354 VAL A N 1
ATOM 2432 C CA . VAL A 1 354 ? -15.447 6.369 20.992 1.00 98.00 354 VAL A CA 1
ATOM 2433 C C . VAL A 1 354 ? -16.153 5.507 19.954 1.00 98.00 354 VAL A C 1
ATOM 2435 O O . VAL A 1 354 ? -15.669 5.352 18.833 1.00 98.00 354 VAL A O 1
ATOM 2438 N N . MET A 1 355 ? -17.318 4.977 20.316 1.00 98.12 355 MET A N 1
ATOM 2439 C CA . MET A 1 355 ? -18.174 4.178 19.442 1.00 98.12 355 MET A CA 1
ATOM 2440 C C . MET A 1 355 ? -19.558 4.812 19.323 1.00 98.12 355 MET A C 1
ATOM 2442 O O . MET A 1 355 ? -20.245 5.027 20.323 1.00 98.12 355 MET A O 1
ATOM 2446 N N . SER A 1 356 ? -19.980 5.075 18.088 1.00 97.88 356 SER A N 1
ATOM 2447 C CA . SER A 1 356 ? -21.302 5.614 17.762 1.00 97.88 356 SER A CA 1
ATOM 2448 C C . SER A 1 356 ? -21.953 4.787 16.654 1.00 97.88 356 SER A C 1
ATOM 2450 O O . SER A 1 356 ? -21.435 4.732 15.540 1.00 97.88 356 SER A O 1
ATOM 2452 N N . GLY A 1 357 ? -23.068 4.111 16.938 1.00 97.25 357 GLY A N 1
ATOM 2453 C CA . GLY A 1 357 ? -23.728 3.261 15.939 1.00 97.25 357 GLY A CA 1
ATOM 2454 C C . GLY A 1 357 ? -22.909 2.027 15.539 1.00 97.25 357 GLY A C 1
ATOM 2455 O O . GLY A 1 357 ? -22.945 1.623 14.378 1.00 97.25 357 GLY A O 1
ATOM 2456 N N . VAL A 1 358 ? -22.101 1.476 16.449 1.00 98.25 358 VAL A N 1
ATOM 2457 C CA . VAL A 1 358 ? -21.187 0.359 16.160 1.00 98.25 358 VAL A CA 1
ATOM 2458 C C . VAL A 1 358 ? -21.836 -0.978 16.507 1.00 98.25 358 VAL A C 1
ATOM 2460 O O . VAL A 1 358 ? -22.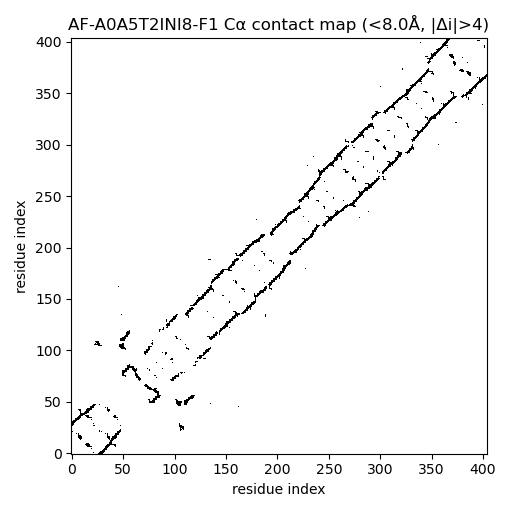419 -1.118 17.577 1.00 98.25 358 VAL A O 1
ATOM 2463 N N . ASN A 1 359 ? -21.690 -1.980 15.643 1.00 98.25 359 ASN A N 1
ATOM 2464 C CA . ASN A 1 359 ? -22.084 -3.361 15.922 1.00 98.25 359 ASN A CA 1
ATOM 2465 C C . ASN A 1 359 ? -20.839 -4.245 16.006 1.00 98.25 359 ASN A C 1
ATOM 2467 O O . ASN A 1 359 ? -20.107 -4.367 15.025 1.00 98.25 359 ASN A O 1
ATOM 2471 N N . LEU A 1 360 ? -20.611 -4.868 17.161 1.00 98.56 360 LEU A N 1
ATOM 2472 C CA . LEU A 1 360 ? -19.565 -5.868 17.372 1.00 98.56 360 LEU A CA 1
ATOM 2473 C C . LEU A 1 360 ? -20.216 -7.250 17.486 1.00 98.56 360 LEU A C 1
ATOM 2475 O O . LEU A 1 360 ? -21.155 -7.430 18.263 1.00 98.56 360 LEU A O 1
ATOM 2479 N N . THR A 1 361 ? -19.743 -8.229 16.718 1.00 98.44 361 THR A N 1
ATOM 2480 C CA . THR A 1 361 ? -20.265 -9.604 16.763 1.00 98.44 361 THR A CA 1
ATOM 2481 C C . THR A 1 361 ? -19.136 -10.613 16.659 1.00 98.44 361 THR A C 1
ATOM 2483 O O . THR A 1 361 ? -18.392 -10.611 15.683 1.00 98.44 361 THR A O 1
ATOM 2486 N N . THR A 1 362 ? -19.009 -11.505 17.635 1.00 98.44 362 THR A N 1
ATOM 2487 C CA . THR A 1 362 ? -17.940 -12.508 17.610 1.00 98.44 362 THR A CA 1
ATOM 2488 C C . THR A 1 362 ? -18.337 -13.856 18.207 1.00 98.44 362 THR A C 1
ATOM 2490 O O . THR A 1 362 ? -19.318 -13.983 18.948 1.00 98.44 362 THR A O 1
ATOM 2493 N N . GLY A 1 363 ? -17.573 -14.885 17.836 1.00 97.56 363 GLY A N 1
ATOM 2494 C CA . GLY A 1 363 ? -17.611 -16.204 18.456 1.00 97.56 363 GLY A CA 1
ATOM 2495 C C . GLY A 1 363 ? -16.851 -16.294 19.781 1.00 97.56 363 GLY A C 1
ATOM 2496 O O . GLY A 1 363 ? -17.183 -17.171 20.571 1.00 97.56 363 GLY A O 1
ATOM 2497 N N . GLY A 1 364 ? -15.878 -15.413 20.038 1.00 97.88 364 GLY A N 1
ATOM 2498 C CA . GLY A 1 364 ? -15.069 -15.430 21.263 1.00 97.88 364 GLY A CA 1
ATOM 2499 C C . GLY A 1 364 ? -15.143 -14.129 22.056 1.00 97.88 364 GLY A C 1
ATOM 2500 O O . GLY A 1 364 ? -16.196 -13.498 22.102 1.00 97.88 364 GLY A O 1
ATOM 2501 N N . ASP A 1 365 ? -14.068 -13.748 22.736 1.00 98.44 365 ASP A N 1
ATOM 2502 C CA . ASP A 1 365 ? -14.106 -12.627 23.681 1.00 98.44 365 ASP A CA 1
ATOM 2503 C C . ASP A 1 365 ? -14.203 -11.265 22.971 1.00 98.44 365 ASP A C 1
ATOM 2505 O O . ASP A 1 365 ? -13.671 -11.065 21.875 1.00 98.44 365 ASP A O 1
ATOM 2509 N N . VAL A 1 366 ? -14.887 -10.313 23.606 1.00 98.62 366 VAL A N 1
ATOM 2510 C CA . VAL A 1 366 ? -14.837 -8.893 23.246 1.00 98.62 366 VAL A CA 1
ATOM 2511 C C . VAL A 1 366 ? -14.174 -8.135 24.383 1.00 98.62 366 VAL A C 1
ATOM 2513 O O . VAL A 1 366 ? -14.777 -7.989 25.442 1.00 98.62 366 VAL A O 1
ATOM 2516 N N . ASP A 1 367 ? -12.986 -7.596 24.136 1.00 98.44 367 ASP A N 1
ATOM 2517 C CA . ASP A 1 367 ? -12.258 -6.766 25.091 1.00 98.44 367 ASP A CA 1
ATOM 2518 C C . ASP A 1 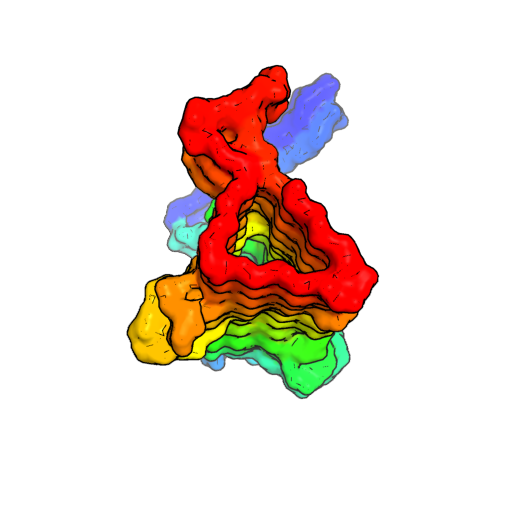367 ? -12.176 -5.331 24.581 1.00 98.44 367 ASP A C 1
ATOM 2520 O O . ASP A 1 367 ? -11.532 -5.036 23.569 1.00 98.44 367 ASP A O 1
ATOM 2524 N N . ILE A 1 368 ? -12.827 -4.415 25.292 1.00 98.44 368 ILE A N 1
ATOM 2525 C CA . ILE A 1 368 ? -12.758 -2.983 25.020 1.00 98.44 368 ILE A CA 1
ATOM 2526 C C . ILE A 1 368 ? -12.011 -2.337 26.176 1.00 98.44 368 ILE A C 1
ATOM 2528 O O . ILE A 1 368 ? -12.394 -2.463 27.327 1.00 98.44 368 ILE A O 1
ATOM 2532 N N . THR A 1 369 ? -10.919 -1.643 25.882 1.00 97.50 369 THR A N 1
ATOM 2533 C CA . THR A 1 369 ? -10.109 -0.949 26.878 1.00 97.50 369 THR A CA 1
ATOM 2534 C C . THR A 1 369 ? -9.859 0.473 26.413 1.00 97.50 369 THR A C 1
ATOM 2536 O O . THR A 1 369 ? -9.266 0.708 25.362 1.00 97.50 369 THR A O 1
ATOM 2539 N N . GLY A 1 370 ? -10.295 1.438 27.216 1.00 96.06 370 GLY A N 1
ATOM 2540 C CA . GLY A 1 370 ? -10.024 2.851 26.995 1.00 96.06 370 GLY A CA 1
ATOM 2541 C C . GLY A 1 370 ? -9.306 3.451 28.192 1.00 96.06 370 GLY A C 1
ATOM 2542 O O . GLY A 1 370 ? -9.887 3.564 29.268 1.00 96.06 370 GLY A O 1
ATOM 2543 N N . LEU A 1 371 ? -8.052 3.864 28.012 1.00 94.50 371 LEU A N 1
ATOM 2544 C CA . LEU A 1 371 ? -7.250 4.480 29.067 1.00 94.50 371 LEU A CA 1
ATOM 2545 C C . LEU A 1 371 ? -7.029 5.965 28.787 1.00 94.50 371 LEU A C 1
ATOM 2547 O O . LEU A 1 371 ? -6.321 6.339 27.852 1.00 94.50 371 LEU A O 1
ATOM 2551 N N . ALA A 1 372 ? -7.580 6.811 29.652 1.00 92.25 372 ALA A N 1
ATOM 2552 C CA . ALA A 1 372 ? -7.220 8.218 29.735 1.00 92.25 372 ALA A CA 1
ATOM 2553 C C . ALA A 1 372 ? -6.070 8.386 30.745 1.00 92.25 372 ALA A C 1
ATOM 2555 O O . ALA A 1 372 ? -6.298 8.441 31.955 1.00 92.25 372 ALA A O 1
ATOM 2556 N N . LYS A 1 373 ? -4.825 8.405 30.256 1.00 92.50 373 LYS A N 1
ATOM 2557 C CA . LYS A 1 373 ? -3.608 8.515 31.071 1.00 92.50 373 LYS A CA 1
ATOM 2558 C C . LYS A 1 373 ? -2.486 9.265 30.356 1.00 92.50 373 LYS A C 1
ATOM 2560 O O . LYS A 1 373 ? -2.310 9.153 29.141 1.00 92.50 373 LYS A O 1
ATOM 2565 N N . ASN A 1 374 ? -1.680 9.976 31.134 1.00 92.12 374 ASN A N 1
ATOM 2566 C CA . ASN A 1 374 ? -0.418 10.530 30.665 1.00 92.12 374 ASN A CA 1
ATOM 2567 C C . ASN A 1 374 ? 0.634 9.416 30.614 1.00 92.12 374 ASN A C 1
ATOM 2569 O O . ASN A 1 374 ? 0.921 8.790 31.635 1.00 92.12 374 ASN A O 1
ATOM 2573 N N . LEU A 1 375 ? 1.226 9.167 29.450 1.00 90.06 375 LEU A N 1
ATOM 2574 C CA . LEU A 1 375 ? 2.209 8.086 29.307 1.00 90.06 375 LEU A CA 1
ATOM 2575 C C . LEU A 1 375 ? 3.548 8.377 29.985 1.00 90.06 375 LEU A C 1
ATOM 2577 O O . LEU A 1 375 ? 4.232 7.443 30.392 1.00 90.06 375 LEU A O 1
ATOM 2581 N N . THR A 1 376 ? 3.909 9.650 30.132 1.00 90.50 376 THR A N 1
ATOM 2582 C CA . THR A 1 376 ? 5.174 10.061 30.748 1.00 90.50 376 THR A CA 1
ATOM 2583 C C . THR A 1 376 ? 5.109 9.974 32.268 1.00 90.50 376 THR A C 1
ATOM 2585 O O . THR A 1 376 ? 6.060 9.527 32.901 1.00 90.50 376 THR A O 1
ATOM 2588 N N . THR A 1 377 ? 3.999 10.407 32.871 1.00 91.75 377 THR A N 1
ATOM 2589 C CA . THR A 1 377 ? 3.872 10.484 34.337 1.00 91.75 377 THR A CA 1
ATOM 2590 C C . THR A 1 377 ? 3.082 9.330 34.948 1.00 91.75 377 THR A C 1
ATOM 2592 O O . THR A 1 377 ? 3.102 9.162 36.164 1.00 91.75 377 THR A O 1
ATOM 2595 N N . GLY A 1 378 ? 2.342 8.562 34.141 1.00 89.88 378 GLY A N 1
ATOM 2596 C CA . GLY A 1 378 ? 1.377 7.569 34.622 1.00 89.88 378 GLY A CA 1
ATOM 2597 C C . GLY A 1 378 ? 0.142 8.182 35.295 1.00 89.88 378 GLY A C 1
ATOM 2598 O O . GLY A 1 378 ? -0.713 7.445 35.782 1.00 89.88 378 GLY A O 1
ATOM 2599 N N . GLY A 1 379 ? 0.043 9.515 35.330 1.00 90.44 379 GLY A N 1
ATOM 2600 C CA . GLY A 1 379 ? -1.083 10.230 35.914 1.00 90.44 379 GLY A CA 1
ATOM 2601 C C . GLY A 1 379 ? -2.375 10.028 35.125 1.00 90.44 379 GLY A C 1
ATOM 2602 O O . GLY A 1 379 ? -2.359 9.685 33.939 1.00 90.44 379 GLY A O 1
ATOM 2603 N N . LEU A 1 380 ? -3.500 10.279 35.795 1.00 88.56 380 LEU A N 1
ATOM 2604 C CA . LEU A 1 380 ? -4.820 10.290 35.165 1.00 88.56 380 LEU A CA 1
ATOM 2605 C C . LEU A 1 380 ? -4.876 11.317 34.024 1.00 88.56 380 LEU A C 1
ATOM 2607 O O . LEU A 1 380 ? -4.137 12.305 34.020 1.00 88.56 380 LEU A O 1
ATOM 2611 N N . GLY A 1 381 ? -5.750 11.059 33.052 1.00 84.75 381 GLY A N 1
ATOM 2612 C CA . GLY A 1 381 ? -6.011 11.957 31.933 1.00 84.75 381 GLY A CA 1
ATOM 2613 C C . GLY A 1 381 ? -6.483 13.353 32.353 1.00 84.75 381 GLY A C 1
ATOM 2614 O O . GLY A 1 381 ? -6.845 13.599 33.505 1.00 84.75 381 GLY A O 1
ATOM 2615 N N . ALA A 1 382 ? -6.476 14.289 31.403 1.00 87.25 382 ALA A N 1
ATOM 2616 C CA . ALA A 1 382 ? -6.944 15.654 31.621 1.00 87.25 382 ALA A CA 1
ATOM 2617 C C . ALA A 1 382 ? -8.432 15.696 32.027 1.00 87.25 382 ALA A C 1
ATOM 2619 O O . ALA A 1 382 ? -9.182 14.757 31.767 1.00 87.25 382 ALA A O 1
ATOM 2620 N N . ALA A 1 383 ? -8.887 16.806 32.618 1.00 82.75 383 ALA A N 1
ATOM 2621 C CA . ALA A 1 383 ? -10.223 16.921 33.222 1.00 82.75 383 ALA A CA 1
ATOM 2622 C C . ALA A 1 383 ? -11.410 16.600 32.281 1.00 82.75 383 ALA A C 1
ATOM 2624 O O . ALA A 1 383 ? -12.480 16.243 32.762 1.00 82.75 383 ALA A O 1
ATOM 2625 N N . SER A 1 384 ? -11.234 16.717 30.960 1.00 86.00 384 SER A N 1
ATOM 2626 C CA . SER A 1 384 ? -12.246 16.410 29.933 1.00 86.00 384 SER A CA 1
ATOM 2627 C C . SER A 1 384 ? -12.046 15.064 29.226 1.00 86.00 384 SER A C 1
ATOM 2629 O O . SER A 1 384 ? -12.782 14.747 28.289 1.00 86.00 384 SER A O 1
ATOM 2631 N N . SER A 1 385 ? -11.027 14.300 29.616 1.00 91.19 385 SER A N 1
ATOM 2632 C CA . SER A 1 385 ? -10.703 13.020 28.991 1.00 91.19 385 SER A CA 1
ATOM 2633 C C . SER A 1 385 ? -11.636 11.908 29.472 1.00 91.19 385 SER A C 1
ATOM 2635 O O . SER A 1 385 ? -12.166 11.948 30.583 1.00 91.19 385 SER A O 1
ATOM 2637 N N . SER A 1 386 ? -11.849 10.902 28.626 1.00 92.75 386 SER A N 1
ATOM 2638 C CA . SER A 1 386 ? -12.657 9.726 28.961 1.00 92.75 386 SER A CA 1
ATOM 2639 C C . SER A 1 386 ? -12.010 8.458 28.415 1.00 92.75 386 SER A C 1
ATOM 2641 O O . SER A 1 386 ? -11.337 8.496 27.383 1.00 92.75 386 SER A O 1
ATOM 2643 N N . GLY A 1 387 ? -12.207 7.339 29.113 1.00 93.69 387 GLY A N 1
ATOM 2644 C CA . GLY A 1 387 ? -11.746 6.022 28.682 1.00 93.69 387 GLY A CA 1
ATOM 2645 C C . GLY A 1 387 ? -12.553 5.520 27.489 1.00 93.69 387 GLY A C 1
ATOM 2646 O O . GLY A 1 387 ? -12.103 5.623 26.349 1.00 93.69 387 GLY A O 1
ATOM 2647 N N . VAL A 1 388 ? -13.759 5.009 27.746 1.00 95.94 388 VAL A N 1
ATOM 2648 C CA . VAL A 1 388 ? -14.652 4.469 26.711 1.00 95.94 388 VAL A CA 1
ATOM 2649 C C . VAL A 1 388 ? -15.973 5.235 26.681 1.00 95.94 388 VAL A C 1
ATOM 2651 O O . VAL A 1 388 ? -16.583 5.484 27.719 1.00 95.94 388 VAL A O 1
ATOM 2654 N N . GLN A 1 389 ? -16.435 5.586 25.481 1.00 95.75 389 GLN A N 1
ATOM 2655 C CA . GLN A 1 389 ? -17.762 6.144 25.231 1.00 95.75 389 GLN A CA 1
ATOM 2656 C C . GLN A 1 389 ? -18.516 5.303 24.203 1.00 95.75 389 GLN A C 1
ATOM 2658 O O . GLN A 1 389 ? -18.031 5.087 23.092 1.00 95.75 389 GLN A O 1
ATOM 2663 N N . LEU A 1 390 ? -19.724 4.876 24.571 1.00 95.50 390 LEU A N 1
ATOM 2664 C CA . LEU A 1 390 ? -20.599 4.036 23.758 1.00 95.50 390 LEU A CA 1
ATOM 2665 C C . LEU A 1 390 ? -21.937 4.750 23.544 1.00 95.50 390 LEU A C 1
ATOM 2667 O O . LEU A 1 390 ? -22.610 5.108 24.508 1.00 95.50 390 LEU A O 1
ATOM 2671 N N . SER A 1 391 ? -22.344 4.930 22.290 1.00 97.06 391 SER A N 1
ATOM 2672 C CA . SER A 1 391 ? -23.654 5.480 21.930 1.00 97.06 391 SER A CA 1
ATOM 2673 C C . SER A 1 391 ? -24.279 4.673 20.797 1.00 97.06 391 SER A C 1
ATOM 2675 O O . SER A 1 391 ? -23.616 4.374 19.802 1.00 97.06 391 SER A O 1
ATOM 2677 N N . GLY A 1 392 ? -25.542 4.269 20.960 1.00 96.06 392 GLY A N 1
ATOM 2678 C CA . GLY A 1 392 ? -26.300 3.532 19.939 1.00 96.06 392 GLY A CA 1
ATOM 2679 C C . GLY A 1 392 ? -25.587 2.292 19.383 1.00 96.06 392 GLY A C 1
ATOM 2680 O O . GLY A 1 392 ? -25.739 1.996 18.204 1.00 96.06 392 GLY A O 1
ATOM 2681 N N . SER A 1 393 ? -24.756 1.628 20.191 1.00 97.38 393 SER A N 1
ATOM 2682 C CA . SER A 1 393 ? -23.884 0.529 19.759 1.00 97.38 393 SER A CA 1
ATOM 2683 C C . SER A 1 393 ? -24.330 -0.800 20.370 1.00 97.38 393 SER A C 1
ATOM 2685 O O . SER A 1 393 ? -24.780 -0.829 21.513 1.00 97.38 393 SER A O 1
ATOM 2687 N N . ASN A 1 394 ? -24.178 -1.892 19.621 1.00 97.69 394 ASN A N 1
ATOM 2688 C CA . ASN A 1 394 ? -24.505 -3.251 20.049 1.00 97.69 394 ASN A CA 1
ATOM 2689 C C . ASN A 1 394 ? -23.231 -4.092 20.142 1.00 97.69 394 ASN A C 1
ATOM 2691 O O . ASN A 1 394 ? -22.407 -4.082 19.228 1.00 97.69 394 ASN A O 1
ATOM 2695 N N . ILE A 1 395 ? -23.088 -4.848 21.228 1.00 98.06 395 ILE A N 1
ATOM 2696 C CA . ILE A 1 395 ? -21.944 -5.732 21.457 1.00 98.06 395 ILE A CA 1
ATOM 2697 C C . ILE A 1 395 ? -22.487 -7.126 21.747 1.00 98.06 395 ILE A C 1
ATOM 2699 O O . ILE A 1 395 ? -23.265 -7.307 22.682 1.00 98.06 395 ILE A O 1
ATOM 2703 N N . SER A 1 396 ? -22.098 -8.100 20.930 1.00 97.44 396 SER A N 1
ATOM 2704 C CA . SER A 1 396 ? -22.532 -9.487 21.061 1.00 97.44 396 SER A CA 1
ATOM 2705 C C . SER A 1 396 ? -21.342 -10.434 20.965 1.00 97.44 396 SER A C 1
ATOM 2707 O O . SER A 1 396 ? -20.582 -10.407 19.995 1.00 97.44 396 SER A O 1
ATOM 2709 N N . SER A 1 397 ? -21.225 -11.302 21.965 1.00 97.12 397 SER A N 1
ATOM 2710 C CA . SER A 1 397 ? -20.408 -12.507 21.908 1.00 97.12 397 SER A CA 1
ATOM 2711 C C . SER A 1 397 ? -21.317 -13.724 22.041 1.00 97.12 397 SER A C 1
ATOM 2713 O O . SER A 1 397 ? -22.236 -13.736 22.862 1.00 97.12 397 SER A O 1
ATOM 2715 N N . THR A 1 398 ? -21.089 -14.732 21.202 1.00 95.38 398 THR A N 1
ATOM 2716 C CA . THR A 1 398 ? -21.868 -15.983 21.195 1.00 95.38 398 THR A CA 1
ATOM 2717 C C . THR A 1 398 ? -21.179 -17.134 21.926 1.00 95.38 398 THR A C 1
ATOM 2719 O O . THR A 1 398 ? -21.827 -18.140 22.207 1.00 95.38 398 THR A O 1
ATOM 2722 N N . GLY A 1 399 ? -19.892 -16.995 22.248 1.00 93.00 399 GLY A N 1
ATOM 2723 C CA . GLY A 1 399 ? -19.092 -18.049 22.878 1.00 93.00 399 GLY A CA 1
ATOM 2724 C C . GLY A 1 399 ? -17.959 -17.554 23.779 1.00 93.00 399 GLY A C 1
ATOM 2725 O O . GLY A 1 399 ? -17.178 -18.379 24.245 1.00 93.00 399 GLY A O 1
ATOM 2726 N N . GLY A 1 400 ? -17.878 -16.249 24.046 1.00 95.88 400 GLY A N 1
ATOM 2727 C CA . GLY A 1 400 ? -16.894 -15.638 24.939 1.00 95.88 400 GLY A CA 1
ATOM 2728 C C . GLY A 1 400 ? -17.507 -14.603 25.883 1.00 95.88 400 GLY A C 1
ATOM 2729 O O . GLY A 1 400 ? -18.725 -14.419 25.953 1.00 95.88 400 GLY A O 1
ATOM 2730 N N . ASN A 1 401 ? -16.639 -13.933 26.630 1.00 97.81 401 ASN A N 1
ATOM 2731 C CA . ASN A 1 401 ? -16.979 -12.866 27.557 1.00 97.81 401 ASN A CA 1
ATOM 2732 C C . ASN A 1 401 ? -17.000 -11.506 26.855 1.00 97.81 401 ASN A C 1
ATOM 2734 O O . ASN A 1 401 ? -16.423 -11.316 25.786 1.00 97.81 401 ASN A O 1
ATOM 2738 N N . ILE A 1 402 ? -17.662 -10.541 27.487 1.00 98.00 402 ILE A N 1
ATOM 2739 C CA . ILE A 1 402 ? -17.584 -9.133 27.105 1.00 98.00 402 ILE A CA 1
ATOM 2740 C C . ILE A 1 402 ? -16.959 -8.382 28.280 1.00 98.00 402 ILE A C 1
ATOM 2742 O O . ILE A 1 402 ? -17.549 -8.339 29.362 1.00 98.00 402 ILE A O 1
ATOM 2746 N N . THR A 1 403 ? -15.790 -7.790 28.049 1.00 97.31 403 THR A N 1
ATOM 2747 C CA . THR A 1 403 ? -15.038 -6.966 29.000 1.00 97.31 403 THR A CA 1
ATOM 2748 C C . THR A 1 403 ? -15.031 -5.515 28.525 1.00 97.31 403 THR A C 1
ATOM 2750 O O . THR A 1 403 ? -14.754 -5.241 27.353 1.00 97.31 403 THR A O 1
ATOM 2753 N N . LEU A 1 404 ? -15.325 -4.585 29.437 1.00 93.06 404 LEU A N 1
ATOM 2754 C CA . LEU A 1 404 ? -15.325 -3.140 29.199 1.00 93.06 404 LEU A CA 1
ATOM 2755 C C . LEU A 1 404 ? -14.545 -2.395 30.284 1.00 93.06 404 LEU A C 1
ATOM 2757 O O . LEU A 1 404 ? -14.758 -2.732 31.472 1.00 93.06 404 LEU A O 1
#

pLDDT: mean 90.75, std 12.04, range [34.5, 98.94]